Protein AF-S9VRP1-F1 (afdb_monomer_lite)

Radius of gyration: 76.37 Å; chains: 1; bounding box: 156×84×219 Å

Sequence (474 aa):
MTVTYAAFTTRGGAMVDTVTGAPVRLEEFPPPLGHTPLPDVRLLEDAAKAVVLPEKKHLDTSCVIQFHVYAPVDGSGRRSMATITFVDVAAFRLPLCRELQHLTTTVQRVAGVAPAMDGGDAQFKETKLTTLLEPALQGYVTMVSITTLSGRPDLHEAACAALQFAQDVSRVHQVLMLVHLQTPRWFFDAARQVERLREERGRLMEEHYARGVHAYYTTARQWLEQHVCDVDGRLGRLLHETEEVRRGIAAEADAQHQELRAQAGQEEVAYQADAQAASAAAAESARRLDERQRLEDAIAALERQLTEAELESGHHVSEMRLEVAALEAQAASRGQERQQAEKEAALYQHKAAELQRVLAAYAEELSYAQSVYQYAQESELLRRKRLRLEADLQLASRAVRQQSGHARADLDRRSRLSRLTAVQQRVEQLRESTAFPGSARATGTTGEKKSSAAVAPRAGSRRSRSGRPRASPL

InterPro domains:
  IPR027417 P-loop containing nucleoside triphosphate hydrolase [SSF52540] (45-180)

pLDDT: mean 79.42, std 17.22, range [29.86, 96.88]

Structure (mmCIF, N/CA/C/O backbone):
data_AF-S9VRP1-F1
#
_entry.id   AF-S9VRP1-F1
#
loop_
_atom_site.group_PDB
_atom_site.id
_atom_site.type_symbol
_atom_site.label_atom_id
_atom_site.label_alt_id
_atom_site.label_comp_id
_atom_site.label_asym_id
_atom_site.label_entity_id
_atom_site.label_seq_id
_atom_site.pdbx_PDB_ins_code
_atom_site.Cartn_x
_atom_site.Cartn_y
_atom_site.Cartn_z
_atom_site.occupancy
_atom_site.B_iso_or_equiv
_atom_site.auth_seq_id
_atom_site.auth_comp_id
_atom_site.auth_asym_id
_atom_site.auth_atom_id
_atom_site.pdbx_PDB_model_num
ATOM 1 N N . MET A 1 1 ? 17.507 6.662 -8.168 1.00 79.06 1 MET A N 1
ATOM 2 C CA . MET A 1 1 ? 17.129 6.287 -6.791 1.00 79.06 1 MET A CA 1
ATOM 3 C C . MET A 1 1 ? 17.384 4.803 -6.683 1.00 79.06 1 MET A C 1
ATOM 5 O O . MET A 1 1 ? 16.933 4.078 -7.559 1.00 79.06 1 MET A O 1
ATOM 9 N N . THR A 1 2 ? 18.180 4.378 -5.711 1.00 88.75 2 THR A N 1
ATOM 10 C CA . THR A 1 2 ? 18.562 2.967 -5.566 1.00 88.75 2 THR A CA 1
ATOM 11 C C . THR A 1 2 ? 17.871 2.432 -4.328 1.00 88.75 2 THR A C 1
ATOM 13 O O . THR A 1 2 ? 17.939 3.073 -3.283 1.00 88.75 2 THR A O 1
ATOM 16 N N . VAL A 1 3 ? 17.201 1.288 -4.433 1.00 90.12 3 VAL A N 1
ATOM 17 C CA . VAL A 1 3 ? 16.570 0.634 -3.285 1.00 90.12 3 VAL A CA 1
ATOM 18 C C . VAL A 1 3 ? 17.259 -0.699 -3.061 1.00 90.12 3 VAL A C 1
ATOM 20 O O . VAL A 1 3 ? 17.443 -1.479 -3.993 1.00 90.12 3 VAL A O 1
ATOM 23 N N . THR A 1 4 ? 17.656 -0.946 -1.822 1.00 91.88 4 THR A N 1
ATOM 24 C CA . THR A 1 4 ? 18.114 -2.264 -1.383 1.00 91.88 4 THR A CA 1
ATOM 25 C C . THR A 1 4 ? 17.194 -2.772 -0.293 1.00 91.88 4 THR A C 1
ATOM 27 O O . THR A 1 4 ? 16.507 -1.979 0.354 1.00 91.88 4 THR A O 1
ATOM 30 N N . TYR A 1 5 ? 17.159 -4.081 -0.100 1.00 92.44 5 TYR A N 1
ATOM 31 C CA . TYR A 1 5 ? 16.351 -4.696 0.933 1.00 92.44 5 TYR A CA 1
ATOM 32 C C . TYR A 1 5 ? 17.131 -5.763 1.691 1.00 92.44 5 TYR A C 1
ATOM 34 O O . TYR A 1 5 ? 18.081 -6.351 1.169 1.00 92.44 5 TYR A O 1
ATOM 42 N N . ALA A 1 6 ? 16.698 -6.014 2.917 1.00 91.94 6 ALA A N 1
ATOM 43 C CA . ALA A 1 6 ? 17.142 -7.125 3.733 1.00 91.94 6 ALA A CA 1
ATOM 44 C C . ALA A 1 6 ? 15.943 -7.754 4.439 1.00 91.94 6 ALA A C 1
ATOM 46 O O . ALA A 1 6 ? 14.992 -7.059 4.801 1.00 91.94 6 ALA A O 1
ATOM 47 N N . ALA A 1 7 ? 15.994 -9.067 4.638 1.00 92.50 7 ALA A N 1
ATOM 48 C CA . ALA A 1 7 ? 14.963 -9.809 5.343 1.00 92.50 7 ALA A CA 1
ATOM 49 C C . ALA A 1 7 ? 15.620 -10.727 6.368 1.00 92.50 7 ALA A C 1
ATOM 51 O O . ALA A 1 7 ? 16.517 -11.502 6.039 1.00 92.50 7 ALA A O 1
ATOM 52 N N . PHE A 1 8 ? 15.170 -10.638 7.611 1.00 92.94 8 PHE A N 1
ATOM 53 C CA . PHE A 1 8 ? 15.677 -11.454 8.703 1.00 92.94 8 PHE A CA 1
ATOM 54 C C . PHE A 1 8 ? 14.560 -11.790 9.685 1.00 92.94 8 PHE A C 1
ATOM 56 O O . PHE A 1 8 ? 13.513 -11.145 9.730 1.00 92.94 8 PHE A O 1
ATOM 63 N N . THR A 1 9 ? 14.775 -12.831 10.476 1.00 93.06 9 THR A N 1
ATOM 64 C CA . THR A 1 9 ? 13.832 -13.282 11.499 1.00 93.06 9 THR A CA 1
ATOM 65 C C . THR A 1 9 ? 14.444 -13.133 12.880 1.00 93.06 9 THR A C 1
ATOM 67 O O . THR A 1 9 ? 15.658 -13.276 13.047 1.00 93.06 9 THR A O 1
ATOM 70 N N . THR A 1 10 ? 13.608 -12.846 13.875 1.00 91.62 10 THR A N 1
ATOM 71 C CA . THR A 1 10 ? 13.993 -12.874 15.286 1.00 91.62 10 THR A CA 1
ATOM 72 C C . THR A 1 10 ? 13.204 -13.946 16.019 1.00 91.62 10 THR A C 1
ATOM 74 O O . THR A 1 10 ? 12.013 -14.159 15.781 1.00 91.62 10 THR A O 1
ATOM 77 N N . ARG A 1 11 ? 13.900 -14.671 16.894 1.00 87.81 11 ARG A N 1
ATOM 78 C CA . ARG A 1 11 ? 13.300 -15.672 17.773 1.00 87.81 11 ARG A CA 1
ATOM 79 C C . ARG A 1 11 ? 14.065 -15.693 19.086 1.00 87.81 11 ARG A C 1
ATOM 81 O O . ARG A 1 11 ? 15.170 -16.235 19.182 1.00 87.81 11 ARG A O 1
ATOM 88 N N . GLY A 1 12 ? 13.487 -15.071 20.109 1.00 77.38 12 GLY A N 1
ATOM 89 C CA . GLY A 1 12 ? 14.143 -14.905 21.405 1.00 77.38 12 GLY A CA 1
ATOM 90 C C . GLY A 1 12 ? 15.406 -14.040 21.295 1.00 77.38 12 GLY A C 1
ATOM 91 O O . GLY A 1 12 ? 15.332 -12.861 20.969 1.00 77.38 12 GLY A O 1
ATOM 92 N N . GLY A 1 13 ? 16.574 -14.614 21.597 1.00 82.62 13 GLY A N 1
ATOM 93 C CA . GLY A 1 13 ? 17.859 -13.901 21.544 1.00 82.62 13 GLY A CA 1
ATOM 94 C C . GLY A 1 13 ? 18.573 -13.946 20.187 1.00 82.62 13 GLY A C 1
ATOM 95 O O . GLY A 1 13 ? 19.621 -13.316 20.039 1.00 82.62 13 GLY A O 1
ATOM 96 N N . ALA A 1 14 ? 18.050 -14.701 19.216 1.00 87.88 14 ALA A N 1
ATOM 97 C CA . ALA A 1 14 ? 18.680 -14.902 17.914 1.00 87.88 14 ALA A CA 1
ATOM 98 C C . ALA A 1 14 ? 18.038 -14.019 16.836 1.00 87.88 14 ALA A C 1
ATOM 100 O O . ALA A 1 14 ? 16.817 -13.861 16.803 1.00 87.88 14 ALA A O 1
ATOM 101 N N . MET A 1 15 ? 18.873 -13.488 15.941 1.00 92.19 15 MET A N 1
ATOM 102 C CA . MET A 1 15 ? 18.473 -12.782 14.724 1.00 92.19 15 MET A CA 1
ATOM 103 C C . MET A 1 15 ? 19.249 -13.385 13.551 1.00 92.19 15 MET A C 1
ATOM 105 O O . MET A 1 15 ? 20.478 -13.460 13.614 1.00 92.19 15 MET A O 1
ATOM 109 N N . VAL A 1 16 ? 18.551 -13.858 12.519 1.00 92.38 16 VAL A N 1
ATOM 110 C CA . VAL A 1 16 ? 19.156 -14.569 11.378 1.00 92.38 16 VAL A CA 1
ATOM 111 C C . VAL A 1 16 ? 18.560 -14.106 10.054 1.00 92.38 16 VAL A C 1
ATOM 113 O O . VAL A 1 16 ? 17.359 -13.853 9.979 1.00 92.38 16 VAL A O 1
ATOM 116 N N . ASP A 1 17 ? 19.386 -14.011 9.015 1.00 91.56 17 ASP A N 1
ATOM 117 C CA . ASP A 1 17 ? 18.954 -13.701 7.650 1.00 91.56 17 ASP A CA 1
ATOM 118 C C . ASP A 1 17 ? 17.966 -14.769 7.168 1.00 91.56 17 ASP A C 1
ATOM 120 O O . ASP A 1 17 ? 18.211 -15.969 7.312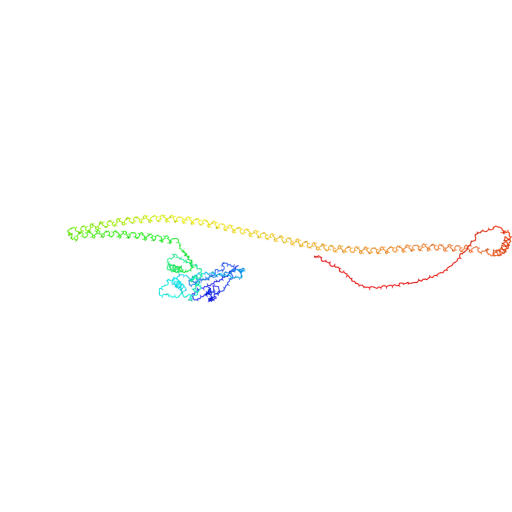 1.00 91.56 17 ASP A O 1
ATOM 124 N N . THR A 1 18 ? 16.832 -14.339 6.614 1.00 89.25 18 THR A N 1
ATOM 125 C CA . THR A 1 18 ? 15.726 -15.241 6.263 1.00 89.25 18 THR A CA 1
ATOM 126 C C . THR A 1 18 ? 16.106 -16.220 5.151 1.00 89.25 18 THR A C 1
ATOM 128 O O . THR A 1 18 ? 15.514 -17.291 5.052 1.00 89.25 18 THR A O 1
ATOM 131 N N . VAL A 1 19 ? 17.081 -15.878 4.307 1.00 85.00 19 VAL A N 1
ATOM 132 C CA . VAL A 1 19 ? 17.472 -16.689 3.147 1.00 85.00 19 VAL A CA 1
ATOM 133 C C . VAL A 1 19 ? 18.746 -17.471 3.406 1.00 85.00 19 VAL A C 1
ATOM 135 O O . VAL A 1 19 ? 18.811 -18.648 3.067 1.00 85.00 19 VAL A O 1
ATOM 138 N N . THR A 1 20 ? 19.775 -16.829 3.960 1.00 86.56 20 THR A N 1
ATOM 139 C CA . THR A 1 20 ? 21.069 -17.491 4.179 1.00 86.56 20 THR A CA 1
ATOM 140 C C . THR A 1 20 ? 21.118 -18.230 5.513 1.00 86.56 20 THR A C 1
ATOM 142 O O . THR A 1 20 ? 21.963 -19.104 5.693 1.00 86.56 20 THR A O 1
ATOM 145 N N . GLY A 1 21 ? 20.238 -17.888 6.461 1.00 86.75 21 GLY A N 1
ATOM 146 C CA . GLY A 1 21 ? 20.287 -18.387 7.836 1.00 86.75 21 GLY A CA 1
ATOM 147 C C . GLY A 1 21 ? 21.488 -17.866 8.632 1.00 86.75 21 GLY A C 1
ATOM 148 O O . GLY A 1 21 ? 21.711 -18.307 9.761 1.00 86.75 21 GLY A O 1
ATOM 149 N N . ALA A 1 22 ? 22.278 -16.949 8.064 1.00 90.19 22 ALA A N 1
ATOM 150 C CA . ALA A 1 22 ? 23.446 -16.386 8.722 1.00 90.19 22 ALA A CA 1
ATOM 151 C C . ALA A 1 22 ? 23.026 -15.475 9.890 1.00 90.19 22 ALA A C 1
ATOM 153 O O . ALA A 1 22 ? 22.009 -14.785 9.799 1.00 90.19 22 ALA A O 1
ATOM 154 N N . PRO A 1 23 ? 23.788 -15.441 10.998 1.00 91.00 23 PRO A N 1
ATOM 155 C CA . PRO A 1 23 ? 23.473 -14.573 12.124 1.00 91.00 23 PRO A CA 1
ATOM 156 C C . PRO A 1 23 ? 23.622 -13.099 11.735 1.00 91.00 23 PRO A C 1
ATOM 158 O O . PRO A 1 23 ? 24.687 -12.674 11.286 1.00 91.00 23 PRO A O 1
ATOM 161 N N . VAL A 1 24 ? 22.580 -12.307 11.979 1.00 91.69 24 VAL A N 1
ATOM 162 C CA . VAL A 1 24 ? 22.598 -10.855 11.766 1.00 91.69 24 VAL A CA 1
ATOM 163 C C . VAL A 1 24 ? 23.062 -10.178 13.048 1.00 91.69 24 VAL A C 1
ATOM 165 O O . VAL A 1 24 ? 22.510 -10.391 14.133 1.00 91.69 24 VAL A O 1
ATOM 168 N N . ARG A 1 25 ? 24.111 -9.364 12.935 1.00 88.94 25 ARG A N 1
ATOM 169 C CA . ARG A 1 25 ? 24.651 -8.601 14.062 1.00 88.94 25 ARG A CA 1
ATOM 170 C C . ARG A 1 25 ? 23.910 -7.277 14.200 1.00 88.94 25 ARG A C 1
ATOM 172 O O . ARG A 1 25 ? 23.525 -6.668 13.209 1.00 88.94 25 ARG A O 1
ATOM 179 N N . LEU A 1 26 ? 23.737 -6.850 15.445 1.00 87.50 26 LEU A N 1
ATOM 180 C CA . LEU A 1 26 ? 23.288 -5.507 15.799 1.00 87.50 26 LEU A CA 1
ATOM 181 C C . LEU A 1 26 ? 24.521 -4.741 16.267 1.00 87.50 26 LEU A C 1
ATOM 183 O O . LEU A 1 26 ? 25.137 -5.147 17.255 1.00 87.50 26 LEU A O 1
ATOM 187 N N . GLU A 1 27 ? 24.881 -3.686 15.545 1.00 87.25 27 GLU A N 1
ATOM 188 C CA . GLU A 1 27 ? 25.989 -2.796 15.893 1.00 87.25 27 GLU A CA 1
ATOM 189 C C . GLU A 1 27 ? 25.452 -1.457 16.398 1.00 87.25 27 GLU A C 1
ATOM 191 O O . GLU A 1 27 ? 24.429 -0.962 15.928 1.00 87.25 27 GLU A O 1
ATOM 196 N N . GLU A 1 28 ? 26.120 -0.891 17.399 1.00 85.50 28 GLU A N 1
ATOM 197 C CA . GLU A 1 28 ? 25.740 0.380 18.010 1.00 85.50 28 GLU A CA 1
ATOM 198 C C . GLU A 1 28 ? 26.384 1.532 17.230 1.00 85.50 28 GLU A C 1
ATOM 200 O O . GLU A 1 28 ? 27.607 1.680 17.205 1.00 85.50 28 GLU A O 1
ATOM 205 N N . PHE A 1 29 ? 25.554 2.347 16.580 1.00 82.56 29 PHE A N 1
ATOM 206 C CA . PHE A 1 29 ? 25.969 3.563 15.890 1.00 82.56 29 PHE A CA 1
ATOM 207 C C . PHE A 1 29 ? 25.687 4.802 16.750 1.00 82.56 29 PHE A C 1
ATOM 209 O O . PHE A 1 29 ? 24.761 4.795 17.568 1.00 82.56 29 PHE A O 1
ATOM 216 N N . PRO A 1 30 ? 26.437 5.905 16.552 1.00 77.69 30 PRO A N 1
ATOM 217 C CA . PRO A 1 30 ? 26.147 7.168 17.215 1.00 77.69 30 PRO A CA 1
ATOM 218 C C . PRO A 1 30 ? 24.705 7.636 16.950 1.00 77.69 30 PRO A C 1
ATOM 220 O O . PRO A 1 30 ? 24.150 7.353 15.879 1.00 77.69 30 PRO A O 1
ATOM 223 N N . PRO A 1 31 ? 24.094 8.396 17.875 1.00 66.81 31 PRO A N 1
ATOM 224 C CA . PRO A 1 31 ? 22.798 9.019 17.638 1.00 66.81 31 PRO A CA 1
ATOM 225 C C . PRO A 1 31 ? 22.787 9.822 16.323 1.00 66.81 31 PRO A C 1
ATOM 227 O O . PRO A 1 31 ? 23.779 10.485 16.008 1.00 66.81 31 PRO A O 1
ATOM 230 N N . PRO A 1 32 ? 21.687 9.789 15.548 1.00 66.12 32 PRO A N 1
ATOM 231 C CA . PRO A 1 32 ? 20.377 9.221 15.888 1.00 66.12 32 PRO A CA 1
ATOM 232 C C . PRO A 1 32 ? 20.186 7.738 15.506 1.00 66.12 32 PRO A C 1
ATOM 234 O O . PRO A 1 32 ? 19.093 7.217 15.696 1.00 66.12 32 PRO A O 1
ATOM 237 N N . LEU A 1 33 ? 21.198 7.066 14.941 1.00 69.38 33 LEU A N 1
ATOM 238 C CA . LEU A 1 33 ? 21.048 5.715 14.373 1.00 69.38 33 LEU A CA 1
ATOM 239 C C . LEU A 1 33 ? 20.893 4.618 15.438 1.00 69.38 33 LEU A C 1
ATOM 241 O O . LEU A 1 33 ? 20.061 3.731 15.272 1.00 69.38 33 LEU A O 1
ATOM 245 N N . GLY A 1 34 ? 21.663 4.676 16.530 1.00 78.25 34 GLY A N 1
ATOM 246 C CA . GLY A 1 34 ? 21.575 3.688 17.611 1.00 78.25 34 GLY A CA 1
ATOM 247 C C . GLY A 1 34 ? 21.903 2.259 17.155 1.00 78.25 34 GLY A C 1
ATOM 248 O O . GLY A 1 34 ? 22.724 2.051 16.259 1.00 78.25 34 GLY A O 1
ATOM 249 N N . HIS A 1 35 ? 21.279 1.255 17.777 1.00 84.12 35 HIS A N 1
ATOM 250 C CA . HIS A 1 35 ? 21.507 -0.152 17.432 1.00 84.12 35 HIS A CA 1
ATOM 251 C C . HIS A 1 35 ? 20.892 -0.488 16.071 1.00 84.12 35 HIS A C 1
ATOM 253 O O . HIS A 1 35 ? 19.675 -0.576 15.925 1.00 84.12 35 HIS A O 1
ATOM 259 N N . THR A 1 36 ? 21.745 -0.717 15.077 1.00 84.06 36 THR A N 1
ATOM 260 C CA . THR A 1 36 ? 21.335 -0.974 13.694 1.00 84.06 36 THR A CA 1
ATOM 261 C C . THR A 1 36 ? 21.704 -2.405 13.295 1.00 84.06 36 THR A C 1
ATOM 263 O O . THR A 1 36 ? 22.841 -2.830 13.529 1.00 84.06 36 THR A O 1
ATOM 266 N N . PRO A 1 37 ? 20.772 -3.188 12.723 1.00 86.94 37 PRO A N 1
ATOM 267 C CA . PRO A 1 37 ? 21.093 -4.506 12.194 1.00 86.94 37 PRO A CA 1
ATOM 268 C C . PRO A 1 37 ? 21.954 -4.366 10.929 1.00 86.94 37 PRO A C 1
ATOM 270 O O . PRO A 1 37 ? 21.707 -3.493 10.100 1.00 86.94 37 PRO A O 1
ATOM 273 N N . LEU A 1 38 ? 22.938 -5.251 10.761 1.00 85.94 38 LEU A N 1
ATOM 274 C CA . LEU A 1 38 ? 23.791 -5.326 9.568 1.00 85.94 38 LEU A CA 1
ATOM 275 C C . LEU A 1 38 ? 23.587 -6.659 8.823 1.00 85.94 38 LEU A C 1
ATOM 277 O O . LEU A 1 38 ? 24.444 -7.542 8.903 1.00 85.94 38 LEU A O 1
ATOM 281 N N . PRO A 1 39 ? 22.431 -6.857 8.164 1.00 82.31 39 PRO A N 1
ATOM 282 C CA . PRO A 1 39 ? 22.166 -8.031 7.335 1.00 82.31 39 PRO A CA 1
ATOM 283 C C . PRO A 1 39 ? 22.812 -7.912 5.944 1.00 82.31 39 PRO A C 1
ATOM 285 O O . PRO A 1 39 ? 23.218 -6.827 5.518 1.00 82.31 39 PRO A O 1
ATOM 288 N N . ASP A 1 40 ? 22.833 -9.018 5.198 1.00 84.12 40 ASP A N 1
ATOM 289 C CA . ASP A 1 40 ? 23.249 -9.014 3.795 1.00 84.12 40 ASP A CA 1
ATOM 290 C C . ASP A 1 40 ? 22.186 -8.315 2.929 1.00 84.12 40 ASP A C 1
ATOM 292 O O . ASP A 1 40 ? 21.124 -8.865 2.622 1.00 84.12 40 ASP A O 1
ATOM 296 N N . VAL A 1 41 ? 22.473 -7.077 2.523 1.00 87.81 41 VAL A N 1
ATOM 297 C CA . VAL A 1 41 ? 21.575 -6.264 1.690 1.00 87.81 41 VAL A CA 1
ATOM 298 C C . VAL A 1 41 ? 21.617 -6.677 0.220 1.00 87.81 41 VAL A C 1
ATOM 300 O O . VAL A 1 41 ? 22.670 -6.973 -0.346 1.00 87.81 41 VAL A O 1
ATOM 303 N N . ARG A 1 42 ? 20.451 -6.654 -0.430 1.00 89.12 42 ARG A N 1
ATOM 304 C CA . ARG A 1 42 ? 20.270 -7.034 -1.839 1.00 89.12 42 ARG A CA 1
ATOM 305 C C . ARG A 1 42 ? 19.663 -5.898 -2.630 1.00 89.12 42 ARG A C 1
ATOM 307 O O . ARG A 1 42 ? 18.829 -5.159 -2.114 1.00 89.12 42 ARG A O 1
ATOM 314 N N . LEU A 1 43 ? 20.056 -5.765 -3.892 1.00 90.12 43 LEU A N 1
ATOM 315 C CA . LEU A 1 43 ? 19.441 -4.795 -4.791 1.00 90.12 43 LEU A CA 1
ATOM 316 C C . LEU A 1 43 ? 17.985 -5.193 -5.067 1.00 90.12 43 LEU A C 1
ATOM 318 O O . LEU A 1 43 ? 17.702 -6.348 -5.387 1.00 90.12 43 LEU A O 1
ATOM 322 N N . LEU A 1 44 ? 17.062 -4.241 -4.931 1.00 88.81 44 LEU A N 1
ATOM 323 C CA . LEU A 1 44 ? 15.660 -4.457 -5.259 1.00 88.81 44 LEU A CA 1
ATOM 324 C C . LEU A 1 44 ? 15.460 -4.348 -6.777 1.00 88.81 44 LEU A C 1
ATOM 326 O O . LEU A 1 44 ? 15.335 -3.247 -7.305 1.00 88.81 44 LEU A O 1
ATOM 330 N N . GLU A 1 45 ? 15.438 -5.486 -7.469 1.00 86.00 45 GLU A N 1
ATOM 331 C CA . GLU A 1 45 ? 15.135 -5.548 -8.911 1.00 86.00 45 GLU A CA 1
ATOM 332 C C . GLU A 1 45 ? 13.628 -5.653 -9.191 1.00 86.00 45 GLU A C 1
ATOM 334 O O . GLU A 1 45 ? 13.145 -5.149 -10.199 1.00 86.00 45 GLU A O 1
ATOM 339 N N . ASP A 1 46 ? 12.889 -6.308 -8.292 1.00 81.00 46 ASP A N 1
ATOM 340 C CA . ASP A 1 46 ? 11.453 -6.577 -8.399 1.00 81.00 46 ASP A CA 1
ATOM 341 C C . ASP A 1 46 ? 10.828 -6.581 -6.995 1.00 81.00 46 ASP A C 1
ATOM 343 O O . ASP A 1 46 ? 11.327 -7.250 -6.084 1.00 81.00 46 ASP A O 1
ATOM 347 N N . ALA A 1 47 ? 9.729 -5.842 -6.818 1.00 76.12 47 ALA A N 1
ATOM 348 C CA . ALA A 1 47 ? 9.017 -5.721 -5.549 1.00 76.12 47 ALA A CA 1
ATOM 349 C C . ALA A 1 47 ? 8.487 -7.070 -5.034 1.00 76.12 47 ALA A C 1
ATOM 351 O O . ALA A 1 47 ? 8.517 -7.315 -3.827 1.00 76.12 47 ALA A O 1
ATOM 352 N N . ALA A 1 48 ? 8.069 -7.974 -5.928 1.00 77.19 48 ALA A N 1
ATOM 353 C CA . ALA A 1 48 ? 7.564 -9.291 -5.537 1.00 77.19 48 ALA A CA 1
ATOM 354 C C . ALA A 1 48 ? 8.645 -10.152 -4.858 1.00 77.19 48 ALA A C 1
ATOM 356 O O . ALA A 1 48 ? 8.339 -10.977 -3.999 1.00 77.19 48 ALA A O 1
ATOM 357 N N . LYS A 1 49 ? 9.922 -9.925 -5.194 1.00 73.81 49 LYS A N 1
ATOM 358 C CA . LYS A 1 49 ? 11.066 -10.670 -4.644 1.00 73.81 49 LYS A CA 1
ATOM 359 C C . LYS A 1 49 ? 11.532 -10.161 -3.277 1.00 73.81 49 LYS A C 1
ATOM 361 O O . LYS A 1 49 ? 12.360 -10.815 -2.641 1.00 73.81 49 LYS A O 1
ATOM 366 N N . ALA A 1 50 ? 11.032 -9.010 -2.824 1.00 72.69 50 ALA A N 1
ATOM 367 C CA . ALA A 1 50 ? 11.411 -8.434 -1.535 1.00 72.69 50 ALA A CA 1
ATOM 368 C C . ALA A 1 50 ? 10.636 -9.002 -0.349 1.00 72.69 50 ALA A C 1
ATOM 370 O O . ALA A 1 50 ? 11.127 -8.954 0.779 1.00 72.69 50 ALA A O 1
ATOM 371 N N . VAL A 1 51 ? 9.442 -9.552 -0.589 1.00 76.75 51 VAL A N 1
ATOM 372 C CA . VAL A 1 51 ? 8.623 -10.171 0.459 1.00 76.75 51 VAL A CA 1
ATOM 373 C C . VAL A 1 51 ? 9.148 -11.576 0.729 1.00 76.75 51 VAL A C 1
ATOM 375 O O . VAL A 1 51 ? 8.595 -12.580 0.287 1.00 76.75 51 VAL A O 1
ATOM 378 N N . VAL A 1 52 ? 10.275 -11.638 1.435 1.00 79.44 52 VAL A N 1
ATOM 379 C CA . VAL A 1 52 ? 10.924 -12.898 1.782 1.00 79.44 52 VAL A CA 1
ATOM 380 C C . VAL A 1 52 ? 10.481 -13.318 3.174 1.00 79.44 52 VAL A C 1
ATOM 382 O O . VAL A 1 52 ? 11.006 -12.852 4.186 1.00 79.44 52 VAL A O 1
ATOM 385 N N . LEU A 1 53 ? 9.481 -14.194 3.209 1.00 77.88 53 LEU A N 1
ATOM 386 C CA . LEU A 1 53 ? 9.003 -14.839 4.425 1.00 77.88 53 LEU A CA 1
ATOM 387 C C . LEU A 1 53 ? 9.594 -16.251 4.526 1.00 77.88 53 LEU A C 1
ATOM 389 O O . LEU A 1 53 ? 9.789 -16.905 3.499 1.00 77.88 53 LEU A O 1
ATOM 393 N N . PRO A 1 54 ? 9.873 -16.750 5.741 1.00 76.75 54 PRO A N 1
ATOM 394 C CA . PRO A 1 54 ? 10.306 -18.130 5.917 1.00 76.75 54 PRO A CA 1
ATOM 395 C C . PRO A 1 54 ? 9.215 -19.098 5.434 1.00 76.75 54 PRO A C 1
ATOM 397 O O . PRO A 1 54 ? 8.038 -18.905 5.741 1.00 76.75 54 PRO A O 1
ATOM 400 N N . GLU A 1 55 ? 9.603 -20.182 4.748 1.00 71.56 55 GLU A N 1
ATOM 401 C CA . GLU A 1 55 ? 8.670 -21.206 4.231 1.00 71.56 55 GLU A CA 1
ATOM 402 C C . GLU A 1 55 ? 7.748 -21.778 5.321 1.00 71.56 55 GLU A C 1
ATOM 404 O O . GLU A 1 55 ? 6.609 -22.168 5.062 1.00 71.56 55 GLU A O 1
ATOM 409 N N . LYS A 1 56 ? 8.240 -21.817 6.565 1.00 75.25 56 LYS A N 1
ATOM 410 C CA . LYS A 1 56 ? 7.467 -22.158 7.760 1.00 75.25 56 LYS A CA 1
ATOM 411 C C . LYS A 1 56 ? 7.727 -21.120 8.846 1.00 75.25 56 LYS A C 1
ATOM 413 O O . LYS A 1 56 ? 8.688 -21.238 9.604 1.00 75.25 56 LYS A O 1
ATOM 418 N N . LYS A 1 57 ? 6.854 -20.116 8.952 1.00 80.00 57 LYS A N 1
ATOM 419 C CA . LYS A 1 57 ? 6.866 -19.180 10.083 1.00 80.00 57 LYS A CA 1
ATOM 420 C C . LYS A 1 57 ? 6.380 -19.900 11.345 1.00 80.00 57 LYS A C 1
ATOM 422 O O . LYS A 1 57 ? 5.221 -20.309 11.425 1.00 80.00 57 LYS A O 1
ATOM 427 N N . HIS A 1 58 ? 7.255 -20.062 12.337 1.00 83.06 58 HIS A N 1
ATOM 428 C CA . HIS A 1 58 ? 6.820 -20.501 13.663 1.00 83.06 58 HIS A CA 1
ATOM 429 C C . HIS A 1 58 ? 6.047 -19.375 14.361 1.00 83.06 58 HIS A C 1
ATOM 431 O O . HIS A 1 58 ? 6.340 -18.197 14.173 1.00 83.06 58 HIS A O 1
ATOM 437 N N . LEU A 1 59 ? 5.064 -19.738 15.191 1.00 82.75 59 LEU A N 1
ATOM 438 C CA . LEU A 1 59 ? 4.196 -18.776 15.887 1.00 82.75 59 LEU A CA 1
ATOM 439 C C . LEU A 1 59 ? 4.967 -17.809 16.802 1.00 82.75 59 LEU A C 1
ATOM 441 O O . LEU A 1 59 ? 4.494 -16.708 17.057 1.00 82.75 59 LEU A O 1
ATOM 445 N N . ASP A 1 60 ? 6.138 -18.225 17.282 1.00 88.25 60 ASP A N 1
ATOM 446 C CA . ASP A 1 60 ? 7.034 -17.487 18.173 1.00 88.25 60 ASP A CA 1
ATOM 447 C C . ASP A 1 60 ? 8.171 -16.758 17.434 1.00 88.25 60 ASP A C 1
ATOM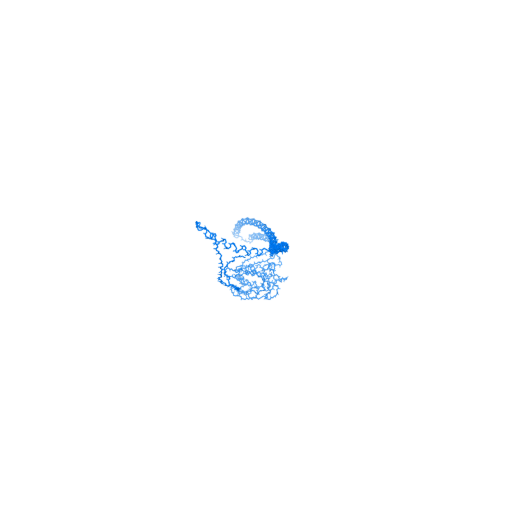 449 O O . ASP A 1 60 ? 9.133 -16.338 18.072 1.00 88.25 60 ASP A O 1
ATOM 453 N N . THR A 1 61 ? 8.093 -16.649 16.105 1.00 90.69 61 THR A N 1
ATOM 454 C CA . THR A 1 61 ? 9.103 -15.985 15.269 1.00 90.69 61 THR A CA 1
ATOM 455 C C . THR A 1 61 ? 8.553 -14.685 14.702 1.00 90.69 61 THR A C 1
ATOM 457 O O . THR A 1 61 ? 7.515 -14.685 14.037 1.00 90.69 61 THR A O 1
ATOM 460 N N . SER A 1 62 ? 9.281 -13.593 14.913 1.00 93.12 62 SER A N 1
ATOM 461 C CA . SER A 1 62 ? 8.995 -12.306 14.286 1.00 93.12 62 SER A CA 1
ATOM 462 C C . SER A 1 62 ? 9.779 -12.190 12.976 1.00 93.12 62 SER A C 1
ATOM 464 O O . SER A 1 62 ? 10.931 -12.615 12.886 1.00 93.12 62 SER A O 1
ATOM 466 N N . CYS A 1 63 ? 9.153 -11.654 11.934 1.00 92.81 63 CYS A N 1
ATOM 467 C CA . CYS A 1 63 ? 9.779 -11.441 10.629 1.00 92.81 63 CYS A CA 1
ATOM 468 C C . CYS A 1 63 ? 10.010 -9.947 10.417 1.00 92.81 63 CYS A C 1
ATOM 470 O O . CYS A 1 63 ? 9.129 -9.136 10.689 1.00 92.81 63 CYS A O 1
ATOM 472 N N . VAL A 1 64 ? 11.188 -9.587 9.924 1.00 93.50 64 VAL A N 1
ATOM 473 C CA . VAL A 1 64 ? 11.582 -8.203 9.683 1.00 93.50 64 VAL A CA 1
ATOM 474 C C . VAL A 1 64 ? 12.026 -8.060 8.238 1.00 93.50 64 VAL A C 1
ATOM 476 O O . VAL A 1 64 ? 12.856 -8.829 7.756 1.00 93.50 64 VAL A O 1
ATOM 479 N N . ILE A 1 65 ? 11.489 -7.051 7.558 1.00 93.25 65 ILE A N 1
ATOM 480 C CA . ILE A 1 65 ? 11.908 -6.659 6.214 1.00 93.25 65 ILE A CA 1
ATOM 481 C C . ILE A 1 65 ? 12.289 -5.184 6.258 1.00 93.25 65 ILE A C 1
ATOM 483 O O . ILE A 1 65 ? 11.493 -4.340 6.666 1.00 93.25 65 ILE A O 1
ATOM 487 N N . GLN A 1 66 ? 13.509 -4.870 5.841 1.00 92.19 66 GLN A N 1
ATOM 488 C CA . GLN A 1 66 ? 14.019 -3.508 5.772 1.00 92.19 66 GLN A CA 1
ATOM 489 C C . GLN A 1 66 ? 14.250 -3.107 4.327 1.00 92.19 66 GLN A C 1
ATOM 491 O O . GLN A 1 66 ? 14.882 -3.840 3.573 1.00 92.19 66 GLN A O 1
ATOM 496 N N . PHE A 1 67 ? 13.772 -1.922 3.962 1.00 92.31 67 PHE A N 1
ATOM 497 C CA . PHE A 1 67 ? 14.097 -1.263 2.707 1.00 92.31 67 PHE A CA 1
ATOM 498 C C . PHE A 1 67 ? 15.002 -0.075 2.991 1.00 92.31 67 PHE A C 1
ATOM 500 O O . PHE A 1 67 ? 14.620 0.829 3.735 1.00 92.31 67 PHE A O 1
ATOM 507 N N . HIS A 1 68 ? 16.173 -0.052 2.366 1.00 91.19 68 HIS A N 1
ATOM 508 C CA . HIS A 1 68 ? 17.080 1.089 2.384 1.00 91.19 68 HIS A CA 1
ATOM 509 C C . HIS A 1 68 ? 16.982 1.813 1.050 1.00 91.19 68 HIS A C 1
ATOM 511 O O . HIS A 1 68 ? 17.318 1.276 -0.010 1.00 91.19 68 HIS A O 1
ATOM 517 N N . VAL A 1 69 ? 16.490 3.041 1.115 1.00 91.69 69 VAL A N 1
ATOM 518 C CA . VAL A 1 69 ? 16.185 3.883 -0.031 1.00 91.69 69 VAL A CA 1
ATOM 519 C C . VAL A 1 69 ? 17.243 4.970 -0.132 1.00 91.69 69 VAL A C 1
ATOM 521 O O . VAL A 1 69 ? 17.286 5.885 0.690 1.00 91.69 69 VAL A O 1
ATOM 524 N N . TYR A 1 70 ? 18.091 4.880 -1.152 1.00 90.44 70 TYR A N 1
ATOM 525 C CA . TYR A 1 70 ? 19.163 5.830 -1.420 1.00 90.44 70 TYR A CA 1
ATOM 526 C C . TYR A 1 70 ? 18.709 6.881 -2.434 1.00 90.44 70 TYR A C 1
ATOM 528 O O . TYR A 1 70 ? 18.410 6.581 -3.601 1.00 90.44 70 TYR A O 1
ATOM 536 N N . ALA A 1 71 ? 18.694 8.136 -1.989 1.00 86.88 71 ALA A N 1
ATOM 537 C CA . ALA A 1 71 ? 18.481 9.278 -2.861 1.00 86.88 71 ALA A CA 1
ATOM 538 C C . ALA A 1 71 ? 19.708 9.486 -3.773 1.00 86.88 71 ALA A C 1
ATOM 540 O O . ALA A 1 71 ? 20.844 9.250 -3.342 1.00 86.88 71 ALA A O 1
ATOM 541 N N . PRO A 1 72 ? 19.509 9.915 -5.035 1.00 82.75 72 PRO A N 1
ATOM 542 C CA . PRO A 1 72 ? 20.623 10.335 -5.876 1.00 82.75 72 PRO A CA 1
ATOM 543 C C . PRO A 1 72 ? 21.378 11.495 -5.214 1.00 82.75 72 PRO A C 1
ATOM 545 O O . PRO A 1 72 ? 20.792 12.268 -4.458 1.00 82.75 72 PRO A O 1
ATOM 548 N N . VAL A 1 73 ? 22.679 11.599 -5.500 1.00 83.06 73 VAL A N 1
ATOM 549 C CA . VAL A 1 73 ? 23.512 12.699 -4.997 1.00 83.06 73 VAL A CA 1
ATOM 550 C C . VAL A 1 73 ? 22.917 14.012 -5.493 1.00 83.06 73 VAL A C 1
ATOM 552 O O . VAL A 1 73 ? 22.760 14.196 -6.701 1.00 83.06 73 VAL A O 1
ATOM 555 N N . ASP A 1 74 ? 22.556 14.897 -4.571 1.00 78.38 74 ASP A N 1
ATOM 556 C CA . ASP A 1 74 ? 22.024 16.204 -4.940 1.00 78.38 74 ASP A CA 1
ATOM 557 C C . ASP A 1 74 ? 23.134 17.131 -5.475 1.00 78.38 74 ASP A C 1
ATOM 559 O O . ASP A 1 74 ? 24.328 16.824 -5.410 1.00 78.38 74 ASP A O 1
ATOM 563 N N . GLY A 1 75 ? 22.757 18.303 -5.996 1.00 75.19 75 GLY A N 1
ATOM 564 C CA . GLY A 1 75 ? 23.718 19.300 -6.490 1.00 75.19 75 GLY A CA 1
ATOM 565 C C . GLY A 1 75 ? 24.700 19.823 -5.428 1.00 75.19 75 GLY A C 1
ATOM 566 O O . GLY A 1 75 ? 25.664 20.496 -5.782 1.00 75.19 75 GLY A O 1
ATOM 567 N N . SER A 1 76 ? 24.486 19.508 -4.143 1.00 81.69 76 SER A N 1
ATOM 568 C CA . SER A 1 76 ? 25.380 19.845 -3.029 1.00 81.69 76 SER A CA 1
ATOM 569 C C . SER A 1 76 ? 26.359 18.719 -2.666 1.00 81.69 76 SER A C 1
ATOM 571 O O . SER A 1 76 ? 27.192 18.889 -1.775 1.00 81.69 76 SER A O 1
ATOM 573 N N . GLY A 1 77 ? 26.280 17.568 -3.343 1.00 79.12 77 GLY A N 1
ATOM 574 C CA . GLY A 1 77 ? 27.090 16.391 -3.037 1.00 79.12 77 GLY A CA 1
ATOM 575 C C . GLY A 1 77 ? 26.563 15.563 -1.859 1.00 79.12 77 GLY A C 1
ATOM 576 O O . GLY A 1 77 ? 27.215 14.592 -1.464 1.00 79.12 77 GLY A O 1
ATOM 577 N N . ARG A 1 78 ? 25.405 15.912 -1.281 1.00 79.31 78 ARG A N 1
ATOM 578 C CA . ARG A 1 78 ? 24.825 15.189 -0.144 1.00 79.31 78 ARG A CA 1
ATOM 579 C C . ARG A 1 78 ? 24.161 13.902 -0.616 1.00 79.31 78 ARG A C 1
ATOM 581 O O . ARG A 1 78 ? 23.502 13.845 -1.653 1.00 79.31 78 ARG A O 1
ATOM 588 N N . ARG A 1 79 ? 24.343 12.853 0.185 1.00 80.75 79 ARG A N 1
ATOM 589 C CA . ARG A 1 79 ? 23.674 11.560 0.034 1.00 80.75 79 ARG A CA 1
ATOM 590 C C . ARG A 1 79 ? 22.694 11.402 1.181 1.00 80.75 79 ARG A C 1
ATOM 592 O O . ARG A 1 79 ? 23.089 11.506 2.339 1.00 80.75 79 ARG A O 1
ATOM 599 N N . SER A 1 80 ? 21.440 11.134 0.852 1.00 85.12 80 SER A N 1
ATOM 600 C CA . SER A 1 80 ? 20.397 10.854 1.835 1.00 85.12 80 SER A CA 1
ATOM 601 C C . SER A 1 80 ? 19.943 9.409 1.695 1.00 85.12 80 SER A C 1
ATOM 603 O O . SER A 1 80 ? 19.817 8.890 0.585 1.00 85.12 80 SER A O 1
ATOM 605 N N . MET A 1 81 ? 19.706 8.766 2.833 1.00 87.25 81 MET A N 1
ATOM 606 C CA . MET A 1 81 ? 19.166 7.417 2.913 1.00 87.25 81 MET A CA 1
ATOM 607 C C . MET A 1 81 ? 17.974 7.429 3.864 1.00 87.25 81 MET A C 1
ATOM 609 O O . MET A 1 81 ? 18.054 8.027 4.935 1.00 87.25 81 MET A O 1
ATOM 613 N N . ALA A 1 82 ? 16.895 6.759 3.478 1.00 88.94 82 ALA A N 1
ATOM 614 C CA . ALA A 1 82 ? 15.773 6.464 4.357 1.00 88.94 82 ALA A CA 1
ATOM 615 C C . ALA A 1 82 ? 15.668 4.949 4.551 1.00 88.94 82 ALA A C 1
ATOM 617 O O . ALA A 1 82 ? 15.843 4.194 3.594 1.00 88.94 82 ALA A O 1
ATOM 618 N N . THR A 1 83 ? 15.368 4.515 5.773 1.00 89.06 83 THR A N 1
ATOM 619 C CA . THR A 1 83 ? 15.113 3.104 6.080 1.00 89.06 83 THR A CA 1
ATOM 620 C C . THR A 1 83 ? 13.647 2.935 6.449 1.00 89.06 83 THR A C 1
ATOM 622 O O . THR A 1 83 ? 13.161 3.599 7.362 1.00 89.06 83 THR A O 1
ATOM 625 N N . ILE A 1 84 ? 12.951 2.033 5.761 1.00 91.50 84 ILE A N 1
ATOM 626 C CA . ILE A 1 84 ? 11.578 1.633 6.083 1.00 91.50 84 ILE A CA 1
ATOM 627 C C . ILE A 1 84 ? 11.640 0.205 6.612 1.00 91.50 84 ILE A C 1
ATOM 629 O O . ILE A 1 84 ? 12.103 -0.688 5.906 1.00 91.50 84 ILE A O 1
ATOM 633 N N . THR A 1 85 ? 11.198 -0.006 7.851 1.00 91.69 85 THR A N 1
ATOM 634 C CA . THR A 1 85 ? 11.227 -1.322 8.503 1.00 91.69 85 THR A CA 1
ATOM 635 C C . THR A 1 85 ? 9.805 -1.833 8.689 1.00 91.69 85 THR A C 1
ATOM 637 O O . THR A 1 85 ? 9.006 -1.205 9.378 1.00 91.69 85 THR A O 1
ATOM 640 N N . PHE A 1 86 ? 9.504 -2.985 8.101 1.00 93.31 86 PHE A N 1
ATOM 641 C CA . PHE A 1 86 ? 8.280 -3.740 8.333 1.00 93.31 86 PHE A CA 1
ATOM 642 C C . PHE A 1 86 ? 8.571 -4.855 9.328 1.00 93.31 86 PHE A C 1
ATOM 644 O O . PHE A 1 86 ? 9.508 -5.629 9.132 1.00 93.31 86 PHE A O 1
ATOM 651 N N . VAL A 1 87 ? 7.766 -4.936 10.384 1.00 92.75 87 VAL A N 1
ATOM 652 C CA . VAL A 1 87 ? 7.901 -5.957 11.424 1.00 92.75 87 VAL A CA 1
ATOM 653 C C . VAL A 1 87 ? 6.586 -6.705 11.553 1.00 92.75 87 VAL A C 1
ATOM 655 O O . VAL A 1 87 ? 5.583 -6.158 12.002 1.00 92.75 87 VAL A O 1
ATOM 658 N N . ASP A 1 88 ? 6.609 -7.973 11.168 1.00 92.06 88 ASP A N 1
ATOM 659 C CA . ASP A 1 88 ? 5.532 -8.925 11.400 1.00 92.06 88 ASP A CA 1
ATOM 660 C C . ASP A 1 88 ? 5.862 -9.721 12.669 1.00 92.06 88 ASP A C 1
ATOM 662 O O . ASP A 1 88 ? 6.540 -10.756 12.637 1.00 92.06 88 ASP A O 1
ATOM 666 N N . VAL A 1 89 ? 5.437 -9.160 13.801 1.00 92.12 89 VAL A N 1
ATOM 667 C CA . VAL A 1 89 ? 5.710 -9.674 15.147 1.00 92.12 89 VAL A CA 1
ATOM 668 C C . VAL A 1 89 ? 5.137 -11.091 15.313 1.00 92.12 89 VAL A C 1
ATOM 670 O O . VAL A 1 89 ? 4.158 -11.474 14.668 1.00 92.12 89 VAL A O 1
ATOM 673 N N . ALA A 1 90 ? 5.757 -11.894 16.179 1.00 91.94 90 ALA A N 1
ATOM 674 C CA . ALA A 1 90 ? 5.202 -13.165 16.633 1.00 91.94 90 ALA A CA 1
ATOM 675 C C . ALA A 1 90 ? 3.722 -13.036 17.060 1.00 91.94 90 ALA A C 1
ATOM 677 O O . ALA A 1 90 ? 3.266 -11.992 17.530 1.00 91.94 90 ALA A O 1
ATOM 678 N N . ALA A 1 91 ? 2.956 -14.116 16.901 1.00 89.31 91 ALA A N 1
ATOM 679 C CA . ALA A 1 91 ? 1.519 -14.087 17.148 1.00 89.31 91 ALA A CA 1
ATOM 680 C C . ALA A 1 91 ? 1.211 -13.941 18.648 1.00 89.31 91 ALA A C 1
ATOM 682 O O . ALA A 1 91 ? 1.726 -14.708 19.465 1.00 89.31 91 ALA A O 1
ATOM 683 N N . PHE A 1 92 ? 0.303 -13.024 19.003 1.00 89.88 92 PHE A N 1
ATOM 684 C CA . PHE A 1 92 ? -0.253 -12.901 20.356 1.00 89.88 92 PHE A CA 1
ATOM 685 C C . PHE A 1 92 ? -1.111 -14.126 20.679 1.00 89.88 92 PHE A C 1
ATOM 687 O O . PHE A 1 92 ? -2.324 -14.128 20.503 1.00 89.88 92 PHE A O 1
ATOM 694 N N . ARG A 1 93 ? -0.472 -15.204 21.125 1.00 87.31 93 ARG A N 1
ATOM 695 C CA . ARG A 1 93 ? -1.127 -16.431 21.574 1.00 87.31 93 ARG A CA 1
ATOM 696 C C . ARG A 1 93 ? -0.710 -16.696 23.006 1.00 87.31 93 ARG A C 1
ATOM 698 O O . ARG A 1 93 ? 0.479 -16.679 23.298 1.00 87.31 93 ARG A O 1
ATOM 705 N N . LEU A 1 94 ? -1.677 -16.934 23.886 1.00 84.50 94 LEU A N 1
ATOM 706 C CA . LEU A 1 94 ? -1.386 -17.239 25.280 1.00 84.50 94 LEU A CA 1
ATOM 707 C C . LEU A 1 94 ? -0.972 -18.713 25.449 1.00 84.50 94 LEU A C 1
ATOM 709 O O . LEU A 1 94 ? -1.581 -19.586 24.820 1.00 84.50 94 LEU A O 1
ATOM 713 N N . PRO A 1 95 ? 0.041 -19.002 26.289 1.00 88.94 95 PRO A N 1
ATOM 714 C CA . PRO A 1 95 ? 0.933 -18.038 26.947 1.00 88.94 95 PRO A CA 1
ATOM 715 C C . PRO A 1 95 ? 1.870 -17.340 25.941 1.00 88.94 95 PRO A C 1
ATOM 717 O O . PRO A 1 95 ? 2.397 -17.991 25.039 1.00 88.94 95 PRO A O 1
ATOM 720 N N . LEU A 1 96 ? 2.088 -16.025 26.111 1.00 90.38 96 LEU A N 1
ATOM 721 C CA . LEU A 1 96 ? 2.950 -15.231 25.220 1.00 90.38 96 LEU A CA 1
ATOM 722 C C . LEU A 1 96 ? 4.360 -15.832 25.155 1.00 90.38 96 LEU A C 1
ATOM 724 O O . LEU A 1 96 ? 4.896 -16.260 26.179 1.00 90.38 96 LEU A O 1
ATOM 728 N N . CYS A 1 97 ? 4.991 -15.826 23.978 1.00 90.81 97 CYS A N 1
ATOM 729 C CA . CYS A 1 97 ? 6.395 -16.220 23.861 1.00 90.81 97 CYS A CA 1
ATOM 730 C C . CYS A 1 97 ? 7.308 -15.196 24.560 1.00 90.81 97 CYS A C 1
ATOM 732 O O . CYS A 1 97 ? 6.931 -14.041 24.745 1.00 90.81 97 CYS A O 1
ATOM 734 N N . ARG A 1 98 ? 8.533 -15.599 24.923 1.00 90.19 98 ARG A N 1
ATOM 735 C CA . ARG A 1 98 ? 9.479 -14.737 25.658 1.00 90.19 98 ARG A CA 1
ATOM 736 C C . ARG A 1 98 ? 9.718 -13.381 24.979 1.00 90.19 98 ARG A C 1
ATOM 738 O O . ARG A 1 98 ? 9.795 -12.366 25.658 1.00 90.19 98 ARG A O 1
ATOM 745 N N . GLU A 1 99 ? 9.828 -13.369 23.652 1.00 90.06 99 GLU A N 1
ATOM 746 C CA . GLU A 1 99 ? 10.043 -12.141 22.878 1.00 90.06 99 GLU A CA 1
ATOM 747 C C . GLU A 1 99 ? 8.846 -11.179 22.992 1.00 90.06 99 GLU A C 1
ATOM 749 O O . GLU A 1 99 ? 9.039 -9.994 23.247 1.00 90.06 99 GLU A O 1
ATOM 754 N N . LEU A 1 100 ? 7.612 -11.695 22.904 1.00 92.69 100 LEU A N 1
ATOM 755 C CA . LEU A 1 100 ? 6.388 -10.909 23.095 1.00 92.69 100 LEU A CA 1
ATOM 756 C C . LEU A 1 100 ? 6.185 -10.451 24.537 1.00 92.69 100 LEU A C 1
ATOM 758 O O . LEU A 1 100 ? 5.717 -9.337 24.754 1.00 92.69 100 LEU A O 1
ATOM 762 N N . GLN A 1 101 ? 6.522 -11.295 25.516 1.00 92.12 101 GLN A N 1
ATOM 763 C CA . GLN A 1 101 ? 6.479 -10.917 26.930 1.00 92.12 101 GLN A CA 1
ATOM 764 C C . GLN A 1 101 ? 7.372 -9.701 27.170 1.00 92.12 101 GLN A C 1
ATOM 766 O O . GLN A 1 101 ? 6.895 -8.700 27.695 1.00 92.12 101 GLN A O 1
ATOM 771 N N . HIS A 1 102 ? 8.625 -9.764 26.709 1.00 92.56 102 HIS A N 1
ATOM 772 C CA . HIS A 1 102 ? 9.567 -8.658 26.843 1.00 92.56 102 HIS A CA 1
ATOM 773 C C . HIS A 1 102 ? 9.124 -7.418 26.052 1.00 92.56 102 HIS A C 1
ATOM 775 O O . HIS A 1 102 ? 9.158 -6.312 26.573 1.00 92.56 102 HIS A O 1
ATOM 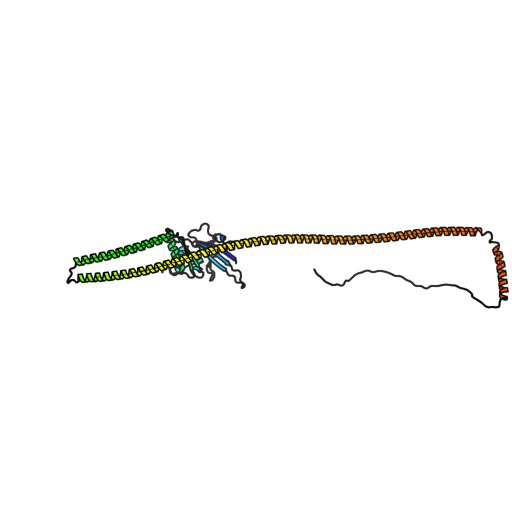781 N N . LEU A 1 103 ? 8.637 -7.577 24.817 1.00 93.81 103 LEU A N 1
ATOM 782 C CA . LEU A 1 103 ? 8.100 -6.453 24.045 1.00 93.81 103 LEU A CA 1
ATOM 783 C C . LEU A 1 103 ? 6.938 -5.760 24.775 1.00 93.81 103 LEU A C 1
ATOM 785 O O . LEU A 1 103 ? 6.898 -4.533 24.840 1.00 93.81 103 LEU A O 1
ATOM 789 N N . THR A 1 104 ? 6.013 -6.536 25.343 1.00 93.62 104 THR A N 1
ATOM 790 C CA . THR A 1 104 ? 4.855 -6.009 26.078 1.00 93.62 104 THR A CA 1
ATOM 791 C C . THR A 1 104 ? 5.302 -5.244 27.321 1.00 93.62 104 THR A C 1
ATOM 793 O O . THR A 1 104 ? 4.868 -4.114 27.528 1.00 93.62 104 THR A O 1
ATOM 796 N N . THR A 1 105 ? 6.218 -5.803 28.115 1.00 92.69 105 THR A N 1
ATOM 797 C CA . THR A 1 105 ? 6.727 -5.132 29.320 1.00 92.69 105 THR A CA 1
ATOM 798 C C . THR A 1 105 ? 7.550 -3.886 28.986 1.00 92.69 105 THR A C 1
ATOM 800 O O . THR A 1 105 ? 7.380 -2.858 29.641 1.00 92.69 105 THR A O 1
ATOM 803 N N . THR A 1 106 ? 8.388 -3.921 27.944 1.00 93.25 106 THR A N 1
ATOM 804 C CA . THR A 1 106 ? 9.128 -2.747 27.450 1.00 93.25 106 THR A CA 1
ATOM 805 C C . THR A 1 106 ? 8.169 -1.628 27.059 1.00 93.25 106 THR A C 1
ATOM 807 O O . THR A 1 106 ? 8.337 -0.499 27.514 1.00 93.25 106 THR A O 1
ATOM 810 N N . VAL A 1 107 ? 7.132 -1.928 26.269 1.00 93.62 107 VAL A N 1
ATOM 811 C CA . VAL A 1 107 ? 6.121 -0.933 25.884 1.00 93.62 107 VAL A CA 1
ATOM 812 C C . VAL A 1 107 ? 5.425 -0.362 27.112 1.00 93.62 107 VAL A C 1
ATOM 814 O O . VAL A 1 107 ? 5.298 0.853 27.215 1.00 93.62 107 VAL A O 1
ATOM 817 N N . GLN A 1 108 ? 5.021 -1.201 28.065 1.00 92.88 108 GLN A N 1
ATOM 818 C CA . GLN A 1 108 ? 4.356 -0.740 29.284 1.00 92.88 108 GLN A CA 1
ATOM 819 C C . GLN A 1 108 ? 5.229 0.212 30.106 1.00 92.88 108 GLN A C 1
ATOM 821 O O . GLN A 1 108 ? 4.725 1.201 30.642 1.00 92.88 108 GLN A O 1
ATOM 826 N N . ARG A 1 109 ? 6.540 -0.048 30.180 1.00 91.56 109 ARG A N 1
ATOM 827 C CA . ARG A 1 109 ? 7.503 0.837 30.852 1.00 91.56 109 ARG A CA 1
ATOM 828 C C . ARG A 1 109 ? 7.654 2.167 30.119 1.00 91.56 109 ARG A C 1
ATOM 830 O O . ARG A 1 109 ? 7.556 3.213 30.750 1.00 91.56 109 ARG A O 1
ATOM 837 N N . VAL A 1 110 ? 7.821 2.135 28.797 1.00 91.31 110 VAL A N 1
ATOM 838 C CA . VAL A 1 110 ? 7.942 3.345 27.962 1.00 91.31 110 VAL A CA 1
ATOM 839 C C . VAL A 1 110 ? 6.670 4.196 28.017 1.00 91.31 110 VAL A C 1
ATOM 841 O O . VAL A 1 110 ? 6.739 5.414 28.139 1.00 91.31 110 VAL A O 1
ATOM 844 N N . ALA A 1 111 ? 5.504 3.555 27.971 1.00 89.69 111 ALA A N 1
ATOM 845 C CA . ALA A 1 111 ? 4.197 4.200 28.045 1.00 89.69 111 ALA A CA 1
ATOM 846 C C . ALA A 1 111 ? 3.812 4.664 29.465 1.00 89.69 111 ALA A C 1
ATOM 848 O O . ALA A 1 111 ? 2.757 5.279 29.638 1.00 89.69 111 ALA A O 1
ATOM 849 N N . GLY A 1 112 ? 4.622 4.356 30.487 1.00 88.19 112 GLY A N 1
ATOM 850 C CA . GLY A 1 112 ? 4.358 4.724 31.881 1.00 88.19 112 GLY A CA 1
ATOM 851 C C . GLY A 1 112 ? 3.150 4.013 32.505 1.00 88.19 112 GLY A C 1
ATOM 852 O O . GLY A 1 112 ? 2.530 4.551 33.419 1.00 88.19 112 GLY A O 1
ATOM 853 N N . VAL A 1 113 ? 2.788 2.830 32.002 1.00 87.94 113 VAL A N 1
ATOM 854 C CA . VAL A 1 113 ? 1.652 2.011 32.479 1.00 87.94 113 VAL A CA 1
ATOM 855 C C . VAL A 1 113 ? 2.080 0.725 33.176 1.00 87.94 113 VAL A C 1
ATOM 857 O O . VAL A 1 113 ? 1.229 -0.050 33.612 1.00 87.94 113 VAL A O 1
ATOM 860 N N . ALA A 1 114 ? 3.387 0.485 33.278 1.00 85.62 114 ALA A N 1
ATOM 861 C CA . ALA A 1 114 ? 3.918 -0.658 34.000 1.00 85.62 114 ALA A CA 1
ATOM 862 C C . ALA A 1 114 ? 3.419 -0.667 35.463 1.00 85.62 114 ALA A C 1
ATOM 864 O O . ALA A 1 114 ? 3.293 0.399 36.078 1.00 85.62 114 ALA A O 1
ATOM 865 N N . PRO A 1 115 ? 3.147 -1.852 36.044 1.00 80.62 115 PRO A N 1
ATOM 866 C CA . PRO A 1 115 ? 2.776 -1.972 37.450 1.00 80.62 115 PRO A CA 1
ATOM 867 C C . PRO A 1 115 ? 3.808 -1.288 38.352 1.00 80.62 115 PRO A C 1
ATOM 869 O O . PRO A 1 115 ? 5.005 -1.351 38.088 1.00 80.62 115 PRO A O 1
ATOM 872 N N . ALA A 1 116 ? 3.365 -0.688 39.461 1.00 66.56 116 ALA A N 1
ATOM 873 C CA . ALA A 1 116 ? 4.226 0.099 40.356 1.00 66.56 116 ALA A CA 1
ATOM 874 C C . ALA A 1 116 ? 5.451 -0.662 40.916 1.00 66.56 116 ALA A C 1
ATOM 876 O O . ALA A 1 116 ? 6.406 -0.030 41.357 1.00 66.56 116 ALA A O 1
ATOM 877 N N . MET A 1 117 ? 5.440 -2.002 40.895 1.00 63.69 117 MET A N 1
ATOM 878 C CA . MET A 1 117 ? 6.580 -2.833 41.308 1.00 63.69 117 MET A CA 1
ATOM 879 C C . MET A 1 117 ? 7.624 -3.074 40.201 1.00 63.69 117 MET A C 1
ATOM 881 O O . MET A 1 117 ? 8.744 -3.458 40.517 1.00 63.69 117 MET A O 1
ATOM 885 N N . ASP A 1 118 ? 7.291 -2.806 38.935 1.00 66.44 118 ASP A N 1
ATOM 886 C CA . ASP A 1 118 ? 8.146 -3.011 37.752 1.00 66.44 118 ASP A CA 1
ATOM 887 C C . ASP A 1 118 ? 8.664 -1.688 37.153 1.00 66.44 118 ASP A C 1
ATOM 889 O O . ASP A 1 118 ? 9.099 -1.640 35.996 1.00 66.44 118 ASP A O 1
ATOM 893 N N . GLY A 1 119 ? 8.618 -0.607 37.942 1.00 58.75 119 GLY A N 1
ATOM 894 C CA . GLY A 1 119 ? 9.083 0.737 37.593 1.00 58.75 119 GLY A CA 1
ATOM 895 C C . GLY A 1 119 ? 10.605 0.821 37.477 1.00 58.75 119 GLY A C 1
ATOM 896 O O . GLY A 1 119 ? 11.274 1.390 38.336 1.00 58.75 119 GLY A O 1
ATOM 897 N N . GLY A 1 120 ? 11.150 0.222 36.424 1.00 68.12 120 GLY A N 1
ATOM 898 C CA . GLY A 1 120 ? 12.555 0.289 36.040 1.00 68.12 120 GLY A CA 1
ATOM 899 C C . GLY A 1 120 ? 12.726 0.731 34.588 1.00 68.12 120 GLY A C 1
ATOM 900 O O . GLY A 1 120 ? 11.756 0.998 33.880 1.00 68.12 120 GLY A O 1
ATOM 901 N N . ASP A 1 121 ? 13.981 0.792 34.147 1.00 82.06 121 ASP A N 1
ATOM 902 C CA . ASP A 1 121 ? 14.337 1.095 32.759 1.00 82.06 121 ASP A CA 1
ATOM 903 C C . ASP A 1 121 ? 13.675 0.103 31.772 1.00 82.06 121 ASP A C 1
ATOM 905 O O . ASP A 1 121 ? 13.432 -1.068 32.089 1.00 82.06 121 ASP A O 1
ATOM 909 N N . ALA A 1 122 ? 13.379 0.562 30.556 1.00 81.38 122 ALA A N 1
ATOM 910 C CA . ALA A 1 122 ? 12.659 -0.187 29.526 1.00 81.38 122 ALA A CA 1
ATOM 911 C C . ALA A 1 122 ? 13.429 -1.424 29.010 1.00 81.38 122 ALA A C 1
ATOM 913 O O . ALA A 1 122 ? 12.825 -2.304 28.396 1.00 81.38 122 ALA A O 1
ATOM 914 N N . GLN A 1 123 ? 14.736 -1.513 29.301 1.00 86.75 123 GLN A N 1
ATOM 915 C CA . GLN A 1 123 ? 15.598 -2.681 29.060 1.00 86.75 123 GLN A CA 1
ATOM 916 C C . GLN A 1 123 ? 15.578 -3.192 27.605 1.00 86.75 123 GLN A C 1
ATOM 918 O O . GLN A 1 123 ? 15.646 -4.391 27.349 1.00 86.75 123 GLN A O 1
ATOM 923 N N . PHE A 1 124 ? 15.583 -2.283 26.622 1.00 88.50 124 PHE A N 1
ATOM 924 C CA . PHE A 1 124 ? 15.533 -2.616 25.187 1.00 88.50 124 PHE A CA 1
ATOM 925 C C . PHE A 1 124 ? 16.535 -3.696 24.738 1.00 88.50 124 PHE A C 1
ATOM 927 O O . PHE A 1 124 ? 16.245 -4.464 23.817 1.00 88.50 124 PHE A O 1
ATOM 934 N N . LYS A 1 125 ? 17.689 -3.789 25.411 1.00 88.44 125 LYS A N 1
ATOM 935 C CA . LYS A 1 125 ? 18.797 -4.699 25.089 1.00 88.44 125 LYS A CA 1
ATOM 936 C C . LYS A 1 125 ? 18.559 -6.178 25.452 1.00 88.44 125 LYS A C 1
ATOM 938 O O . LYS A 1 125 ? 19.392 -7.001 25.079 1.00 88.44 125 LYS A O 1
ATOM 943 N N . GLU A 1 126 ? 17.471 -6.554 26.144 1.00 87.19 126 GLU A N 1
ATOM 944 C CA . GLU A 1 126 ? 17.244 -7.969 26.511 1.00 87.19 126 GLU A CA 1
ATOM 945 C C . GLU A 1 126 ? 16.933 -8.853 25.291 1.00 87.19 126 GLU A C 1
ATOM 947 O O . GLU A 1 126 ? 17.433 -9.975 25.182 1.00 87.19 126 GLU A O 1
ATOM 952 N N . THR A 1 127 ? 16.129 -8.349 24.349 1.00 90.19 127 THR A N 1
ATOM 953 C CA . THR A 1 127 ? 15.786 -9.071 23.116 1.00 90.19 127 THR A CA 1
ATOM 954 C C . THR A 1 127 ? 16.208 -8.294 21.882 1.00 90.19 127 THR A C 1
ATOM 956 O O . THR A 1 127 ? 16.168 -7.064 21.849 1.00 90.19 127 THR A O 1
ATOM 959 N N . LYS A 1 128 ? 16.584 -9.023 20.828 1.00 90.81 128 LYS A N 1
ATOM 960 C CA . LYS A 1 128 ? 17.025 -8.418 19.565 1.00 90.81 128 LYS A CA 1
ATOM 961 C C . LYS A 1 128 ? 15.898 -7.628 18.891 1.00 90.81 128 LYS A C 1
ATOM 963 O O . LYS A 1 128 ? 16.176 -6.597 18.286 1.00 90.81 128 LYS A O 1
ATOM 968 N N . LEU A 1 129 ? 14.644 -8.063 19.053 1.00 91.81 129 LEU A N 1
ATOM 969 C CA . LEU A 1 129 ? 13.468 -7.346 18.563 1.00 91.81 129 LEU A CA 1
ATOM 970 C C . LEU A 1 129 ? 13.276 -5.999 19.268 1.00 91.81 129 LEU A C 1
ATOM 972 O O . LEU A 1 129 ? 13.148 -4.980 18.599 1.00 91.81 129 LEU A O 1
ATOM 976 N N . THR A 1 130 ? 13.296 -5.960 20.604 1.00 91.94 130 THR A N 1
ATOM 977 C CA . THR A 1 130 ? 13.158 -4.687 21.333 1.00 91.94 130 THR A CA 1
ATOM 978 C C . THR A 1 130 ? 14.344 -3.758 21.113 1.00 91.94 130 THR A C 1
ATOM 980 O O . THR A 1 130 ? 14.148 -2.552 21.068 1.00 91.94 130 THR A O 1
ATOM 983 N N . THR A 1 131 ? 15.550 -4.298 20.907 1.00 91.19 131 THR A N 1
ATOM 984 C CA . THR A 1 131 ? 16.725 -3.491 20.536 1.00 91.19 131 THR A CA 1
ATOM 985 C C . THR A 1 131 ? 16.536 -2.843 19.164 1.00 91.19 131 THR A C 1
ATOM 987 O O . THR A 1 131 ? 16.825 -1.667 18.991 1.00 91.19 131 THR A O 1
ATOM 990 N N . LEU A 1 132 ? 16.012 -3.592 18.189 1.00 90.19 132 LEU A N 1
ATOM 991 C CA . LEU A 1 132 ? 15.708 -3.073 16.855 1.00 90.19 132 LEU A CA 1
ATOM 992 C C . LEU A 1 132 ? 14.613 -1.996 16.884 1.00 90.19 132 LEU A C 1
ATOM 994 O O . LEU A 1 132 ? 14.686 -1.012 16.153 1.00 90.19 132 LEU A O 1
ATOM 998 N N . LEU A 1 133 ? 13.582 -2.204 17.704 1.00 90.50 133 LEU A N 1
ATOM 999 C CA . LEU A 1 133 ? 12.432 -1.306 17.818 1.00 90.50 133 LEU A CA 1
ATOM 1000 C C . LEU A 1 133 ? 12.686 -0.105 18.737 1.00 90.50 133 LEU A C 1
ATOM 1002 O O . LEU A 1 133 ? 11.832 0.775 18.816 1.00 90.50 133 LEU A O 1
ATOM 1006 N N . GLU A 1 134 ? 13.836 -0.043 19.411 1.00 90.56 134 GLU A N 1
ATOM 1007 C CA . GLU A 1 134 ? 14.173 1.005 20.376 1.00 90.56 134 GLU A CA 1
ATOM 1008 C C . GLU A 1 134 ? 13.947 2.427 19.825 1.00 90.56 134 GLU A C 1
ATOM 1010 O O . GLU A 1 134 ? 13.223 3.185 20.475 1.00 90.56 134 GLU A O 1
ATOM 1015 N N . PRO A 1 135 ? 14.422 2.801 18.618 1.00 88.12 135 PRO A N 1
ATOM 1016 C CA . PRO A 1 135 ? 14.201 4.152 18.098 1.00 88.12 135 PRO A CA 1
ATOM 1017 C C . PRO A 1 135 ? 12.720 4.477 17.857 1.00 88.12 135 PRO A C 1
ATOM 1019 O O . PRO A 1 135 ? 12.296 5.620 18.031 1.00 88.12 135 PRO A O 1
ATOM 1022 N N . ALA A 1 136 ? 11.926 3.479 17.459 1.00 89.06 136 ALA A N 1
ATOM 1023 C CA . ALA A 1 136 ? 10.494 3.637 17.216 1.00 89.06 136 ALA A CA 1
ATOM 1024 C C . ALA A 1 136 ? 9.718 3.771 18.527 1.00 89.06 136 ALA A C 1
ATOM 1026 O O . ALA A 1 136 ? 8.867 4.646 18.663 1.00 89.06 136 ALA A O 1
ATOM 1027 N N . LEU A 1 137 ? 10.057 2.950 19.521 1.00 90.12 137 LEU A N 1
ATOM 1028 C CA . LEU A 1 137 ? 9.425 2.977 20.835 1.00 90.12 137 LEU A CA 1
ATOM 1029 C C . LEU A 1 137 ? 9.841 4.202 21.661 1.00 90.12 137 LEU A C 1
ATOM 1031 O O . LEU A 1 137 ? 9.063 4.662 22.482 1.00 90.12 137 LEU A O 1
ATOM 1035 N N . GLN A 1 138 ? 11.018 4.783 21.432 1.00 88.25 138 GLN A N 1
ATOM 1036 C CA . GLN A 1 138 ? 11.412 6.052 22.061 1.00 88.25 138 GLN A CA 1
ATOM 1037 C C . GLN A 1 138 ? 10.842 7.292 21.340 1.00 88.25 138 GLN A C 1
ATOM 1039 O O . GLN A 1 138 ? 11.016 8.412 21.817 1.00 88.25 138 GLN A O 1
ATOM 1044 N N . GLY A 1 139 ? 10.140 7.114 20.212 1.00 83.81 139 GLY A N 1
ATOM 1045 C CA . GLY A 1 139 ? 9.505 8.203 19.463 1.00 83.81 139 GLY A CA 1
ATOM 1046 C C . GLY A 1 139 ? 10.464 9.035 18.603 1.00 83.81 139 GLY A C 1
ATOM 1047 O O . GLY A 1 139 ? 10.143 10.181 18.279 1.00 83.81 139 GLY A O 1
ATOM 1048 N N . TYR A 1 140 ? 11.634 8.489 18.242 1.00 85.12 140 TYR A N 1
ATOM 1049 C CA . TYR A 1 140 ? 12.578 9.123 17.308 1.00 85.12 140 TYR A CA 1
ATOM 1050 C C . TYR A 1 140 ? 12.196 8.926 15.840 1.00 85.12 140 TYR A C 1
ATOM 1052 O O . TYR A 1 140 ? 12.629 9.695 14.980 1.00 85.12 140 TYR A O 1
ATOM 1060 N N . VAL A 1 141 ? 11.398 7.899 15.549 1.00 86.12 141 VAL A N 1
ATOM 1061 C CA . VAL A 1 141 ? 10.856 7.616 14.219 1.00 86.12 141 VAL A CA 1
ATOM 1062 C C . VAL A 1 141 ? 9.356 7.366 14.301 1.00 86.12 141 VAL A C 1
ATOM 1064 O O . VAL A 1 141 ? 8.846 6.861 15.298 1.00 86.12 141 VAL A O 1
ATOM 1067 N N . THR A 1 142 ? 8.648 7.695 13.222 1.00 89.81 142 THR A N 1
ATOM 1068 C CA . THR A 1 142 ? 7.209 7.446 13.116 1.00 89.81 142 THR A CA 1
ATOM 1069 C C . THR A 1 142 ? 6.930 5.951 13.020 1.00 89.81 142 THR A C 1
ATOM 1071 O O . THR A 1 142 ? 7.456 5.274 12.136 1.00 89.81 142 THR A O 1
ATOM 1074 N N . MET A 1 143 ? 6.075 5.447 13.908 1.00 91.50 143 MET A N 1
ATOM 1075 C CA . MET A 1 143 ? 5.663 4.047 13.943 1.00 91.50 143 MET A CA 1
ATOM 1076 C C . MET A 1 143 ? 4.194 3.914 13.544 1.00 91.50 143 MET A C 1
ATOM 1078 O O . MET A 1 143 ? 3.337 4.643 14.036 1.00 91.50 143 MET A O 1
ATOM 1082 N N . VAL A 1 144 ? 3.892 2.938 12.687 1.00 94.19 144 VAL A N 1
ATOM 1083 C CA . VAL A 1 144 ? 2.517 2.511 12.407 1.00 94.19 144 VAL A CA 1
ATOM 1084 C C . VAL A 1 144 ? 2.313 1.139 13.039 1.00 94.19 144 VAL A C 1
ATOM 1086 O O . VAL A 1 144 ? 2.963 0.174 12.645 1.00 94.19 144 VAL A O 1
ATOM 1089 N N . SER A 1 145 ? 1.424 1.054 14.026 1.00 93.00 145 SER A N 1
ATOM 1090 C CA . SER A 1 145 ? 1.047 -0.202 14.675 1.00 93.00 145 SER A CA 1
ATOM 1091 C C . SER A 1 145 ? -0.240 -0.733 14.053 1.00 93.00 145 SER A C 1
ATOM 1093 O O . SER A 1 145 ? -1.280 -0.077 14.126 1.00 93.00 145 SER A O 1
ATOM 1095 N N . ILE A 1 146 ? -0.168 -1.913 13.433 1.00 94.12 146 ILE A N 1
ATOM 1096 C CA . ILE A 1 146 ? -1.321 -2.597 12.839 1.00 94.12 146 ILE A CA 1
ATOM 1097 C C . ILE A 1 146 ? -1.677 -3.794 13.718 1.00 94.12 146 ILE A C 1
ATOM 1099 O O . ILE A 1 146 ? -0.982 -4.809 13.718 1.00 94.12 146 ILE A O 1
ATOM 1103 N N . THR A 1 147 ? -2.777 -3.694 14.457 1.00 91.62 147 THR A N 1
ATOM 1104 C CA . THR A 1 147 ? -3.257 -4.769 15.331 1.00 91.62 147 THR A CA 1
ATOM 1105 C C . THR A 1 147 ? -4.338 -5.562 14.614 1.00 91.62 147 THR A C 1
ATOM 1107 O O . THR A 1 147 ? -5.438 -5.063 14.386 1.00 91.62 147 THR A O 1
ATOM 1110 N N . THR A 1 148 ? -4.030 -6.805 14.247 1.00 90.12 148 THR A N 1
ATOM 1111 C CA . THR A 1 148 ? -4.986 -7.716 13.608 1.00 90.12 148 THR A CA 1
ATOM 1112 C C . THR A 1 148 ? -5.683 -8.578 14.656 1.00 90.12 148 THR A C 1
ATOM 1114 O O . THR A 1 148 ? -5.043 -9.197 15.503 1.00 90.12 148 THR A O 1
ATOM 1117 N N . LEU A 1 149 ? -7.014 -8.607 14.614 1.00 88.31 149 LEU A N 1
ATOM 1118 C CA . LEU A 1 149 ? -7.847 -9.295 15.598 1.00 88.31 149 LEU A CA 1
ATOM 1119 C C . LEU A 1 149 ? -8.805 -10.263 14.908 1.00 88.31 149 LEU A C 1
ATOM 1121 O O . LEU A 1 149 ? -9.355 -9.965 13.848 1.00 88.31 149 LEU A O 1
ATOM 1125 N N . SER A 1 150 ? -9.040 -11.407 15.546 1.00 83.00 150 SER A N 1
ATOM 1126 C CA . SER A 1 150 ? -10.003 -12.417 15.107 1.00 83.00 150 SER A CA 1
ATOM 1127 C C . SER A 1 150 ? -11.201 -12.441 16.050 1.00 83.00 150 SER A C 1
ATOM 1129 O O . SER A 1 150 ? -11.031 -12.462 17.266 1.00 83.00 150 SER A O 1
ATOM 1131 N N . GLY A 1 151 ? -12.414 -12.501 15.495 1.00 74.88 151 GLY A N 1
ATOM 1132 C CA . GLY A 1 151 ? -13.655 -12.636 16.271 1.00 74.88 151 GLY A CA 1
ATOM 1133 C C . GLY A 1 151 ? -13.947 -14.038 16.792 1.00 74.88 151 GLY A C 1
ATOM 1134 O O . GLY A 1 151 ? -15.042 -14.286 17.294 1.00 74.88 151 GLY A O 1
ATOM 1135 N N . ARG A 1 152 ? -13.030 -14.991 16.605 1.00 79.69 152 ARG A N 1
ATOM 1136 C CA . ARG A 1 152 ? -13.264 -16.361 17.051 1.00 79.69 152 ARG A CA 1
ATOM 1137 C C . ARG A 1 152 ? -13.216 -16.452 18.584 1.00 79.69 152 ARG A C 1
ATOM 1139 O O . ARG A 1 152 ? -12.298 -15.898 19.188 1.00 79.69 152 ARG A O 1
ATOM 1146 N N . PRO A 1 153 ? -14.139 -17.199 19.218 1.00 77.38 153 PRO A N 1
ATOM 1147 C CA . PRO A 1 153 ? -14.222 -17.278 20.676 1.00 77.38 153 PRO A CA 1
ATOM 1148 C C . PRO A 1 153 ? -12.987 -17.930 21.313 1.00 77.38 153 PRO A C 1
ATOM 1150 O O . PRO A 1 153 ? -12.583 -17.531 22.399 1.00 77.38 153 PRO A O 1
ATOM 1153 N N . ASP A 1 154 ? -12.336 -18.876 20.627 1.00 83.81 154 ASP A N 1
ATOM 1154 C CA . ASP A 1 154 ? -11.109 -19.530 21.103 1.00 83.81 154 ASP A CA 1
ATOM 1155 C C . ASP A 1 154 ? -9.883 -18.603 21.121 1.00 83.81 154 ASP A C 1
ATOM 1157 O O . ASP A 1 154 ? -8.871 -18.927 21.736 1.00 83.81 154 ASP A O 1
ATOM 1161 N N . LEU A 1 155 ? -9.973 -17.441 20.468 1.00 85.81 155 LEU A N 1
ATOM 1162 C CA . LEU A 1 155 ? -8.924 -16.424 20.426 1.00 85.81 155 LEU A CA 1
ATOM 1163 C C . LEU A 1 155 ? -9.284 -15.180 21.246 1.00 85.81 155 LEU A C 1
ATOM 1165 O O . LEU A 1 155 ? -8.588 -14.175 21.140 1.00 85.81 155 LEU A O 1
ATOM 1169 N N . HIS A 1 156 ? -10.334 -15.233 22.071 1.00 84.62 156 HIS A N 1
ATOM 1170 C CA . HIS A 1 156 ? -10.794 -14.078 22.842 1.00 84.62 156 HIS A CA 1
ATOM 1171 C C . HIS A 1 156 ? -9.695 -13.492 23.742 1.00 84.62 156 HIS A C 1
ATOM 1173 O O . HIS A 1 156 ? -9.407 -12.303 23.659 1.00 84.62 156 HIS A O 1
ATOM 1179 N N . GLU A 1 157 ? -9.024 -14.318 24.548 1.00 88.19 157 GLU A N 1
ATOM 1180 C CA . GLU A 1 157 ? -7.971 -13.835 25.454 1.00 88.19 157 GLU A CA 1
ATOM 1181 C C . GLU A 1 157 ? -6.752 -13.289 24.696 1.00 88.19 157 GLU A C 1
ATOM 1183 O O . GLU A 1 157 ? -6.172 -12.276 25.081 1.00 88.19 157 GLU A O 1
ATOM 1188 N N . ALA A 1 158 ? -6.397 -13.927 23.578 1.00 89.88 158 ALA A N 1
ATOM 1189 C CA . ALA A 1 158 ? -5.359 -13.462 22.662 1.00 89.88 158 ALA A CA 1
ATOM 1190 C C . ALA A 1 158 ? -5.705 -12.092 22.051 1.00 89.88 158 ALA A C 1
ATOM 1192 O O . ALA A 1 158 ? -4.855 -11.204 22.002 1.00 89.88 158 ALA A O 1
ATOM 1193 N N . ALA A 1 159 ? -6.960 -11.903 21.635 1.00 89.50 159 ALA A N 1
ATOM 1194 C CA . ALA A 1 159 ? -7.461 -10.638 21.113 1.00 89.50 159 ALA A CA 1
ATOM 1195 C C . ALA A 1 159 ? -7.460 -9.542 22.190 1.00 89.50 159 ALA A C 1
ATOM 1197 O O . ALA A 1 159 ? -7.033 -8.424 21.911 1.00 89.50 159 ALA A O 1
ATOM 1198 N N . CYS A 1 160 ? -7.862 -9.864 23.423 1.00 89.31 160 CYS A N 1
ATOM 1199 C CA . CYS A 1 160 ? -7.776 -8.947 24.562 1.00 89.31 160 CYS A CA 1
ATOM 1200 C C . CYS A 1 160 ? -6.323 -8.548 24.862 1.00 89.31 160 CYS A C 1
ATOM 1202 O O . CYS A 1 160 ? -6.047 -7.365 25.040 1.00 89.31 160 CYS A O 1
ATOM 1204 N N . ALA A 1 161 ? -5.382 -9.498 24.854 1.00 90.62 161 ALA A N 1
ATOM 1205 C CA . ALA A 1 161 ? -3.961 -9.212 25.062 1.00 90.62 161 ALA A CA 1
ATOM 1206 C C . ALA A 1 161 ? -3.375 -8.323 23.949 1.00 90.62 161 ALA A C 1
ATOM 1208 O O . ALA A 1 161 ? -2.646 -7.375 24.236 1.00 90.62 161 ALA A O 1
ATOM 1209 N N . ALA A 1 162 ? -3.725 -8.586 22.686 1.00 92.12 162 ALA A N 1
ATOM 1210 C CA . ALA A 1 162 ? -3.304 -7.765 21.552 1.00 92.12 162 ALA A CA 1
ATOM 1211 C C . ALA A 1 162 ? -3.902 -6.345 21.601 1.00 92.12 162 ALA A C 1
ATOM 1213 O O . ALA A 1 162 ? -3.206 -5.376 21.305 1.00 92.12 162 ALA A O 1
ATOM 1214 N N . LEU A 1 163 ? -5.169 -6.207 22.009 1.00 91.25 163 LEU A N 1
ATOM 1215 C CA . LEU A 1 163 ? -5.820 -4.909 22.220 1.00 91.25 163 LEU A CA 1
ATOM 1216 C C . LEU A 1 163 ? -5.192 -4.126 23.372 1.00 91.25 163 LEU A C 1
ATOM 1218 O O . LEU A 1 163 ? -4.965 -2.927 23.229 1.00 91.25 163 LEU A O 1
ATOM 1222 N N . GLN A 1 164 ? -4.876 -4.795 24.483 1.00 92.25 164 GLN A N 1
ATOM 1223 C CA . GLN A 1 164 ? -4.181 -4.168 25.605 1.00 92.25 164 GLN A CA 1
ATOM 1224 C C . GLN A 1 164 ? -2.811 -3.647 25.164 1.00 92.25 164 GLN A C 1
ATOM 1226 O O . GLN A 1 164 ? -2.484 -2.490 25.404 1.00 92.25 164 GLN A O 1
ATOM 1231 N N . PHE A 1 165 ? -2.047 -4.462 24.433 1.00 93.31 165 PHE A N 1
ATOM 1232 C CA . PHE A 1 165 ? -0.775 -4.034 23.859 1.00 93.31 165 PHE A CA 1
ATOM 1233 C C . PHE A 1 165 ? -0.939 -2.832 22.919 1.00 93.31 165 PHE A C 1
ATOM 1235 O O . PHE A 1 165 ? -0.173 -1.876 23.006 1.00 93.31 165 PHE A O 1
ATOM 1242 N N . ALA A 1 166 ? -1.952 -2.839 22.047 1.00 92.62 166 ALA A N 1
ATOM 1243 C CA . ALA A 1 166 ? -2.237 -1.716 21.156 1.00 92.62 166 ALA A CA 1
ATOM 1244 C C . ALA A 1 166 ? -2.552 -0.431 21.939 1.00 92.62 166 ALA A C 1
ATOM 1246 O O . ALA A 1 166 ? -2.031 0.637 21.613 1.00 92.62 166 ALA A O 1
ATOM 1247 N N . GLN A 1 167 ? -3.354 -0.538 23.001 1.00 91.75 167 GLN A N 1
ATOM 1248 C CA . GLN A 1 167 ? -3.657 0.572 23.899 1.00 91.75 167 GLN A CA 1
ATOM 1249 C C . GLN A 1 167 ? -2.390 1.110 24.577 1.00 91.75 167 GLN A C 1
ATOM 1251 O O . GLN A 1 167 ? -2.210 2.327 24.636 1.00 91.75 167 GLN A O 1
ATOM 1256 N N . ASP A 1 168 ? -1.504 0.235 25.051 1.00 93.31 168 ASP A N 1
ATOM 1257 C CA . ASP A 1 168 ? -0.254 0.629 25.705 1.00 93.31 168 ASP A CA 1
ATOM 1258 C C . ASP A 1 168 ? 0.683 1.335 24.703 1.00 93.31 168 ASP A C 1
ATOM 1260 O O . ASP A 1 168 ? 1.148 2.446 24.961 1.00 93.31 168 ASP A O 1
ATOM 1264 N N . VAL A 1 169 ? 0.868 0.758 23.507 1.00 92.50 169 VAL A N 1
ATOM 1265 C CA . VAL A 1 169 ? 1.675 1.331 22.413 1.00 92.50 169 VAL A CA 1
ATOM 1266 C C . VAL A 1 169 ? 1.161 2.705 21.970 1.00 92.50 169 VAL A C 1
ATOM 1268 O O . VAL A 1 169 ? 1.956 3.573 21.624 1.00 92.50 169 VAL A O 1
ATOM 1271 N N . SER A 1 170 ? -0.151 2.945 22.009 1.00 90.56 170 SER A N 1
ATOM 1272 C CA . SER A 1 170 ? -0.747 4.225 21.588 1.00 90.56 170 SER A CA 1
ATOM 1273 C C . SER A 1 170 ? -0.315 5.437 22.410 1.00 90.56 170 SER A C 1
ATOM 1275 O O . SER A 1 170 ? -0.454 6.570 21.956 1.00 90.56 170 SER A O 1
ATOM 1277 N N . ARG A 1 171 ? 0.201 5.204 23.622 1.00 90.12 171 ARG A N 1
ATOM 1278 C CA . ARG A 1 171 ? 0.687 6.260 24.517 1.00 90.12 171 ARG A CA 1
ATOM 1279 C C . ARG A 1 171 ? 2.107 6.706 24.173 1.00 90.12 171 ARG A C 1
ATOM 1281 O O . ARG A 1 171 ? 2.567 7.717 24.698 1.00 90.12 171 ARG A O 1
ATOM 1288 N N . VAL A 1 172 ? 2.802 5.960 23.316 1.00 88.19 172 VAL A N 1
ATOM 1289 C CA . VAL A 1 172 ? 4.140 6.302 22.833 1.00 88.19 172 VAL A CA 1
ATOM 1290 C C . VAL A 1 172 ? 4.049 7.436 21.804 1.00 88.19 172 VAL A C 1
ATOM 1292 O O . VAL A 1 172 ? 3.119 7.513 21.002 1.00 88.19 172 VAL A O 1
ATOM 1295 N N . HIS A 1 173 ? 5.025 8.343 21.824 1.00 81.94 173 HIS A N 1
ATOM 1296 C CA . HIS A 1 173 ? 5.077 9.484 20.912 1.00 81.94 173 HIS A CA 1
ATOM 1297 C C . HIS A 1 173 ? 5.300 9.034 19.450 1.00 81.94 173 HIS A C 1
ATOM 1299 O O . HIS A 1 173 ? 6.058 8.103 19.200 1.00 81.94 173 HIS A O 1
ATOM 1305 N N . GLN A 1 174 ? 4.675 9.717 18.478 1.00 85.06 174 GLN A N 1
ATOM 1306 C CA . GLN A 1 174 ? 4.755 9.416 17.030 1.00 85.06 174 GLN A CA 1
ATOM 1307 C C . GLN A 1 174 ? 4.210 8.037 16.589 1.00 85.06 174 GLN A C 1
ATOM 1309 O O . GLN A 1 174 ? 4.672 7.470 15.594 1.00 85.06 174 GLN A O 1
ATOM 1314 N N . VAL A 1 175 ? 3.182 7.524 17.270 1.00 88.56 175 VAL A N 1
ATOM 1315 C CA . VAL A 1 175 ? 2.500 6.280 16.883 1.00 88.56 175 VAL A CA 1
ATOM 1316 C C . VAL A 1 175 ? 1.167 6.544 16.184 1.00 88.56 175 VAL A C 1
ATOM 1318 O O . VAL A 1 175 ? 0.288 7.214 16.719 1.00 88.56 175 VAL A O 1
ATOM 1321 N N . LEU A 1 176 ? 0.988 5.947 15.006 1.00 90.06 176 LEU A N 1
ATOM 1322 C CA . LEU A 1 176 ? -0.303 5.799 14.334 1.00 90.06 176 LEU A CA 1
ATOM 1323 C C . LEU A 1 176 ? -0.821 4.376 14.563 1.00 90.06 176 LEU A C 1
ATOM 1325 O O . LEU A 1 176 ? -0.125 3.409 14.260 1.00 90.06 176 LEU A O 1
ATOM 1329 N N . MET A 1 177 ? -2.038 4.234 15.088 1.00 89.06 177 MET A N 1
ATOM 1330 C CA . MET A 1 177 ? -2.653 2.929 15.348 1.00 89.06 177 MET A CA 1
ATOM 1331 C C . MET A 1 177 ? -3.720 2.605 14.299 1.00 89.06 177 MET A C 1
ATOM 1333 O O . MET A 1 177 ? -4.594 3.425 14.022 1.00 89.06 177 MET A O 1
ATOM 1337 N N . LEU A 1 178 ? -3.687 1.383 13.770 1.00 89.00 178 LEU A N 1
ATOM 1338 C CA . LEU A 1 178 ? -4.738 0.811 12.938 1.00 89.00 178 LEU A CA 1
ATOM 1339 C C . LEU A 1 178 ? -5.162 -0.545 13.510 1.00 89.00 178 LEU A C 1
ATOM 1341 O O . LEU A 1 178 ? -4.356 -1.466 13.613 1.00 89.00 178 LEU A O 1
ATOM 1345 N N . VAL A 1 179 ? -6.439 -0.682 13.868 1.00 85.44 179 VAL A N 1
ATOM 1346 C CA . VAL A 1 179 ? -7.005 -1.945 14.359 1.00 85.44 179 VAL A CA 1
ATOM 1347 C C . VAL A 1 179 ? -7.796 -2.599 13.234 1.00 85.44 179 VAL A C 1
ATOM 1349 O O . VAL A 1 179 ? -8.829 -2.089 12.804 1.00 85.44 179 VAL A O 1
ATOM 1352 N N . HIS A 1 180 ? -7.307 -3.737 12.751 1.00 84.25 180 HIS A N 1
ATOM 1353 C CA . HIS A 1 180 ? -7.962 -4.520 11.714 1.00 84.25 180 HIS A CA 1
ATOM 1354 C C . HIS A 1 180 ? -8.728 -5.689 12.340 1.00 84.25 180 HIS A C 1
ATOM 1356 O O . HIS A 1 180 ? -8.149 -6.688 12.774 1.00 84.25 180 HIS A O 1
ATOM 1362 N N . LEU A 1 181 ? -10.053 -5.570 12.360 1.00 75.94 181 LEU A N 1
ATOM 1363 C CA . LEU A 1 181 ? -10.963 -6.589 12.869 1.00 75.94 181 LEU A CA 1
ATOM 1364 C C . LEU A 1 181 ? -11.384 -7.528 11.737 1.00 75.94 181 LEU A C 1
ATOM 1366 O O . LEU A 1 181 ? -12.196 -7.177 10.883 1.00 75.94 181 LEU A O 1
ATOM 1370 N N . GLN A 1 182 ? -10.864 -8.753 11.754 1.00 67.81 182 GLN A N 1
ATOM 1371 C CA . GLN A 1 182 ? -11.300 -9.827 10.867 1.00 67.81 182 GLN A CA 1
ATOM 1372 C C . GLN A 1 182 ? -12.529 -10.524 11.475 1.00 67.81 182 GLN A C 1
ATOM 1374 O O . GLN A 1 182 ? -12.515 -11.716 11.788 1.00 67.81 182 GLN A O 1
ATOM 1379 N N . THR A 1 183 ? -13.597 -9.758 11.709 1.00 59.72 183 THR A N 1
ATOM 1380 C CA . THR A 1 183 ? -14.880 -10.273 12.200 1.00 59.72 183 THR A CA 1
ATOM 1381 C C . THR A 1 183 ? -15.891 -10.345 11.058 1.00 59.72 183 THR A C 1
ATOM 1383 O O . THR A 1 183 ? -16.152 -9.336 10.401 1.00 59.72 183 THR A O 1
ATOM 1386 N N . PRO A 1 184 ? -16.529 -11.503 10.819 1.00 56.47 184 PRO A N 1
ATOM 1387 C CA . PRO A 1 184 ? -17.722 -11.547 9.985 1.00 56.47 184 PRO A CA 1
ATOM 1388 C C . PRO A 1 184 ? -18.858 -10.743 10.644 1.00 56.47 184 PRO A C 1
ATOM 1390 O O . PRO A 1 184 ? -19.035 -10.787 11.863 1.00 56.47 184 PRO A O 1
ATOM 1393 N N . ARG A 1 185 ? -19.637 -10.014 9.828 1.00 57.41 185 ARG A N 1
ATOM 1394 C CA . ARG A 1 185 ? -20.696 -9.070 10.255 1.00 57.41 185 ARG A CA 1
ATOM 1395 C C . ARG A 1 185 ? -21.647 -9.612 11.336 1.00 57.41 185 ARG A C 1
ATOM 1397 O O . ARG A 1 185 ? -22.034 -8.854 12.219 1.00 57.41 185 ARG A O 1
ATOM 1404 N N . TRP A 1 186 ? -21.935 -10.918 11.333 1.00 59.34 186 TRP A N 1
ATOM 1405 C CA . TRP A 1 186 ? -22.857 -11.546 12.287 1.00 59.34 186 TRP A CA 1
ATOM 1406 C C . TRP A 1 186 ? -22.443 -11.394 13.759 1.00 59.34 186 TRP A C 1
ATOM 1408 O O . TRP A 1 186 ? -23.311 -11.408 14.626 1.00 59.34 186 TRP A O 1
ATOM 1418 N N . PHE A 1 187 ? -21.149 -11.233 14.069 1.00 58.16 187 PHE A N 1
ATOM 1419 C CA . PHE A 1 187 ? -20.697 -11.039 15.452 1.00 58.16 187 PHE A CA 1
ATOM 1420 C C . PHE A 1 187 ? -21.144 -9.683 16.013 1.00 58.16 187 PHE A C 1
ATOM 1422 O O . PHE A 1 187 ? -21.576 -9.607 17.161 1.00 58.16 187 PHE A O 1
ATOM 1429 N N . PHE A 1 188 ? -21.101 -8.623 15.198 1.00 63.72 188 PHE A N 1
ATOM 1430 C CA . PHE A 1 188 ? -21.605 -7.305 15.591 1.00 63.72 188 PHE A CA 1
ATOM 1431 C C . PHE A 1 188 ? -23.128 -7.314 15.744 1.00 63.72 188 PHE A C 1
ATOM 1433 O O . PHE A 1 188 ? -23.652 -6.747 16.701 1.00 63.72 188 PHE A O 1
ATOM 1440 N N . ASP A 1 189 ? -23.832 -8.022 14.859 1.00 66.94 189 ASP A N 1
ATOM 1441 C CA . ASP A 1 189 ? -25.285 -8.182 14.953 1.00 66.94 189 ASP A CA 1
ATOM 1442 C C . ASP A 1 189 ? -25.686 -8.960 16.218 1.00 66.94 189 ASP A C 1
ATOM 1444 O O . ASP A 1 189 ? -26.621 -8.571 16.922 1.00 66.94 189 ASP A O 1
ATOM 1448 N N . ALA A 1 190 ? -24.940 -10.017 16.556 1.00 63.75 190 ALA A N 1
ATOM 1449 C CA . ALA A 1 190 ? -25.145 -10.798 17.771 1.00 63.75 190 ALA A CA 1
ATOM 1450 C C . ALA A 1 190 ? -24.814 -9.995 19.040 1.00 63.75 190 ALA A C 1
ATOM 1452 O O . ALA A 1 190 ? -25.589 -10.021 19.993 1.00 63.75 190 ALA A O 1
ATOM 1453 N N . ALA A 1 191 ? -23.710 -9.239 19.055 1.00 65.00 191 ALA A N 1
ATOM 1454 C CA . ALA A 1 191 ? -23.353 -8.367 20.175 1.00 65.00 191 ALA A CA 1
ATOM 1455 C C . ALA A 1 191 ? -24.438 -7.307 20.429 1.00 65.00 191 ALA A C 1
ATOM 1457 O O . ALA A 1 191 ? -24.885 -7.145 21.564 1.00 65.00 191 ALA A O 1
ATOM 1458 N N . ARG A 1 192 ? -24.950 -6.678 19.362 1.00 71.50 192 ARG A N 1
ATOM 1459 C CA . ARG A 1 192 ? -26.059 -5.717 19.434 1.00 71.50 192 ARG A CA 1
ATOM 1460 C C . ARG A 1 192 ? -27.351 -6.352 19.961 1.00 71.50 192 ARG A C 1
ATOM 1462 O O . ARG A 1 192 ? -28.085 -5.717 20.714 1.00 71.50 192 ARG A O 1
ATOM 1469 N N . GLN A 1 193 ? -27.648 -7.600 19.590 1.00 67.12 193 GLN A N 1
ATOM 1470 C CA . GLN A 1 193 ? -28.793 -8.335 20.144 1.00 67.12 193 GLN A CA 1
ATOM 1471 C C . GLN A 1 193 ? -28.608 -8.667 21.630 1.00 67.12 193 GLN A C 1
ATOM 1473 O O . GLN A 1 193 ? -29.554 -8.536 22.404 1.00 67.12 193 GLN A O 1
ATOM 1478 N N . VAL A 1 194 ? -27.402 -9.059 22.049 1.00 74.00 194 VAL A N 1
ATOM 1479 C CA . VAL A 1 194 ? -27.098 -9.350 23.458 1.00 74.00 194 VAL A CA 1
ATOM 1480 C C . VAL A 1 194 ? -27.189 -8.092 24.323 1.00 74.00 194 VAL A C 1
ATOM 1482 O O . VAL A 1 194 ? -27.709 -8.171 25.434 1.00 74.00 194 VAL A O 1
ATOM 1485 N N . GLU A 1 195 ? -26.735 -6.936 23.836 1.00 76.06 195 GLU A N 1
ATOM 1486 C CA . GLU A 1 195 ? -26.906 -5.661 24.547 1.00 76.06 195 GLU A CA 1
ATOM 1487 C C . GLU A 1 195 ? -28.377 -5.279 24.695 1.00 76.06 195 GLU A C 1
ATOM 1489 O O . GLU A 1 195 ? -28.810 -5.014 25.815 1.00 76.06 195 GLU A O 1
ATOM 1494 N N . ARG A 1 196 ? -29.179 -5.386 23.628 1.00 78.50 196 ARG A N 1
ATOM 1495 C CA . ARG A 1 196 ? -30.636 -5.175 23.715 1.00 78.50 196 ARG A CA 1
ATOM 1496 C C . ARG A 1 196 ? -31.293 -6.073 24.763 1.00 78.50 196 ARG A C 1
ATOM 1498 O O . ARG A 1 196 ? -32.075 -5.598 25.578 1.00 78.50 196 ARG A O 1
ATOM 1505 N N . LEU A 1 197 ? -30.935 -7.358 24.794 1.00 74.88 197 LEU A N 1
ATOM 1506 C CA . LEU A 1 197 ? -31.451 -8.297 25.797 1.00 74.88 197 LEU A CA 1
ATOM 1507 C C . LEU A 1 197 ? -30.997 -7.945 27.224 1.00 74.88 197 LEU A C 1
ATOM 1509 O O . LEU A 1 197 ? -31.737 -8.172 28.183 1.00 74.88 197 LEU A O 1
ATOM 1513 N N . ARG A 1 198 ? -29.788 -7.393 27.397 1.00 75.94 198 ARG A N 1
ATOM 1514 C CA . ARG A 1 198 ? -29.306 -6.907 28.701 1.00 75.94 198 ARG A CA 1
ATOM 1515 C C . ARG A 1 198 ? -30.073 -5.670 29.162 1.00 75.94 198 ARG A C 1
ATOM 1517 O O . ARG A 1 198 ? -30.436 -5.616 30.334 1.00 75.94 198 ARG A O 1
ATOM 1524 N N . GLU A 1 199 ? -30.342 -4.726 28.266 1.00 77.00 199 GLU A N 1
ATOM 1525 C CA . GLU A 1 199 ? -31.155 -3.538 28.549 1.00 77.00 199 GLU A CA 1
ATOM 1526 C C . GLU A 1 199 ? -32.598 -3.915 28.908 1.00 77.00 199 GLU A C 1
ATOM 1528 O O . GLU A 1 199 ? -33.128 -3.441 29.913 1.00 77.00 199 GLU A O 1
ATOM 1533 N N . GLU A 1 200 ? -33.219 -4.824 28.149 1.00 78.56 200 GLU A N 1
ATOM 1534 C CA . GLU A 1 200 ? -34.560 -5.347 28.445 1.00 78.56 200 GLU A CA 1
ATOM 1535 C C . GLU A 1 200 ? -34.611 -6.052 29.802 1.00 78.56 200 GLU A C 1
ATOM 1537 O O . GLU A 1 200 ? -35.514 -5.801 30.603 1.00 78.56 200 GLU A O 1
ATOM 1542 N N . ARG A 1 201 ? -33.612 -6.890 30.108 1.00 77.81 201 ARG A N 1
ATOM 1543 C CA . ARG A 1 201 ? -33.488 -7.511 31.432 1.00 77.81 201 ARG A CA 1
ATOM 1544 C C . ARG A 1 201 ? -33.348 -6.453 32.530 1.00 77.81 201 ARG A C 1
ATOM 1546 O O . ARG A 1 201 ? -33.969 -6.609 33.577 1.00 77.81 201 ARG A O 1
ATOM 1553 N N . GLY A 1 202 ? -32.531 -5.419 32.321 1.00 78.19 202 GLY A N 1
ATOM 1554 C CA . GLY A 1 202 ? -32.358 -4.313 33.268 1.00 78.19 202 GLY A CA 1
ATOM 1555 C C . GLY A 1 202 ? -33.689 -3.639 33.592 1.00 78.19 202 GLY A C 1
ATOM 1556 O O . GLY A 1 202 ? -34.080 -3.600 34.757 1.00 78.19 202 GLY A O 1
ATOM 1557 N N . ARG A 1 203 ? -34.443 -3.253 32.555 1.00 78.25 203 ARG A N 1
ATOM 1558 C CA . ARG A 1 203 ? -35.787 -2.668 32.695 1.00 78.25 203 ARG A CA 1
ATOM 1559 C C . ARG A 1 203 ? -36.748 -3.578 33.458 1.00 78.25 203 ARG A C 1
ATOM 1561 O O . ARG A 1 203 ? -37.405 -3.133 34.392 1.00 78.25 203 ARG A O 1
ATOM 1568 N N . LEU A 1 204 ? -36.807 -4.865 33.109 1.00 73.44 204 LEU A N 1
ATOM 1569 C CA . LEU A 1 204 ? -37.683 -5.826 33.793 1.00 73.44 204 LEU A CA 1
ATOM 1570 C C . LEU A 1 204 ? -37.327 -5.989 35.276 1.00 73.44 204 LEU A C 1
ATOM 1572 O O . LEU A 1 204 ? -38.221 -6.107 36.115 1.00 73.44 204 LEU A O 1
ATOM 1576 N N . MET A 1 205 ? -36.033 -5.988 35.608 1.00 72.50 205 MET A N 1
ATOM 1577 C CA . MET A 1 205 ? -35.566 -6.076 36.993 1.00 72.50 205 MET A CA 1
ATOM 1578 C C . MET A 1 205 ? -35.898 -4.810 37.784 1.00 72.50 205 MET A C 1
ATOM 1580 O O . MET A 1 205 ? -36.357 -4.925 38.918 1.00 72.50 205 MET A O 1
ATOM 1584 N N . GLU A 1 206 ? -35.723 -3.625 37.197 1.00 73.50 206 GLU A N 1
ATOM 1585 C CA . GLU A 1 206 ? -36.116 -2.347 37.803 1.00 73.50 206 GLU A CA 1
ATOM 1586 C C . GLU A 1 206 ? -37.624 -2.296 38.070 1.00 73.50 206 GLU A C 1
ATOM 1588 O O . GLU A 1 206 ? -38.048 -1.973 39.180 1.00 73.50 206 GLU A O 1
ATOM 1593 N N . GLU A 1 207 ? -38.444 -2.710 37.101 1.00 74.25 207 GLU A N 1
ATOM 1594 C CA . GLU A 1 207 ? -39.895 -2.799 37.271 1.00 74.25 207 GLU A CA 1
ATOM 1595 C C . GLU A 1 207 ? -40.297 -3.794 38.367 1.00 74.25 207 GLU A C 1
ATOM 1597 O O . GLU A 1 207 ? -41.201 -3.516 39.159 1.00 74.25 207 GLU A O 1
ATOM 1602 N N . HIS A 1 208 ? -39.650 -4.962 38.433 1.00 70.44 208 HIS A N 1
ATOM 1603 C CA . HIS A 1 208 ? -39.883 -5.932 39.504 1.00 70.44 208 HIS A CA 1
ATOM 1604 C C . HIS A 1 208 ? -39.477 -5.384 40.871 1.00 70.44 208 HIS A C 1
ATOM 1606 O O . HIS A 1 208 ? -40.215 -5.567 41.841 1.00 70.44 208 HIS A O 1
ATOM 1612 N N . TYR A 1 209 ? -38.347 -4.683 40.950 1.00 74.12 209 TYR A N 1
ATOM 1613 C CA . TYR A 1 209 ? -37.880 -4.067 42.185 1.00 74.12 209 TYR A CA 1
ATOM 1614 C C . TYR A 1 209 ? -38.851 -2.977 42.656 1.00 74.12 209 TYR A C 1
ATOM 1616 O O . TYR A 1 209 ? -39.273 -2.989 43.811 1.00 74.12 209 TYR A O 1
ATOM 1624 N N . ALA A 1 210 ? -39.305 -2.103 41.753 1.00 70.75 210 ALA A N 1
ATOM 1625 C CA . ALA A 1 210 ? -40.290 -1.064 42.049 1.00 70.75 210 ALA A CA 1
ATOM 1626 C C . ALA A 1 210 ? -41.628 -1.648 42.540 1.00 70.75 210 ALA A C 1
ATOM 1628 O O . ALA A 1 210 ? -42.173 -1.200 43.555 1.00 70.75 210 ALA A O 1
ATOM 1629 N N . ARG A 1 211 ? -42.135 -2.701 41.879 1.00 75.31 211 ARG A N 1
ATOM 1630 C CA . ARG A 1 211 ? -43.345 -3.420 42.320 1.00 75.31 211 ARG A CA 1
ATOM 1631 C C . ARG A 1 211 ? -43.151 -4.068 43.693 1.00 75.31 211 ARG A C 1
ATOM 1633 O O . ARG A 1 211 ? -44.036 -3.965 44.540 1.00 75.31 211 ARG A O 1
ATOM 1640 N N . GLY A 1 212 ? -41.999 -4.697 43.932 1.00 77.50 212 GLY A N 1
ATOM 1641 C CA . GLY A 1 212 ? -41.663 -5.339 45.204 1.00 77.50 212 GLY A CA 1
ATOM 1642 C C . GLY A 1 212 ? -41.577 -4.352 46.369 1.00 77.50 212 GLY A C 1
ATOM 1643 O O . GLY A 1 212 ? -42.156 -4.598 47.425 1.00 77.50 212 GLY A O 1
ATOM 1644 N N . VAL A 1 213 ? -40.932 -3.200 46.165 1.00 78.12 213 VAL A N 1
ATOM 1645 C CA . VAL A 1 213 ? -40.842 -2.126 47.168 1.00 78.12 213 VAL A CA 1
ATOM 1646 C C . VAL A 1 213 ? -42.228 -1.569 47.504 1.00 78.12 213 VAL A C 1
ATOM 1648 O O . VAL A 1 213 ? -42.547 -1.374 48.678 1.00 78.12 213 VAL A O 1
ATOM 1651 N N . HIS A 1 214 ? -43.092 -1.369 46.502 1.00 77.88 214 HIS A N 1
ATOM 1652 C CA . HIS A 1 214 ? -44.456 -0.900 46.744 1.00 77.88 214 HIS A CA 1
ATOM 1653 C C . HIS A 1 214 ? -45.316 -1.933 47.496 1.00 77.88 214 HIS A C 1
ATOM 1655 O O . HIS A 1 214 ? -46.035 -1.570 48.434 1.00 77.88 214 HIS A O 1
ATOM 1661 N N . ALA A 1 215 ? -45.211 -3.216 47.132 1.00 79.31 215 ALA A N 1
ATOM 1662 C CA . ALA A 1 215 ? -45.893 -4.317 47.815 1.00 79.31 215 ALA A CA 1
ATOM 1663 C C . ALA A 1 215 ? -45.418 -4.474 49.271 1.00 79.31 215 ALA A C 1
ATOM 1665 O O . ALA A 1 215 ? -46.226 -4.664 50.180 1.00 79.31 215 ALA A O 1
ATOM 1666 N N . TYR A 1 216 ? -44.114 -4.330 49.520 1.00 78.94 216 TYR A N 1
ATOM 1667 C CA . TYR A 1 216 ? -43.556 -4.333 50.871 1.00 78.94 216 TYR A CA 1
ATOM 1668 C C . TYR A 1 216 ? -44.093 -3.165 51.704 1.00 78.94 216 TYR A C 1
ATOM 1670 O O . TYR A 1 216 ? -44.572 -3.382 52.813 1.00 78.94 216 TYR A O 1
ATOM 1678 N N . TYR A 1 217 ? -44.081 -1.943 51.161 1.00 80.94 217 TYR A N 1
ATOM 1679 C CA . TYR A 1 217 ? -44.593 -0.759 51.858 1.00 80.94 217 TYR A CA 1
ATOM 1680 C C . TYR A 1 217 ? -46.076 -0.903 52.229 1.00 80.94 217 TYR A C 1
ATOM 1682 O O . TYR A 1 217 ? -46.462 -0.629 53.362 1.00 80.94 217 TYR A O 1
ATOM 1690 N N . THR A 1 218 ? -46.908 -1.381 51.301 1.00 82.69 218 THR A N 1
ATOM 1691 C CA . THR A 1 218 ? -48.345 -1.602 51.552 1.00 82.69 218 THR A CA 1
ATOM 1692 C C . THR A 1 218 ? -48.591 -2.682 52.604 1.00 82.69 218 THR A C 1
ATOM 1694 O O . THR A 1 218 ? -49.423 -2.489 53.490 1.00 82.69 218 THR A O 1
ATOM 1697 N N . THR A 1 219 ? -47.825 -3.774 52.566 1.00 83.69 219 THR A N 1
ATOM 1698 C CA . THR A 1 219 ? -47.912 -4.856 53.559 1.00 83.69 219 THR A CA 1
ATOM 1699 C C . THR A 1 219 ? -47.447 -4.392 54.943 1.00 83.69 219 THR A C 1
ATOM 1701 O O . THR A 1 219 ? -48.131 -4.625 55.937 1.00 83.69 219 THR A O 1
ATOM 1704 N N . ALA A 1 220 ? -46.313 -3.690 55.020 1.00 82.56 220 ALA A N 1
ATOM 1705 C CA . ALA A 1 220 ? -45.777 -3.146 56.266 1.00 82.56 220 ALA A CA 1
ATOM 1706 C C . ALA A 1 220 ? -46.722 -2.104 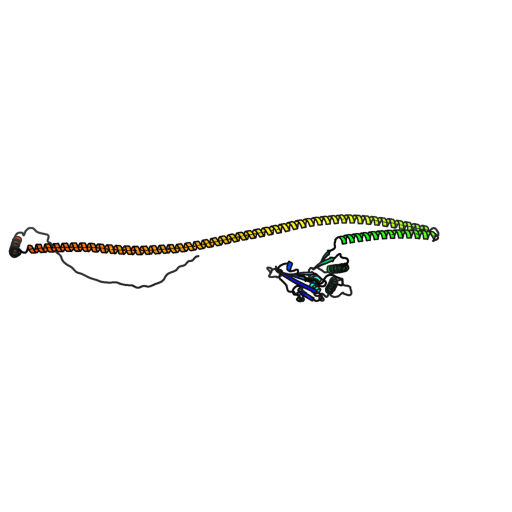56.881 1.00 82.56 220 ALA A C 1
ATOM 1708 O O . ALA A 1 220 ? -46.949 -2.119 58.088 1.00 82.56 220 ALA A O 1
ATOM 1709 N N . ARG A 1 221 ? -47.330 -1.245 56.053 1.00 83.62 221 ARG A N 1
ATOM 1710 C CA . ARG A 1 221 ? -48.353 -0.290 56.486 1.00 83.62 221 ARG A CA 1
ATOM 1711 C C . ARG A 1 221 ? -49.569 -0.993 57.091 1.00 83.62 221 ARG A C 1
ATOM 1713 O O . ARG A 1 221 ? -49.954 -0.653 58.204 1.00 83.62 221 ARG A O 1
ATOM 1720 N N . GLN A 1 222 ? -50.143 -1.981 56.400 1.00 84.62 222 GLN A N 1
ATOM 1721 C CA . GLN A 1 222 ? -51.281 -2.750 56.925 1.00 84.62 222 GLN A CA 1
ATOM 1722 C C . GLN A 1 222 ? -50.931 -3.473 58.227 1.00 84.62 222 GLN A C 1
ATOM 1724 O O . GLN A 1 222 ? -51.734 -3.503 59.156 1.00 84.62 222 GLN A O 1
ATOM 1729 N N . TRP A 1 223 ? -49.724 -4.035 58.316 1.00 87.44 223 TRP A N 1
ATOM 1730 C CA . TRP A 1 223 ? -49.256 -4.685 59.534 1.00 87.44 223 TRP A CA 1
ATOM 1731 C C . TRP A 1 223 ? -49.157 -3.694 60.702 1.00 87.44 223 TRP A C 1
ATOM 1733 O O . TRP A 1 223 ? -49.651 -3.993 61.789 1.00 87.44 223 TRP A O 1
ATOM 1743 N N . LEU A 1 224 ? -48.591 -2.503 60.475 1.00 83.25 224 LEU A N 1
ATOM 1744 C CA . LEU A 1 224 ? -48.493 -1.438 61.480 1.00 83.25 224 LEU A CA 1
ATOM 1745 C C . LEU A 1 224 ? -49.873 -0.958 61.946 1.00 83.25 224 LEU A C 1
ATOM 1747 O O . LEU A 1 224 ? -50.082 -0.825 63.148 1.00 83.25 224 LEU A O 1
ATOM 1751 N N . GLU A 1 225 ? -50.819 -0.765 61.021 1.00 82.62 225 GLU A N 1
ATOM 1752 C CA . GLU A 1 225 ? -52.209 -0.390 61.331 1.00 82.62 225 GLU A CA 1
ATOM 1753 C C . GLU A 1 225 ? -52.926 -1.455 62.189 1.00 82.62 225 GLU A C 1
ATOM 1755 O O . GLU A 1 225 ? -53.790 -1.117 62.994 1.00 82.62 225 GLU A O 1
ATOM 1760 N N . GLN A 1 226 ? -52.566 -2.736 62.047 1.00 82.06 226 GLN A N 1
ATOM 1761 C CA . GLN A 1 226 ? -53.189 -3.850 62.776 1.00 82.06 226 GLN A CA 1
ATOM 1762 C C . GLN A 1 226 ? -52.543 -4.161 64.137 1.00 82.06 226 GLN A C 1
ATOM 1764 O O . GLN A 1 226 ? -53.222 -4.695 65.013 1.00 82.06 226 GLN A O 1
ATOM 1769 N N . HIS A 1 227 ? -51.247 -3.879 64.316 1.00 80.06 227 HIS A N 1
ATOM 1770 C CA . HIS A 1 227 ? -50.467 -4.384 65.460 1.00 80.06 227 HIS A CA 1
ATOM 1771 C C . HIS A 1 227 ? -49.922 -3.294 66.392 1.00 80.06 227 HIS A C 1
ATOM 1773 O O . HIS A 1 227 ? -49.462 -3.616 67.489 1.00 80.06 227 HIS A O 1
ATOM 1779 N N . VAL A 1 228 ? -49.962 -2.017 66.000 1.00 81.12 228 VAL A N 1
ATOM 1780 C CA . VAL A 1 228 ? -49.489 -0.901 66.833 1.00 81.12 228 VAL A CA 1
ATOM 1781 C C . VAL A 1 228 ? -50.687 -0.103 67.343 1.00 81.12 228 VAL A C 1
ATOM 1783 O O . VAL A 1 228 ? -51.508 0.368 66.562 1.00 81.12 228 VAL A O 1
ATOM 1786 N N . CYS A 1 229 ? -50.790 0.073 68.664 1.00 75.62 229 CYS A N 1
ATOM 1787 C CA . CYS A 1 229 ? -51.842 0.895 69.261 1.00 75.62 229 CYS A CA 1
ATOM 1788 C C . CYS A 1 229 ? -51.699 2.359 68.820 1.00 75.62 229 CYS A C 1
ATOM 1790 O O . CYS A 1 229 ? -50.705 3.015 69.138 1.00 75.62 229 CYS A O 1
ATOM 1792 N N . ASP A 1 230 ? -52.713 2.879 68.130 1.00 76.12 230 ASP A N 1
ATOM 1793 C CA . ASP A 1 230 ? -52.762 4.275 67.701 1.00 76.12 230 ASP A CA 1
ATOM 1794 C C . ASP A 1 230 ? -53.196 5.185 68.859 1.00 76.12 230 ASP A C 1
ATOM 1796 O O . ASP A 1 230 ? -54.377 5.466 69.070 1.00 76.12 230 ASP A O 1
ATOM 1800 N N . VAL A 1 231 ? -52.224 5.618 69.661 1.00 72.44 231 VAL A N 1
ATOM 1801 C CA . VAL A 1 231 ? -52.457 6.588 70.735 1.00 72.44 231 VAL A CA 1
ATOM 1802 C C . VAL A 1 231 ? -52.691 7.968 70.103 1.00 72.44 231 VAL A C 1
ATOM 1804 O O . VAL A 1 231 ? -51.807 8.524 69.448 1.00 72.44 231 VAL A O 1
ATOM 1807 N N . ASP A 1 232 ? -53.892 8.520 70.293 1.00 74.75 232 ASP A N 1
ATOM 1808 C CA . ASP A 1 232 ? -54.332 9.842 69.809 1.00 74.75 232 ASP A CA 1
ATOM 1809 C C . ASP A 1 232 ? -54.332 10.047 68.276 1.00 74.75 232 ASP A C 1
ATOM 1811 O O . ASP A 1 232 ? -54.217 11.181 67.785 1.00 74.75 232 ASP A O 1
ATOM 1815 N N . GLY A 1 233 ? -54.446 8.979 67.479 1.00 79.44 233 GLY A N 1
ATOM 1816 C CA . GLY A 1 233 ? -54.512 9.099 66.015 1.00 79.44 233 GLY A CA 1
ATOM 1817 C C . GLY A 1 233 ? -53.207 9.593 65.376 1.00 79.44 233 GLY A C 1
ATOM 1818 O O . GLY A 1 233 ? -53.222 10.203 64.301 1.00 79.44 233 GLY A O 1
ATOM 1819 N N . ARG A 1 234 ? -52.075 9.476 66.081 1.00 80.94 234 ARG A N 1
ATOM 1820 C CA . ARG A 1 234 ? -50.767 9.957 65.612 1.00 80.94 234 ARG A CA 1
ATOM 1821 C C . ARG A 1 234 ? -50.161 9.016 64.581 1.00 80.94 234 ARG A C 1
ATOM 1823 O O . ARG A 1 234 ? -49.558 9.500 63.628 1.00 80.94 234 ARG A O 1
ATOM 1830 N N . LEU A 1 235 ? -50.346 7.704 64.737 1.00 81.94 235 LEU A N 1
ATOM 1831 C CA . LEU A 1 235 ? -49.832 6.715 63.791 1.00 81.94 235 LEU A CA 1
ATOM 1832 C C . LEU A 1 235 ? -50.556 6.834 62.448 1.00 81.94 235 LEU A C 1
ATOM 1834 O O . LEU A 1 235 ? -49.901 6.892 61.409 1.00 81.94 235 LEU A O 1
ATOM 1838 N N . GLY A 1 236 ? -51.888 6.959 62.468 1.00 82.00 236 GLY A N 1
ATOM 1839 C CA . GLY A 1 236 ? -52.681 7.158 61.253 1.00 82.00 236 GLY A CA 1
ATOM 1840 C C . GLY A 1 236 ? -52.286 8.419 60.474 1.00 82.00 236 GLY A C 1
ATOM 1841 O O . GLY A 1 236 ? -52.152 8.369 59.253 1.00 82.00 236 GLY A O 1
ATOM 1842 N N . ARG A 1 237 ? -52.020 9.535 61.170 1.00 84.88 237 ARG A N 1
ATOM 1843 C CA . ARG A 1 237 ? -51.539 10.779 60.540 1.00 84.88 237 ARG A CA 1
ATOM 1844 C C . ARG A 1 237 ? -50.160 10.620 59.904 1.00 84.88 237 ARG A C 1
ATOM 1846 O O . ARG A 1 237 ? -49.975 11.011 58.759 1.00 84.88 237 ARG A O 1
ATOM 1853 N N . LEU A 1 238 ? -49.228 9.973 60.598 1.00 84.38 238 LEU A N 1
ATOM 1854 C CA . LEU A 1 238 ? -47.856 9.785 60.118 1.00 84.38 238 LEU A CA 1
ATOM 1855 C C . LEU A 1 238 ? -47.792 8.819 58.915 1.00 84.38 238 LEU A C 1
ATOM 1857 O O . LEU A 1 238 ? -47.039 9.038 57.966 1.00 84.38 238 LEU A O 1
ATOM 1861 N N . LEU A 1 239 ? -48.634 7.778 58.899 1.00 85.44 239 LEU A N 1
ATOM 1862 C CA . LEU A 1 239 ? -48.804 6.886 57.743 1.00 85.44 239 LEU A CA 1
ATOM 1863 C C . LEU A 1 239 ? -49.468 7.587 56.546 1.00 85.44 239 LEU A C 1
ATOM 1865 O O . LEU A 1 239 ? -49.175 7.257 55.397 1.00 85.44 239 LEU A O 1
ATOM 1869 N N . HIS A 1 240 ? -50.349 8.556 56.798 1.00 86.38 240 HIS A N 1
ATOM 1870 C CA . HIS A 1 240 ? -50.962 9.359 55.744 1.00 86.38 240 HIS A CA 1
ATOM 1871 C C . HIS A 1 240 ? -49.962 10.340 55.122 1.00 86.38 240 HIS A C 1
ATOM 1873 O O . HIS A 1 240 ? -49.786 10.324 53.907 1.00 86.38 240 HIS A O 1
ATOM 1879 N N . GLU A 1 241 ? -49.237 11.104 55.945 1.00 87.75 241 GLU A N 1
ATOM 1880 C CA . GLU A 1 241 ? -48.196 12.038 55.495 1.00 87.75 241 GLU A CA 1
ATOM 1881 C C . GLU A 1 241 ? -47.085 11.317 54.714 1.00 87.75 241 GLU A C 1
ATOM 1883 O O . GLU A 1 241 ? -46.645 11.784 53.665 1.00 87.75 241 GLU A O 1
ATOM 1888 N N . THR A 1 242 ? -46.658 10.133 55.169 1.00 85.19 242 THR A N 1
ATOM 1889 C CA . THR A 1 242 ? -45.655 9.340 54.436 1.00 85.19 242 THR A CA 1
ATOM 1890 C C . THR A 1 242 ? -46.174 8.804 53.100 1.00 85.19 242 THR A C 1
ATOM 1892 O O . THR A 1 242 ? -45.406 8.744 52.141 1.00 85.19 242 THR A O 1
ATOM 1895 N N . GLU A 1 243 ? -47.459 8.458 52.990 1.00 83.88 243 GLU A N 1
ATOM 1896 C CA . GLU A 1 243 ? -48.073 8.071 51.713 1.00 83.88 243 GLU A CA 1
ATOM 1897 C C . GLU A 1 243 ? -48.214 9.269 50.759 1.00 83.88 243 GLU A C 1
ATOM 1899 O O . GLU A 1 243 ? -47.995 9.113 49.556 1.00 83.88 243 GLU A O 1
ATOM 1904 N N . GLU A 1 244 ? -48.529 10.464 51.267 1.00 87.88 244 GLU A N 1
ATOM 1905 C CA . GLU A 1 244 ? -48.563 11.699 50.473 1.00 87.88 244 GLU A CA 1
ATOM 1906 C C . GLU A 1 244 ? -47.176 12.061 49.931 1.00 87.88 244 GLU A C 1
ATOM 1908 O O . GLU A 1 244 ? -47.026 12.275 48.727 1.00 87.88 244 GLU A O 1
ATOM 1913 N N . VAL A 1 245 ? -46.144 12.030 50.782 1.00 86.00 245 VAL A N 1
ATOM 1914 C CA . VAL A 1 245 ? -44.751 12.263 50.370 1.00 86.00 245 VAL A CA 1
ATOM 1915 C C . VAL A 1 245 ? -44.304 11.220 49.344 1.00 86.00 245 VAL A C 1
ATOM 1917 O O . VAL A 1 245 ? -43.718 11.574 48.323 1.00 86.00 245 VAL A O 1
ATOM 1920 N N . ARG A 1 246 ? -44.627 9.936 49.551 1.00 85.38 246 ARG A N 1
ATOM 1921 C CA . ARG A 1 246 ? -44.299 8.862 48.598 1.00 85.38 246 ARG A CA 1
ATOM 1922 C C . ARG A 1 246 ? -44.943 9.093 47.230 1.00 85.38 246 ARG A C 1
ATOM 1924 O O . ARG A 1 246 ? -44.284 8.890 46.213 1.00 85.38 246 ARG A O 1
ATOM 1931 N N . ARG A 1 247 ? -46.216 9.504 47.191 1.00 86.25 247 ARG A N 1
ATOM 1932 C CA . ARG A 1 247 ? -46.914 9.834 45.936 1.00 86.25 247 ARG A CA 1
ATOM 1933 C C . ARG A 1 247 ? -46.314 11.059 45.256 1.00 86.25 247 ARG A C 1
ATOM 1935 O O . ARG A 1 247 ? -46.175 11.037 44.038 1.00 86.25 247 ARG A O 1
ATOM 1942 N N . GLY A 1 248 ? -45.928 12.076 46.027 1.00 88.38 248 GLY A N 1
ATOM 1943 C CA . GLY A 1 248 ? -45.223 13.252 45.515 1.00 88.38 248 GLY A CA 1
ATOM 1944 C C . GLY A 1 248 ? -43.902 12.881 44.840 1.00 88.38 248 GLY A C 1
ATOM 1945 O O . GLY A 1 248 ? -43.695 13.221 43.680 1.00 88.38 248 GLY A O 1
ATOM 1946 N N . ILE A 1 249 ? -43.064 12.091 45.522 1.00 84.44 249 ILE A N 1
ATOM 1947 C CA . ILE A 1 249 ? -41.778 11.617 44.984 1.00 84.44 249 ILE A CA 1
ATOM 1948 C C . ILE A 1 249 ? -41.982 10.754 43.731 1.00 84.44 249 ILE A C 1
ATOM 1950 O O . ILE A 1 249 ? -41.246 10.906 42.762 1.00 84.44 249 ILE A O 1
ATOM 1954 N N . ALA A 1 250 ? -42.979 9.862 43.722 1.00 82.44 250 ALA A N 1
ATOM 1955 C CA . ALA A 1 250 ? -43.271 9.029 42.555 1.00 82.44 250 ALA A CA 1
ATOM 1956 C C . ALA A 1 250 ? -43.689 9.868 41.336 1.00 82.44 250 ALA A C 1
ATOM 1958 O O . ALA A 1 250 ? -43.188 9.639 40.241 1.00 82.44 250 ALA A O 1
ATOM 1959 N N . ALA A 1 251 ? -44.551 10.870 41.531 1.00 86.69 251 ALA A N 1
ATOM 1960 C CA . ALA A 1 251 ? -44.985 11.756 40.455 1.00 86.69 251 ALA A CA 1
ATOM 1961 C C . ALA A 1 251 ? -43.833 12.611 39.896 1.00 86.69 251 ALA A C 1
ATOM 1963 O O . ALA A 1 251 ? -43.740 12.801 38.684 1.00 86.69 251 ALA A O 1
ATOM 1964 N N . GLU A 1 252 ? -42.942 13.103 40.760 1.00 87.31 252 GLU A N 1
ATOM 1965 C CA . GLU A 1 252 ? -41.765 13.872 40.343 1.00 87.31 252 GLU A CA 1
ATOM 1966 C C . GLU A 1 252 ? -40.746 12.996 39.597 1.00 87.31 252 GLU A C 1
ATOM 1968 O O . GLU A 1 252 ? -40.246 13.390 38.543 1.00 87.31 252 GLU A O 1
ATOM 1973 N N . ALA A 1 253 ? -40.498 11.777 40.084 1.00 82.75 253 ALA A N 1
ATOM 1974 C CA . ALA A 1 253 ? -39.633 10.811 39.413 1.00 82.75 253 ALA A CA 1
ATOM 1975 C C . ALA A 1 253 ? -40.190 10.389 38.041 1.00 82.75 253 ALA A C 1
ATOM 1977 O O . ALA A 1 253 ? -39.433 10.307 37.074 1.00 82.75 253 ALA A O 1
ATOM 1978 N N . ASP A 1 254 ? -41.505 10.175 37.928 1.00 82.44 254 ASP A N 1
ATOM 1979 C CA . ASP A 1 254 ? -42.160 9.866 36.654 1.00 82.44 254 ASP A CA 1
ATOM 1980 C C . ASP A 1 254 ? -42.047 11.034 35.663 1.00 82.44 254 ASP A C 1
ATOM 1982 O O . ASP A 1 254 ? -41.774 10.811 34.481 1.00 82.44 254 ASP A O 1
ATOM 1986 N N . ALA A 1 255 ? -42.204 12.277 36.128 1.00 87.06 255 ALA A N 1
ATOM 1987 C CA . ALA A 1 255 ? -42.038 13.466 35.294 1.00 87.06 255 ALA A CA 1
ATOM 1988 C C . ALA A 1 255 ? -40.597 13.598 34.769 1.00 87.06 255 ALA A C 1
ATOM 1990 O O . ALA A 1 255 ? -40.396 13.767 33.565 1.00 87.06 255 ALA A O 1
ATOM 1991 N N . GLN A 1 256 ? -39.597 13.430 35.639 1.00 83.88 256 GLN A N 1
ATOM 1992 C CA . GLN A 1 256 ? -38.182 13.439 35.249 1.00 83.88 256 GLN A CA 1
ATOM 1993 C C . GLN A 1 256 ? -37.847 12.290 34.287 1.00 83.88 256 GLN A C 1
ATOM 1995 O O . GLN A 1 256 ? -37.123 12.480 33.310 1.00 83.88 256 GLN A O 1
ATOM 2000 N N . HIS A 1 257 ? -38.404 11.096 34.511 1.00 81.06 257 HIS A N 1
ATOM 2001 C CA . HIS A 1 257 ? -38.202 9.957 33.618 1.00 81.06 257 HIS A CA 1
ATOM 2002 C C . HIS A 1 257 ? -38.798 10.199 32.224 1.00 81.06 257 HIS A C 1
ATOM 2004 O O . HIS A 1 257 ? -38.191 9.833 31.215 1.00 81.06 257 HIS A O 1
ATOM 2010 N N . GLN A 1 258 ? -39.974 10.828 32.149 1.00 87.69 258 GLN A N 1
ATOM 2011 C CA . GLN A 1 258 ? -40.595 11.203 30.878 1.00 87.69 258 GLN A CA 1
ATOM 2012 C C . GLN A 1 258 ? -39.778 12.261 30.132 1.00 87.69 258 GLN A C 1
ATOM 2014 O O . GLN A 1 258 ? -39.589 12.129 28.923 1.00 87.69 258 GLN A O 1
ATOM 2019 N N . GLU A 1 259 ? -39.256 13.265 30.838 1.00 90.50 259 GLU A N 1
ATOM 2020 C CA . GLU A 1 259 ? -38.394 14.293 30.253 1.00 90.50 259 GLU A CA 1
ATOM 2021 C C . GLU A 1 259 ? -37.097 13.692 29.691 1.00 90.50 259 GLU A C 1
ATOM 2023 O O . GLU A 1 259 ? -36.761 13.926 28.529 1.00 90.50 259 GLU A O 1
ATOM 2028 N N . LEU A 1 260 ? -36.422 12.832 30.459 1.00 85.56 260 LEU A N 1
ATOM 2029 C CA . LEU A 1 260 ? -35.212 12.138 30.010 1.00 85.56 260 LEU A CA 1
ATOM 2030 C C . LEU A 1 260 ? -35.482 11.209 28.819 1.00 85.56 260 LEU A C 1
ATOM 2032 O O . LEU A 1 260 ? -34.684 11.159 27.885 1.00 85.56 260 LEU A O 1
ATOM 2036 N N . ARG A 1 261 ? -36.624 10.504 28.793 1.00 85.62 261 ARG A N 1
ATOM 2037 C CA . ARG A 1 261 ? -37.034 9.714 27.617 1.00 85.62 261 ARG A CA 1
ATOM 2038 C C . ARG A 1 261 ? -37.257 10.583 26.386 1.00 85.62 261 ARG A C 1
ATOM 2040 O O . ARG A 1 261 ? -36.899 10.165 25.287 1.00 85.62 261 ARG A O 1
ATOM 2047 N N . ALA A 1 262 ? -37.855 11.761 26.550 1.00 89.00 262 ALA A N 1
ATOM 2048 C CA . ALA A 1 262 ? -38.069 12.685 25.444 1.00 89.00 262 ALA A CA 1
ATOM 2049 C C . ALA A 1 262 ? -36.737 13.222 24.898 1.00 89.00 262 ALA A C 1
ATOM 2051 O O . ALA A 1 262 ? -36.556 13.253 23.682 1.00 89.00 262 ALA A O 1
ATOM 2052 N N . GLN A 1 263 ? -35.793 13.572 25.778 1.00 87.94 263 GLN A N 1
ATOM 2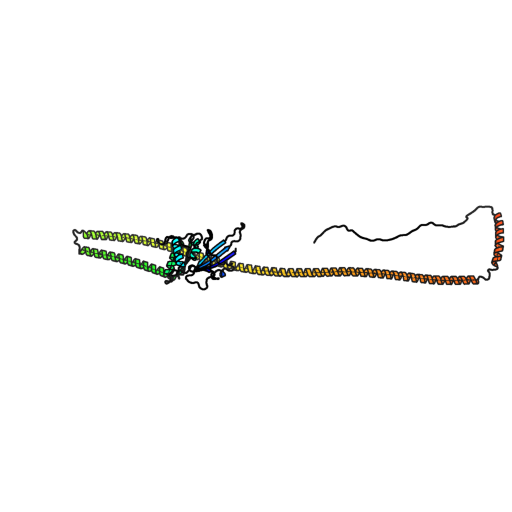053 C CA . GLN A 1 263 ? -34.445 14.007 25.393 1.00 87.94 263 GLN A CA 1
ATOM 2054 C C . GLN A 1 263 ? -33.677 12.894 24.667 1.00 87.94 263 GLN A C 1
ATOM 2056 O O . GLN A 1 263 ? -33.193 13.114 23.560 1.00 87.94 263 GLN A O 1
ATOM 2061 N N . ALA A 1 264 ? -33.665 11.676 25.214 1.00 83.44 264 ALA A N 1
ATOM 2062 C CA . ALA A 1 264 ? -33.027 10.527 24.570 1.00 83.44 264 ALA A CA 1
ATOM 2063 C C . ALA A 1 264 ? -33.638 10.219 23.190 1.00 83.44 264 ALA A C 1
ATOM 2065 O O . ALA A 1 264 ? -32.917 9.926 22.241 1.00 83.44 264 ALA A O 1
ATOM 2066 N N . GLY A 1 265 ? -34.964 10.337 23.045 1.00 89.19 265 GLY A N 1
ATOM 2067 C CA . GLY A 1 265 ? -35.633 10.172 21.753 1.00 89.19 265 GLY A CA 1
ATOM 2068 C C . GLY A 1 265 ? -35.242 11.245 20.728 1.00 89.19 265 GLY A C 1
ATOM 2069 O O . GLY A 1 265 ? -35.091 10.937 19.547 1.00 89.19 265 GLY A O 1
ATOM 2070 N N . GLN A 1 266 ? -35.040 12.494 21.159 1.00 92.12 266 GLN A N 1
ATOM 2071 C CA . GLN A 1 266 ? -34.550 13.567 20.285 1.00 92.12 266 GLN A CA 1
ATOM 2072 C C . GLN A 1 266 ? -33.101 13.325 19.845 1.00 92.12 266 GLN A C 1
ATOM 2074 O O . GLN A 1 266 ? -32.790 13.491 18.664 1.00 92.12 266 GLN A O 1
ATOM 2079 N N . GLU A 1 267 ? -32.236 12.885 20.760 1.00 85.31 267 GLU A N 1
ATOM 2080 C CA . GLU A 1 267 ? -30.851 12.517 20.446 1.00 85.31 267 GLU A CA 1
ATOM 2081 C C . GLU A 1 267 ? -30.776 11.322 19.489 1.00 85.31 267 GLU A C 1
ATOM 2083 O O . GLU A 1 267 ? -29.978 11.338 18.554 1.00 85.31 267 GLU A O 1
ATOM 2088 N N . GLU A 1 268 ? -31.639 10.315 19.649 1.00 87.62 268 GLU A N 1
ATOM 2089 C CA . GLU A 1 268 ? -31.676 9.157 18.751 1.00 87.62 268 GLU A CA 1
ATOM 2090 C C . GLU A 1 268 ? -32.089 9.553 17.324 1.00 87.62 268 GLU A C 1
ATOM 2092 O O . GLU A 1 268 ? -31.506 9.069 16.352 1.00 87.62 268 GLU A O 1
ATOM 2097 N N . VAL A 1 269 ? -33.041 10.481 17.172 1.00 92.38 269 VAL A N 1
ATOM 2098 C CA . VAL A 1 269 ? -33.428 11.024 15.858 1.00 92.38 269 VAL A CA 1
ATOM 2099 C C . VAL A 1 269 ? -32.286 11.826 15.229 1.00 92.38 269 VAL A C 1
ATOM 2101 O O . VAL A 1 269 ? -32.011 11.656 14.039 1.00 92.38 269 VAL A O 1
ATOM 2104 N N . ALA A 1 270 ? -31.592 12.661 16.010 1.00 89.31 270 ALA A N 1
ATOM 2105 C CA . ALA A 1 270 ? -30.423 13.400 15.533 1.00 89.31 270 ALA A CA 1
ATOM 2106 C C . ALA A 1 270 ? -29.302 12.444 15.087 1.00 89.31 270 ALA A C 1
ATOM 2108 O O . ALA A 1 270 ? -28.780 12.567 13.980 1.00 89.31 270 ALA A O 1
ATOM 2109 N N . TYR A 1 271 ? -29.021 11.416 15.888 1.00 85.56 271 TYR A N 1
ATOM 2110 C CA . TYR A 1 271 ? -28.039 10.386 15.565 1.00 85.56 271 TYR A CA 1
ATOM 2111 C C . TYR A 1 271 ? -28.399 9.612 14.290 1.00 85.56 271 TYR A C 1
ATOM 2113 O O . TYR A 1 271 ? -27.536 9.335 13.456 1.00 85.56 271 TYR A O 1
ATOM 2121 N N . GLN A 1 272 ? -29.677 9.271 14.095 1.00 89.44 272 GLN A N 1
ATOM 2122 C CA . GLN A 1 272 ? -30.135 8.614 12.869 1.00 89.44 272 GLN A CA 1
ATOM 2123 C C . GLN A 1 272 ? -29.954 9.505 11.635 1.00 89.44 272 GLN A C 1
ATOM 2125 O O . GLN A 1 272 ? -29.564 8.998 10.580 1.00 89.44 272 GLN A O 1
ATOM 2130 N N . ALA A 1 273 ? -30.194 10.813 11.754 1.00 90.62 273 ALA A N 1
ATOM 2131 C CA . ALA A 1 273 ? -29.953 11.763 10.671 1.00 90.62 273 ALA A CA 1
ATOM 2132 C C . ALA A 1 273 ? -28.457 11.850 10.315 1.00 90.62 273 ALA A C 1
ATOM 2134 O O . ALA A 1 273 ? -28.100 11.753 9.138 1.00 90.62 273 ALA A O 1
ATOM 2135 N N . ASP A 1 274 ? -27.579 11.925 11.318 1.00 86.56 274 ASP A N 1
ATOM 2136 C CA . ASP A 1 274 ? -26.125 11.938 11.122 1.00 86.56 274 ASP A CA 1
ATOM 2137 C C . ASP A 1 274 ? -25.618 10.630 10.497 1.00 86.56 274 ASP A C 1
ATOM 2139 O O . ASP A 1 274 ? -24.806 10.645 9.568 1.00 86.56 274 ASP A O 1
ATOM 2143 N N . ALA A 1 275 ? -26.146 9.482 10.935 1.00 86.06 275 ALA A N 1
ATOM 2144 C CA . ALA A 1 275 ? -25.814 8.180 10.363 1.00 86.06 275 ALA A CA 1
ATOM 2145 C C . ALA A 1 275 ? -26.237 8.069 8.885 1.00 86.06 275 ALA A C 1
ATOM 2147 O O . ALA A 1 275 ? -25.494 7.525 8.062 1.00 86.06 275 ALA A O 1
ATOM 2148 N N . GLN A 1 276 ? -27.404 8.611 8.519 1.00 90.56 276 GLN A N 1
ATOM 2149 C CA . GLN A 1 276 ? -27.852 8.667 7.124 1.00 90.56 276 GLN A CA 1
ATOM 2150 C C . GLN A 1 276 ? -26.968 9.592 6.279 1.00 90.56 276 GLN A C 1
ATOM 2152 O O . GLN A 1 276 ? -26.579 9.212 5.171 1.00 90.56 276 GLN A O 1
ATOM 2157 N N . ALA A 1 277 ? -26.593 10.762 6.803 1.00 90.62 277 ALA A N 1
ATOM 2158 C CA . ALA A 1 277 ? -25.678 11.682 6.130 1.00 90.62 277 ALA A CA 1
ATOM 2159 C C . ALA A 1 277 ? -24.296 11.044 5.901 1.00 90.62 277 ALA A C 1
ATOM 2161 O O . ALA A 1 277 ? -23.758 11.106 4.792 1.00 90.62 277 ALA A O 1
ATOM 2162 N N . ALA A 1 278 ? -23.757 10.351 6.908 1.00 83.62 278 ALA A N 1
ATOM 2163 C CA . ALA A 1 278 ? -22.502 9.611 6.799 1.00 83.62 278 ALA A CA 1
ATOM 2164 C C . ALA A 1 278 ? -22.588 8.482 5.758 1.00 83.62 278 ALA A C 1
ATOM 2166 O O . ALA A 1 278 ? -21.679 8.318 4.941 1.00 83.62 278 ALA A O 1
ATOM 2167 N N . SER A 1 279 ? -23.700 7.739 5.724 1.00 88.44 279 SER A N 1
ATOM 2168 C CA . SER A 1 279 ? -23.927 6.699 4.714 1.00 88.44 279 SER A CA 1
ATOM 2169 C C . SER A 1 279 ? -24.010 7.271 3.295 1.00 88.44 279 SER A C 1
ATOM 2171 O O . SER A 1 279 ? -23.493 6.655 2.362 1.00 88.44 279 SER A O 1
ATOM 2173 N N . ALA A 1 280 ? -24.645 8.431 3.109 1.00 91.88 280 ALA A N 1
ATOM 2174 C CA . ALA A 1 280 ? -24.719 9.095 1.810 1.00 91.88 280 ALA A CA 1
ATOM 2175 C C . ALA A 1 280 ? -23.336 9.580 1.345 1.00 91.88 280 ALA A C 1
ATOM 2177 O O . ALA A 1 280 ? -22.962 9.363 0.191 1.00 91.88 280 ALA A O 1
ATOM 2178 N N . ALA A 1 281 ? -22.542 10.158 2.252 1.00 91.00 281 ALA A N 1
ATOM 2179 C CA . ALA A 1 281 ? -21.168 10.568 1.969 1.00 91.00 281 ALA A CA 1
ATOM 2180 C C . ALA A 1 281 ? -20.266 9.374 1.601 1.00 91.00 281 ALA A C 1
ATOM 2182 O O . ALA A 1 281 ? -19.462 9.474 0.675 1.00 91.00 281 ALA A O 1
ATOM 2183 N N . ALA A 1 282 ? -20.433 8.230 2.275 1.00 89.62 282 ALA A N 1
ATOM 2184 C CA . ALA A 1 282 ? -19.711 6.998 1.959 1.00 89.62 282 ALA A CA 1
ATOM 2185 C C . ALA A 1 282 ? -20.097 6.416 0.585 1.00 89.62 282 ALA A C 1
ATOM 2187 O O . ALA A 1 282 ? -19.242 5.916 -0.143 1.00 89.62 282 ALA A O 1
ATOM 2188 N N . ALA A 1 283 ? -21.373 6.496 0.197 1.00 91.44 283 ALA A N 1
ATOM 2189 C CA . ALA A 1 283 ? -21.812 6.061 -1.130 1.00 91.44 283 ALA A CA 1
ATOM 2190 C C . ALA A 1 283 ? -21.248 6.958 -2.247 1.00 91.44 283 ALA A C 1
ATOM 2192 O O . ALA A 1 283 ? -20.852 6.466 -3.304 1.00 91.44 283 ALA A O 1
ATOM 2193 N N . GLU A 1 284 ? -21.181 8.269 -2.010 1.00 95.31 284 GLU A N 1
ATOM 2194 C CA . GLU A 1 284 ? -20.588 9.228 -2.945 1.00 95.31 284 GLU A CA 1
ATOM 2195 C C . GLU A 1 284 ? -19.070 9.034 -3.080 1.00 95.31 284 GLU A C 1
ATOM 2197 O O . GLU A 1 284 ? -18.542 9.044 -4.193 1.00 95.31 284 GLU A O 1
ATOM 2202 N N . SER A 1 285 ? -18.353 8.798 -1.977 1.00 88.25 285 SER A N 1
ATOM 2203 C CA . SER A 1 285 ? -16.912 8.525 -2.035 1.00 88.25 285 SER A CA 1
ATOM 2204 C C . SER A 1 285 ? -16.602 7.220 -2.773 1.00 88.25 285 SER A C 1
ATOM 2206 O O . SER A 1 285 ? -15.668 7.195 -3.574 1.00 88.25 285 SER A O 1
ATOM 2208 N N . ALA A 1 286 ? -17.420 6.177 -2.593 1.00 91.19 286 ALA A N 1
ATOM 2209 C CA . ALA A 1 286 ? -17.308 4.933 -3.353 1.00 91.19 286 ALA A CA 1
ATOM 2210 C C . ALA A 1 286 ? -17.481 5.164 -4.865 1.00 91.19 286 ALA A C 1
ATOM 2212 O O . ALA A 1 286 ? -16.659 4.702 -5.651 1.00 91.19 286 ALA A O 1
ATOM 2213 N N . ARG A 1 287 ? -18.477 5.961 -5.282 1.00 95.25 287 ARG A N 1
ATOM 2214 C CA . ARG A 1 287 ? -18.669 6.314 -6.703 1.00 95.25 287 ARG A CA 1
ATOM 2215 C C . ARG A 1 287 ? -17.464 7.037 -7.299 1.00 95.25 287 ARG A C 1
ATOM 2217 O O . ARG A 1 287 ? -17.069 6.735 -8.422 1.00 95.25 287 ARG A O 1
ATOM 2224 N N . ARG A 1 288 ? -16.869 7.971 -6.553 1.00 93.69 288 ARG A N 1
ATOM 2225 C CA . ARG A 1 288 ? -15.670 8.700 -7.002 1.00 93.69 288 ARG A CA 1
ATOM 2226 C C . ARG A 1 288 ? -14.443 7.800 -7.100 1.00 93.69 288 ARG A C 1
ATOM 2228 O O . ARG A 1 288 ? -13.617 8.008 -7.985 1.00 93.69 288 ARG A O 1
ATOM 2235 N N . LEU A 1 289 ? -14.316 6.814 -6.213 1.00 93.19 289 LEU A N 1
ATOM 2236 C CA . LEU A 1 289 ? -13.256 5.808 -6.295 1.00 93.19 289 LEU A CA 1
ATOM 2237 C C . LEU A 1 289 ? -13.426 4.919 -7.532 1.00 93.19 289 LEU A C 1
ATOM 2239 O O . LEU A 1 289 ? -12.457 4.734 -8.263 1.00 93.19 289 LEU A O 1
ATOM 2243 N N . ASP A 1 290 ? -14.647 4.462 -7.822 1.00 95.25 290 ASP A N 1
ATOM 2244 C CA . ASP A 1 290 ? -14.936 3.685 -9.035 1.00 95.25 290 ASP A CA 1
ATOM 2245 C C . ASP A 1 290 ? -14.635 4.486 -10.313 1.00 95.25 290 ASP A C 1
ATOM 2247 O O . ASP A 1 290 ? -14.065 3.961 -11.271 1.00 95.25 290 ASP A O 1
ATOM 2251 N N . GLU A 1 291 ? -15.000 5.772 -10.347 1.00 96.00 291 GLU A N 1
ATOM 2252 C CA . GLU A 1 291 ? -14.700 6.657 -11.476 1.00 96.00 291 GLU A CA 1
ATOM 2253 C C . GLU A 1 291 ? -13.193 6.872 -11.645 1.00 96.00 291 GLU A C 1
ATOM 2255 O O . GLU A 1 291 ? -12.674 6.763 -12.757 1.00 96.00 291 GLU A O 1
ATOM 2260 N N . ARG A 1 292 ? -12.471 7.095 -10.543 1.00 95.12 292 ARG A N 1
ATOM 2261 C CA . ARG A 1 292 ? -11.011 7.193 -10.558 1.00 95.12 292 ARG A CA 1
ATOM 2262 C C . ARG A 1 292 ? -10.371 5.918 -11.105 1.00 95.12 292 ARG A C 1
ATOM 2264 O O . ARG A 1 292 ? -9.482 6.019 -11.943 1.00 95.12 292 ARG A O 1
ATOM 2271 N N . GLN A 1 293 ? -10.830 4.746 -10.675 1.00 93.81 293 GLN A N 1
ATOM 2272 C CA . GLN A 1 293 ? -10.280 3.477 -11.142 1.00 93.81 293 GLN A CA 1
ATOM 2273 C C . GLN A 1 293 ? -10.507 3.282 -12.648 1.00 93.81 293 GLN A C 1
ATOM 2275 O O . GLN A 1 293 ? -9.587 2.902 -13.364 1.00 93.81 293 GLN A O 1
ATOM 2280 N N . ARG A 1 294 ? -11.686 3.655 -13.167 1.00 96.81 294 ARG A N 1
ATOM 2281 C CA . ARG A 1 294 ? -11.948 3.650 -14.620 1.00 96.81 294 ARG A CA 1
ATOM 2282 C C . ARG A 1 294 ? -11.021 4.589 -15.393 1.00 96.81 294 ARG A C 1
ATOM 2284 O O . ARG A 1 294 ? -10.621 4.262 -16.507 1.00 96.81 294 ARG A O 1
ATOM 2291 N N . LEU A 1 295 ? -10.703 5.756 -14.831 1.00 96.75 295 LEU A N 1
ATOM 2292 C CA . LEU A 1 295 ? -9.760 6.695 -15.442 1.00 96.75 295 LEU A CA 1
ATOM 2293 C C . LEU A 1 295 ? -8.327 6.153 -15.413 1.00 96.75 295 LEU A C 1
ATOM 2295 O O . LEU A 1 295 ? -7.624 6.280 -16.410 1.00 96.75 295 LEU A O 1
ATOM 2299 N N . GLU A 1 296 ? -7.905 5.518 -14.319 1.00 95.38 296 GLU A N 1
ATOM 2300 C CA . GLU A 1 296 ? -6.597 4.856 -14.222 1.00 95.38 296 GLU A CA 1
ATOM 2301 C C . GLU A 1 296 ? -6.474 3.712 -15.247 1.00 95.38 296 GLU A C 1
ATOM 2303 O O . GLU A 1 296 ? -5.473 3.637 -15.961 1.00 95.38 296 GLU A O 1
ATOM 2308 N N . ASP A 1 297 ? -7.520 2.897 -15.420 1.00 95.50 297 ASP A N 1
ATOM 2309 C CA . ASP A 1 297 ? -7.564 1.847 -16.447 1.00 95.50 297 ASP A CA 1
ATOM 2310 C C . ASP A 1 297 ? -7.485 2.424 -17.873 1.00 95.50 297 ASP A C 1
ATOM 2312 O O . ASP A 1 297 ? -6.800 1.868 -18.740 1.00 95.50 297 ASP A O 1
ATOM 2316 N N . ALA A 1 298 ? -8.156 3.554 -18.127 1.00 96.88 298 ALA A N 1
ATOM 2317 C CA . ALA A 1 298 ? -8.109 4.246 -19.414 1.00 96.88 298 ALA A CA 1
ATOM 2318 C C . ALA A 1 298 ? -6.724 4.849 -19.700 1.00 96.88 298 ALA A C 1
ATOM 2320 O O . ALA A 1 298 ? -6.236 4.742 -20.825 1.00 96.88 298 ALA A O 1
ATOM 2321 N N . ILE A 1 299 ? -6.071 5.436 -18.691 1.00 95.12 299 ILE A N 1
ATOM 2322 C CA . ILE A 1 299 ? -4.695 5.941 -18.800 1.00 95.12 299 ILE A CA 1
ATOM 2323 C C . ILE A 1 299 ? -3.747 4.788 -19.129 1.00 95.12 299 ILE A C 1
ATOM 2325 O O . ILE A 1 299 ? -3.012 4.877 -20.107 1.00 95.12 299 ILE A O 1
ATOM 2329 N N . ALA A 1 300 ? -3.829 3.674 -18.399 1.00 93.50 300 ALA A N 1
ATOM 2330 C CA . ALA A 1 300 ? -2.991 2.507 -18.661 1.00 93.50 300 ALA A CA 1
ATOM 2331 C C . ALA A 1 300 ? -3.217 1.926 -20.072 1.00 93.50 300 ALA A C 1
ATOM 2333 O O . ALA A 1 300 ? -2.280 1.442 -20.707 1.00 93.50 300 ALA A O 1
ATOM 2334 N N . ALA A 1 301 ? -4.449 1.963 -20.590 1.00 95.88 301 ALA A N 1
ATOM 2335 C CA . ALA A 1 301 ? -4.735 1.553 -21.965 1.00 95.88 301 ALA A CA 1
ATOM 2336 C C . ALA A 1 301 ? -4.112 2.506 -23.002 1.00 95.88 301 ALA A C 1
ATOM 2338 O O . ALA A 1 301 ? -3.531 2.036 -23.981 1.00 95.88 301 ALA A O 1
ATOM 2339 N N . LEU A 1 302 ? -4.193 3.820 -22.775 1.00 96.81 302 LEU A N 1
ATOM 2340 C CA . LEU A 1 302 ? -3.573 4.829 -23.639 1.00 96.81 302 LEU A CA 1
ATOM 2341 C C . LEU A 1 302 ? -2.042 4.752 -23.612 1.00 96.81 302 LEU A C 1
ATOM 2343 O O . LEU A 1 302 ? -1.412 4.885 -24.656 1.00 96.81 302 LEU A O 1
ATOM 2347 N N . GLU A 1 303 ? -1.440 4.481 -22.454 1.00 96.06 303 GLU A N 1
ATOM 2348 C CA . GLU A 1 303 ? 0.005 4.261 -22.333 1.00 96.06 303 GLU A CA 1
ATOM 2349 C C . GLU A 1 303 ? 0.457 3.052 -23.158 1.00 96.06 303 GLU A C 1
ATOM 2351 O O . GLU A 1 303 ? 1.438 3.151 -23.892 1.00 96.06 303 GLU A O 1
ATOM 2356 N N . ARG A 1 304 ? -0.291 1.937 -23.126 1.00 94.88 304 ARG A N 1
ATOM 2357 C CA . ARG A 1 304 ? 0.006 0.772 -23.980 1.00 94.88 304 ARG A CA 1
ATOM 2358 C C . ARG A 1 304 ? -0.052 1.130 -25.464 1.00 94.88 304 ARG A C 1
ATOM 2360 O O . ARG A 1 304 ? 0.901 0.845 -26.184 1.00 94.88 304 ARG A O 1
ATOM 2367 N N . GLN A 1 305 ? -1.107 1.819 -25.901 1.00 96.50 305 GLN A N 1
ATOM 2368 C CA . GLN A 1 305 ? -1.238 2.267 -27.294 1.00 96.50 305 GLN A CA 1
ATOM 2369 C C . GLN A 1 305 ? -0.097 3.199 -27.719 1.00 96.50 305 GLN A C 1
ATOM 2371 O O . GLN A 1 305 ? 0.403 3.086 -28.836 1.00 96.50 305 GLN A O 1
ATOM 2376 N N . LEU A 1 306 ? 0.346 4.095 -26.831 1.00 95.62 306 LEU A N 1
ATOM 2377 C CA . LEU A 1 306 ? 1.492 4.964 -27.091 1.00 95.62 306 LEU A CA 1
ATOM 2378 C C . LEU A 1 306 ? 2.772 4.139 -27.277 1.00 95.62 306 LEU A C 1
ATOM 2380 O O . LEU A 1 306 ? 3.485 4.341 -28.255 1.00 95.62 306 LEU A O 1
ATOM 2384 N N . THR A 1 307 ? 3.043 3.185 -26.381 1.00 94.31 307 THR A N 1
ATOM 2385 C CA . THR A 1 307 ? 4.241 2.336 -26.482 1.00 94.31 307 THR A CA 1
ATOM 2386 C C . THR A 1 307 ? 4.240 1.467 -27.739 1.00 94.31 307 THR A C 1
ATOM 2388 O O . THR A 1 307 ? 5.285 1.299 -28.362 1.00 94.31 307 THR A O 1
ATOM 2391 N N . GLU A 1 308 ? 3.079 0.955 -28.157 1.00 95.06 308 GLU A N 1
ATOM 2392 C CA . GLU A 1 308 ? 2.929 0.208 -29.411 1.00 95.06 308 GLU A CA 1
ATOM 2393 C C . GLU A 1 308 ? 3.219 1.106 -30.621 1.00 95.06 308 GLU A C 1
ATOM 2395 O O . GLU A 1 308 ? 4.035 0.748 -31.470 1.00 95.06 308 GLU A O 1
ATOM 2400 N N . ALA A 1 309 ? 2.650 2.315 -30.656 1.00 94.62 309 ALA A N 1
ATOM 2401 C CA . ALA A 1 309 ? 2.903 3.281 -31.723 1.00 94.62 309 ALA A CA 1
ATOM 2402 C C . ALA A 1 309 ? 4.376 3.735 -31.781 1.00 94.62 309 ALA A C 1
ATOM 2404 O O . ALA A 1 309 ? 4.932 3.925 -32.866 1.00 94.62 309 ALA A O 1
ATOM 2405 N N . GLU A 1 310 ? 5.038 3.897 -30.631 1.00 95.00 310 GLU A N 1
ATOM 2406 C CA . GLU A 1 310 ? 6.471 4.203 -30.560 1.00 95.00 310 GLU A CA 1
ATOM 2407 C C . GLU A 1 310 ? 7.334 3.052 -31.093 1.00 95.00 310 GLU A C 1
ATOM 2409 O O . GLU A 1 310 ? 8.307 3.305 -31.809 1.00 95.00 310 GLU A O 1
ATOM 2414 N N . LEU A 1 311 ? 6.972 1.799 -30.800 1.00 94.19 311 LEU A N 1
ATOM 2415 C CA . LEU A 1 311 ? 7.650 0.617 -31.340 1.00 94.19 311 LEU A CA 1
ATOM 2416 C C . LEU A 1 311 ? 7.478 0.514 -32.860 1.00 94.19 311 LEU A C 1
ATOM 2418 O O . LEU A 1 311 ? 8.468 0.325 -33.568 1.00 94.19 311 LEU A O 1
ATOM 2422 N N . GLU A 1 312 ? 6.259 0.697 -33.374 1.00 95.44 312 GLU A N 1
ATOM 2423 C CA . GLU A 1 312 ? 5.976 0.700 -34.817 1.00 95.44 312 GLU A CA 1
ATOM 2424 C C . GLU A 1 312 ? 6.735 1.818 -35.542 1.00 95.44 312 GLU A C 1
ATOM 2426 O O . GLU A 1 312 ? 7.389 1.583 -36.561 1.00 95.44 312 GLU A O 1
ATOM 2431 N N . SER A 1 313 ? 6.723 3.030 -34.982 1.00 94.12 313 SER A N 1
ATOM 2432 C CA . SER A 1 313 ? 7.497 4.162 -35.496 1.00 94.12 313 SER A CA 1
ATOM 2433 C C . SER A 1 313 ? 9.002 3.872 -35.469 1.00 94.12 313 SER A C 1
ATOM 2435 O O . SER A 1 313 ? 9.706 4.108 -36.454 1.00 94.12 313 SER A O 1
ATOM 2437 N N . GLY A 1 314 ? 9.505 3.287 -34.378 1.00 94.50 314 GLY A N 1
ATOM 2438 C CA . GLY A 1 314 ? 10.894 2.852 -34.251 1.00 94.50 314 GLY A CA 1
ATOM 2439 C C . GLY A 1 314 ? 11.289 1.818 -35.309 1.00 94.50 314 GLY A C 1
ATOM 2440 O O . GLY A 1 314 ? 12.366 1.931 -35.903 1.00 94.50 314 GLY A O 1
ATOM 2441 N N . HIS A 1 315 ? 10.409 0.855 -35.598 1.00 93.88 315 HIS A N 1
ATOM 2442 C CA . HIS A 1 315 ? 10.589 -0.107 -36.683 1.00 93.88 315 HIS A CA 1
ATOM 2443 C C . HIS A 1 315 ? 10.633 0.583 -38.045 1.00 93.88 315 HIS A C 1
ATOM 2445 O O . HIS A 1 315 ? 11.607 0.390 -38.773 1.00 93.88 315 HIS A O 1
ATOM 2451 N N . HIS A 1 316 ? 9.690 1.473 -38.349 1.00 94.81 316 HIS A N 1
ATOM 2452 C CA . HIS A 1 316 ? 9.679 2.194 -39.621 1.00 94.81 316 HIS A CA 1
ATOM 2453 C C . HIS A 1 316 ? 10.933 3.068 -39.816 1.00 94.81 316 HIS A C 1
ATOM 2455 O O . HIS A 1 316 ? 11.547 3.086 -40.883 1.00 94.81 316 HIS A O 1
ATOM 2461 N N . VAL A 1 317 ? 11.395 3.746 -38.758 1.00 94.31 317 VAL A N 1
ATOM 2462 C CA . VAL A 1 317 ? 12.659 4.500 -38.784 1.00 94.31 317 VAL A CA 1
ATOM 2463 C C . VAL A 1 317 ? 13.855 3.576 -39.026 1.00 94.31 317 VAL A C 1
ATOM 2465 O O . VAL A 1 317 ? 14.786 3.952 -39.741 1.00 94.31 317 VAL A O 1
ATOM 2468 N N . SER A 1 318 ? 13.858 2.375 -38.446 1.00 92.56 318 SER A N 1
ATOM 2469 C CA . SER A 1 318 ? 14.921 1.394 -38.675 1.00 92.56 318 SER A CA 1
ATOM 2470 C C . SER A 1 318 ? 14.933 0.869 -40.115 1.00 92.56 318 SER A C 1
ATOM 2472 O O . SER A 1 318 ? 16.009 0.774 -40.705 1.00 92.56 318 SER A O 1
ATOM 2474 N N . GLU A 1 319 ? 13.763 0.637 -40.713 1.00 94.62 319 GLU A N 1
ATOM 2475 C CA . GLU A 1 319 ? 13.620 0.257 -42.122 1.00 94.62 319 GLU A CA 1
ATOM 2476 C C . GLU A 1 319 ? 14.163 1.352 -43.040 1.00 94.62 319 GLU A C 1
ATOM 2478 O O . GLU A 1 319 ? 15.054 1.088 -43.846 1.00 94.62 319 GLU A O 1
ATOM 2483 N N . MET A 1 320 ? 13.738 2.606 -42.841 1.00 93.75 320 MET A N 1
ATOM 2484 C CA . MET A 1 320 ? 14.259 3.741 -43.610 1.00 93.75 320 MET A CA 1
ATOM 2485 C C . MET A 1 320 ? 15.783 3.873 -43.492 1.00 93.75 320 MET A C 1
ATOM 2487 O O . MET A 1 320 ? 16.461 4.180 -44.470 1.00 93.75 320 MET A O 1
ATOM 2491 N N . ARG A 1 321 ? 16.360 3.624 -42.309 1.00 92.50 321 ARG A N 1
ATOM 2492 C CA . ARG A 1 321 ? 17.823 3.640 -42.128 1.00 92.50 321 ARG A CA 1
ATOM 2493 C C . ARG A 1 321 ? 18.520 2.544 -42.932 1.00 92.50 321 ARG A C 1
ATOM 2495 O O . ARG A 1 321 ? 19.585 2.804 -43.490 1.00 92.50 321 ARG A O 1
ATOM 2502 N N . LEU A 1 322 ? 17.943 1.345 -42.999 1.00 94.00 322 LEU A N 1
ATOM 2503 C CA . LEU A 1 322 ? 18.474 0.251 -43.815 1.00 94.00 322 LEU A CA 1
ATOM 2504 C C . LEU A 1 322 ? 18.385 0.577 -45.310 1.00 94.00 322 LEU A C 1
ATOM 2506 O O . LEU A 1 322 ? 19.351 0.348 -46.038 1.00 94.00 322 LEU A O 1
ATOM 2510 N N . GLU A 1 323 ? 17.274 1.162 -45.759 1.00 95.56 323 GLU A N 1
ATOM 2511 C CA . GLU A 1 323 ? 17.110 1.614 -47.144 1.00 95.56 323 GLU A CA 1
ATOM 2512 C C . GLU A 1 323 ? 18.129 2.695 -47.518 1.00 95.56 323 GLU A C 1
ATOM 2514 O O . GLU A 1 323 ? 18.783 2.593 -48.557 1.00 95.56 323 GLU A O 1
ATOM 2519 N N . VAL A 1 324 ? 18.331 3.697 -46.655 1.00 93.62 324 VAL A N 1
ATOM 2520 C CA . VAL A 1 324 ? 19.349 4.739 -46.860 1.00 93.62 324 VAL A CA 1
ATOM 2521 C C . VAL A 1 324 ? 20.745 4.124 -46.939 1.00 93.62 324 VAL A C 1
ATOM 2523 O O . VAL A 1 324 ? 21.472 4.411 -47.887 1.00 93.62 324 VAL A O 1
ATOM 2526 N N . ALA A 1 325 ? 21.103 3.223 -46.020 1.00 92.50 325 ALA A N 1
ATOM 2527 C CA . ALA A 1 325 ? 22.400 2.548 -46.051 1.00 92.50 325 ALA A CA 1
ATOM 2528 C C . ALA A 1 325 ? 22.602 1.730 -47.343 1.00 92.50 325 ALA A C 1
ATOM 2530 O O . ALA A 1 325 ? 23.693 1.722 -47.918 1.00 92.50 325 ALA A O 1
ATOM 2531 N N . ALA A 1 326 ? 21.550 1.075 -47.844 1.00 93.69 326 ALA A N 1
ATOM 2532 C CA . ALA A 1 326 ? 21.594 0.356 -49.115 1.00 93.69 326 ALA A CA 1
ATOM 2533 C C . ALA A 1 326 ? 21.789 1.307 -50.309 1.00 93.69 326 ALA A C 1
ATOM 2535 O O . ALA A 1 326 ? 22.591 1.021 -51.202 1.00 93.69 326 ALA A O 1
ATOM 2536 N N . LEU A 1 327 ? 21.100 2.452 -50.321 1.00 94.06 327 LEU A N 1
ATOM 2537 C CA . LEU A 1 327 ? 21.258 3.480 -51.353 1.00 94.06 327 LEU A CA 1
ATOM 2538 C C . LEU A 1 327 ? 22.652 4.117 -51.324 1.00 94.06 327 LEU A C 1
ATOM 2540 O O . LEU A 1 327 ? 23.249 4.318 -52.382 1.00 94.06 327 LEU A O 1
ATOM 2544 N N . GLU A 1 328 ? 23.203 4.384 -50.141 1.00 93.38 328 GLU A N 1
ATOM 2545 C CA . GLU A 1 328 ? 24.571 4.882 -49.969 1.00 93.38 328 GLU A CA 1
ATOM 2546 C C . GLU A 1 328 ? 25.604 3.873 -50.486 1.00 93.38 328 GLU A C 1
ATOM 2548 O O . GLU A 1 328 ? 26.515 4.246 -51.229 1.00 93.38 328 GLU A O 1
ATOM 2553 N N . ALA A 1 329 ? 25.431 2.582 -50.183 1.00 93.31 329 ALA A N 1
ATOM 2554 C CA . ALA A 1 329 ? 26.290 1.521 -50.705 1.00 93.31 329 ALA A CA 1
ATOM 2555 C C . ALA A 1 329 ? 26.213 1.418 -52.241 1.00 93.31 329 ALA A C 1
ATOM 2557 O O . ALA A 1 329 ? 27.245 1.314 -52.912 1.00 93.31 329 ALA A O 1
ATOM 2558 N N . GLN A 1 330 ? 25.010 1.510 -52.819 1.00 94.31 330 GLN A N 1
ATOM 2559 C CA . GLN A 1 330 ? 24.830 1.552 -54.274 1.00 94.31 330 GLN A CA 1
ATOM 2560 C C . GLN A 1 330 ? 25.479 2.795 -54.898 1.00 94.31 330 GLN A C 1
ATOM 2562 O O . GLN A 1 330 ? 26.119 2.696 -55.947 1.00 94.31 330 GLN A O 1
ATOM 2567 N N . ALA A 1 331 ? 25.345 3.965 -54.271 1.00 92.50 331 ALA A N 1
ATOM 2568 C CA . ALA A 1 331 ? 25.973 5.196 -54.737 1.00 92.50 331 ALA A CA 1
ATOM 2569 C C . ALA A 1 331 ? 27.506 5.100 -54.694 1.00 92.50 331 ALA A C 1
ATOM 2571 O O . ALA A 1 331 ? 28.168 5.498 -55.655 1.00 92.50 331 ALA A O 1
ATOM 2572 N N . ALA A 1 332 ? 28.067 4.514 -53.633 1.00 92.31 332 ALA A N 1
ATOM 2573 C CA . ALA A 1 332 ? 29.500 4.264 -53.511 1.00 92.31 332 ALA A CA 1
ATOM 2574 C C . ALA A 1 332 ? 30.008 3.304 -54.599 1.00 92.31 332 ALA A C 1
ATOM 2576 O O . ALA A 1 332 ? 31.014 3.595 -55.248 1.00 92.31 332 ALA A O 1
ATOM 2577 N N . SER A 1 333 ? 29.287 2.207 -54.859 1.00 93.25 333 SER A N 1
ATOM 2578 C CA . SER A 1 333 ? 29.605 1.256 -55.934 1.00 93.25 333 SER A CA 1
ATOM 2579 C C . SER A 1 333 ? 29.587 1.926 -57.313 1.00 93.25 333 SER A C 1
ATOM 2581 O O . SER A 1 333 ? 30.579 1.854 -58.038 1.00 93.25 333 SER A O 1
ATOM 2583 N N . ARG A 1 334 ? 28.536 2.691 -57.639 1.00 91.69 334 ARG A N 1
ATOM 2584 C CA . ARG A 1 334 ? 28.477 3.481 -58.885 1.00 91.69 334 ARG A CA 1
ATOM 2585 C C . ARG A 1 334 ? 29.605 4.511 -58.975 1.00 91.69 334 ARG A C 1
ATOM 2587 O O . ARG A 1 334 ? 30.113 4.784 -60.060 1.00 91.69 334 ARG A O 1
ATOM 2594 N N . GLY A 1 335 ? 29.999 5.102 -57.847 1.00 92.19 335 GLY A N 1
ATOM 2595 C CA . GLY A 1 335 ? 31.150 6.000 -57.765 1.00 92.19 335 GLY A CA 1
ATOM 2596 C C . GLY A 1 335 ? 32.458 5.300 -58.138 1.00 92.19 335 GLY A C 1
ATOM 2597 O O . GLY A 1 335 ? 33.243 5.843 -58.914 1.00 92.19 335 GLY A O 1
ATOM 2598 N N . GLN A 1 336 ? 32.670 4.076 -57.647 1.00 90.88 336 GLN A N 1
ATOM 2599 C CA . GLN A 1 336 ? 33.832 3.259 -58.004 1.00 90.88 336 GLN A CA 1
ATOM 2600 C C . GLN A 1 336 ? 33.827 2.865 -59.485 1.00 90.88 336 GLN A C 1
ATOM 2602 O O . GLN A 1 336 ? 34.857 3.001 -60.143 1.00 90.88 336 GLN A O 1
ATOM 2607 N N . GLU A 1 337 ? 32.681 2.447 -60.030 1.00 91.00 337 GLU A N 1
ATOM 2608 C CA . GLU A 1 337 ? 32.532 2.130 -61.458 1.00 91.00 337 GLU A CA 1
ATOM 2609 C C . GLU A 1 337 ? 32.859 3.339 -62.343 1.00 91.00 337 GLU A C 1
ATOM 2611 O O . GLU A 1 337 ? 33.613 3.219 -63.308 1.00 91.00 337 GLU A O 1
ATOM 2616 N N . ARG A 1 338 ? 32.368 4.534 -61.984 1.00 91.69 338 ARG A N 1
ATOM 2617 C CA . ARG A 1 338 ? 32.701 5.776 -62.700 1.00 91.69 338 ARG A CA 1
ATOM 2618 C C . ARG A 1 338 ? 34.196 6.069 -62.671 1.00 91.69 338 ARG A C 1
ATOM 2620 O O . ARG A 1 338 ? 34.770 6.355 -63.715 1.00 91.69 338 ARG A O 1
ATOM 2627 N N . GLN A 1 339 ? 34.844 5.947 -61.513 1.00 90.50 339 GLN A N 1
ATOM 2628 C CA . GLN A 1 339 ? 36.292 6.151 -61.407 1.00 90.50 339 GLN A CA 1
ATOM 2629 C C . GLN A 1 339 ? 37.092 5.130 -62.229 1.00 90.50 339 GLN A C 1
ATOM 2631 O O . GLN A 1 339 ? 38.151 5.464 -62.760 1.00 90.50 339 GLN A O 1
ATOM 2636 N N . GLN A 1 340 ? 36.624 3.883 -62.324 1.00 90.62 340 GLN A N 1
ATOM 2637 C CA . GLN A 1 340 ? 37.240 2.872 -63.186 1.00 90.62 340 GLN A CA 1
ATOM 2638 C C . GLN A 1 340 ? 37.077 3.244 -64.662 1.00 90.62 340 GLN A C 1
ATOM 2640 O O . GLN A 1 340 ? 38.074 3.301 -65.379 1.00 90.62 340 GLN A O 1
ATOM 2645 N N . ALA A 1 341 ? 35.865 3.607 -65.084 1.00 90.75 341 ALA A N 1
ATOM 2646 C CA . ALA A 1 341 ? 35.590 4.043 -66.450 1.00 90.75 341 ALA A CA 1
ATOM 2647 C C . ALA A 1 341 ? 36.400 5.294 -66.843 1.00 90.75 341 ALA A C 1
ATOM 2649 O O . ALA A 1 341 ? 36.926 5.367 -67.951 1.00 90.75 341 ALA A O 1
ATOM 2650 N N . GLU A 1 342 ? 36.567 6.262 -65.937 1.00 91.75 342 GLU A N 1
ATOM 2651 C CA . GLU A 1 342 ? 37.413 7.443 -66.159 1.00 91.75 342 GLU A CA 1
ATOM 2652 C C . GLU A 1 342 ? 38.890 7.069 -66.355 1.00 91.75 342 GLU A C 1
ATOM 2654 O O . GLU A 1 342 ? 39.548 7.585 -67.263 1.00 91.75 342 GLU A O 1
ATOM 2659 N N . LYS A 1 343 ? 39.417 6.138 -65.547 1.00 92.56 343 LYS A N 1
ATOM 2660 C CA . LYS A 1 343 ? 40.791 5.628 -65.697 1.00 92.56 343 LYS A CA 1
ATOM 2661 C C . LYS A 1 343 ? 40.977 4.886 -67.018 1.00 92.56 343 LYS A C 1
ATOM 2663 O O . LYS A 1 343 ? 41.993 5.082 -67.684 1.00 92.56 343 LYS A O 1
ATOM 2668 N N . GLU A 1 344 ? 40.009 4.062 -67.409 1.00 91.75 344 GLU A N 1
ATOM 2669 C CA . GLU A 1 344 ? 40.022 3.356 -68.691 1.00 91.75 344 GLU A CA 1
ATOM 2670 C C . GLU A 1 344 ? 39.965 4.331 -69.869 1.00 91.75 344 GLU A C 1
ATOM 2672 O O . GLU A 1 344 ? 40.778 4.232 -70.786 1.00 91.75 344 GLU A O 1
ATOM 2677 N N . ALA A 1 345 ? 39.080 5.330 -69.825 1.00 91.50 345 ALA A N 1
ATOM 2678 C CA . ALA A 1 345 ? 38.989 6.365 -70.850 1.00 91.50 345 ALA A CA 1
ATOM 2679 C C . ALA A 1 345 ? 40.305 7.145 -70.998 1.00 91.50 345 ALA A C 1
ATOM 2681 O O . ALA A 1 345 ? 40.773 7.354 -72.120 1.00 91.50 345 ALA A O 1
ATOM 2682 N N . ALA A 1 346 ? 40.944 7.523 -69.886 1.00 91.75 346 ALA A N 1
ATOM 2683 C CA . ALA A 1 346 ? 42.252 8.176 -69.905 1.00 91.75 346 ALA A CA 1
ATOM 2684 C C . ALA A 1 346 ? 43.337 7.277 -70.523 1.00 91.75 346 ALA A C 1
ATOM 2686 O O . ALA A 1 346 ? 44.163 7.743 -71.314 1.00 91.75 346 ALA A O 1
ATOM 2687 N N . LEU A 1 347 ? 43.314 5.976 -70.218 1.00 92.94 347 LEU A N 1
ATOM 2688 C CA . LEU A 1 347 ? 44.231 5.002 -70.808 1.00 92.94 347 LEU A CA 1
ATOM 2689 C C . LEU A 1 347 ? 44.002 4.861 -72.319 1.00 92.94 347 LEU A C 1
ATOM 2691 O O . LEU A 1 347 ? 44.970 4.877 -73.081 1.00 92.94 347 LEU A O 1
ATOM 2695 N N . TYR A 1 348 ? 42.748 4.796 -72.773 1.00 91.81 348 TYR A N 1
ATOM 2696 C CA . TYR A 1 348 ? 42.420 4.758 -74.199 1.00 91.81 348 TYR A CA 1
ATOM 2697 C C . TYR A 1 348 ? 42.843 6.034 -74.929 1.00 91.81 348 TYR A C 1
ATOM 2699 O O . TYR A 1 348 ? 43.408 5.944 -76.018 1.00 91.81 348 TYR A O 1
ATOM 2707 N N . GLN A 1 349 ? 42.652 7.212 -74.329 1.00 92.19 349 GLN A N 1
ATOM 2708 C CA . GLN A 1 349 ? 43.147 8.473 -74.891 1.00 92.19 349 GLN A CA 1
ATOM 2709 C C . GLN A 1 349 ? 44.674 8.467 -75.032 1.00 92.19 349 GLN A C 1
ATOM 2711 O O . GLN A 1 349 ? 45.198 8.837 -76.084 1.00 92.19 349 GLN A O 1
ATOM 2716 N N . HIS A 1 350 ? 45.396 7.985 -74.014 1.00 92.88 350 HIS A N 1
ATOM 2717 C CA . HIS A 1 350 ? 46.851 7.844 -74.081 1.00 92.88 350 HIS A CA 1
ATOM 2718 C C . HIS A 1 350 ? 47.277 6.881 -75.198 1.00 92.88 350 HIS A C 1
ATOM 2720 O O . HIS A 1 350 ? 48.184 7.186 -75.973 1.00 92.88 350 HIS A O 1
ATOM 2726 N N . LYS A 1 351 ? 46.601 5.733 -75.327 1.00 91.56 351 LYS A N 1
ATOM 2727 C CA . LYS A 1 351 ? 46.874 4.750 -76.385 1.00 91.56 351 LYS A CA 1
ATOM 2728 C C . LYS A 1 351 ? 46.557 5.271 -77.782 1.00 91.56 351 LYS A C 1
ATOM 2730 O O . LYS A 1 351 ? 47.334 5.030 -78.702 1.00 91.56 351 LYS A O 1
ATOM 2735 N N . ALA A 1 352 ? 45.482 6.036 -77.945 1.00 90.94 352 ALA A N 1
ATOM 2736 C CA . ALA A 1 352 ? 45.173 6.701 -79.205 1.00 90.94 352 ALA A CA 1
ATOM 2737 C C . ALA A 1 352 ? 46.262 7.717 -79.588 1.00 90.94 352 ALA A C 1
ATOM 2739 O O . ALA A 1 352 ? 46.690 7.746 -80.740 1.00 90.94 352 ALA A O 1
ATOM 2740 N N . ALA A 1 353 ? 46.766 8.497 -78.626 1.00 91.44 353 ALA A N 1
ATOM 2741 C CA . ALA A 1 353 ? 47.866 9.431 -78.860 1.00 91.44 353 ALA A CA 1
ATOM 2742 C C . ALA A 1 353 ? 49.183 8.715 -79.226 1.00 91.44 353 ALA A C 1
ATOM 2744 O O . ALA A 1 353 ? 49.908 9.174 -80.109 1.00 91.44 353 ALA A O 1
ATOM 2745 N N . GLU A 1 354 ? 49.492 7.578 -78.591 1.00 91.06 354 GLU A N 1
ATOM 2746 C CA . GLU A 1 354 ? 50.624 6.723 -78.983 1.00 91.06 354 GLU A CA 1
ATOM 2747 C C . GLU A 1 354 ? 50.472 6.215 -80.421 1.00 91.06 354 GLU A C 1
ATOM 2749 O O . GLU A 1 354 ? 51.398 6.359 -81.218 1.00 91.06 354 GLU A O 1
ATOM 2754 N N . LEU A 1 355 ? 49.300 5.678 -80.779 1.00 92.38 355 LEU A N 1
ATOM 2755 C CA . LEU A 1 355 ? 49.020 5.205 -82.137 1.00 92.38 355 LEU A CA 1
ATOM 2756 C C . LEU A 1 355 ? 49.140 6.329 -83.168 1.00 92.38 355 LEU A C 1
ATOM 2758 O O . LEU A 1 355 ? 49.755 6.126 -84.210 1.00 92.38 355 LEU A O 1
ATOM 2762 N N . GLN A 1 356 ? 48.620 7.523 -82.876 1.00 92.25 356 GLN A N 1
ATOM 2763 C CA . GLN A 1 356 ? 48.777 8.687 -83.750 1.00 92.25 356 GLN A CA 1
ATOM 2764 C C . GLN A 1 356 ? 50.249 9.059 -83.955 1.00 92.25 356 GLN A C 1
ATOM 2766 O O . GLN A 1 356 ? 50.644 9.349 -85.081 1.00 92.25 356 GLN A O 1
ATOM 2771 N N . ARG A 1 357 ? 51.079 9.007 -82.904 1.00 90.62 357 ARG A N 1
ATOM 2772 C CA . ARG A 1 357 ? 52.528 9.247 -83.025 1.00 90.62 357 ARG A CA 1
ATOM 2773 C C . ARG A 1 357 ? 53.218 8.191 -83.884 1.00 90.62 357 ARG A C 1
ATOM 2775 O O . ARG A 1 357 ? 54.050 8.544 -84.711 1.00 90.62 357 ARG A O 1
ATOM 2782 N N . VAL A 1 358 ? 52.867 6.918 -83.708 1.00 91.19 358 VAL A N 1
ATOM 2783 C CA . VAL A 1 358 ? 53.416 5.817 -84.515 1.00 91.19 358 VAL A CA 1
ATOM 2784 C C . VAL A 1 358 ? 53.002 5.963 -85.981 1.00 91.19 358 VAL A C 1
ATOM 2786 O O . VAL A 1 358 ? 53.843 5.851 -86.866 1.00 91.19 358 VAL A O 1
ATOM 2789 N N . LEU A 1 359 ? 51.732 6.277 -86.250 1.00 91.62 359 LEU A N 1
ATOM 2790 C CA . LEU A 1 359 ? 51.245 6.531 -87.608 1.00 91.62 359 LEU A CA 1
ATOM 2791 C C . LEU A 1 359 ? 51.919 7.751 -88.245 1.00 91.62 359 LEU A C 1
ATOM 2793 O O . LEU A 1 359 ? 52.254 7.697 -89.424 1.00 91.62 359 LEU A O 1
ATOM 2797 N N . ALA A 1 360 ? 52.156 8.823 -87.483 1.00 89.12 360 ALA A N 1
ATOM 2798 C CA . ALA A 1 360 ? 52.901 9.983 -87.964 1.00 89.12 360 ALA A CA 1
ATOM 2799 C C . ALA A 1 360 ? 54.344 9.612 -88.340 1.00 89.12 360 ALA A C 1
ATOM 2801 O O . ALA A 1 360 ? 54.794 9.979 -89.420 1.00 89.12 360 ALA A O 1
ATOM 2802 N N . ALA A 1 361 ? 55.032 8.816 -87.513 1.00 89.38 361 ALA A N 1
ATOM 2803 C CA . ALA A 1 361 ? 56.376 8.325 -87.821 1.00 89.38 361 ALA A CA 1
ATOM 2804 C C . ALA A 1 361 ? 56.396 7.456 -89.093 1.00 89.38 361 ALA A C 1
ATOM 2806 O O . ALA A 1 361 ? 57.225 7.675 -89.971 1.00 89.38 361 ALA A O 1
ATOM 2807 N N . TYR A 1 362 ? 55.439 6.535 -89.253 1.00 90.62 362 TYR A N 1
ATOM 2808 C CA . TYR A 1 362 ? 55.315 5.752 -90.488 1.00 90.62 362 TYR A CA 1
ATOM 2809 C C . TYR A 1 362 ? 54.995 6.617 -91.713 1.00 90.62 362 TYR A C 1
ATOM 2811 O O . TYR A 1 362 ? 55.491 6.341 -92.803 1.00 90.62 362 TYR A O 1
ATOM 2819 N N . ALA A 1 363 ? 54.179 7.663 -91.561 1.00 90.50 363 ALA A N 1
ATOM 2820 C CA . ALA A 1 363 ? 53.897 8.604 -92.641 1.00 90.50 363 ALA A CA 1
ATOM 2821 C C . ALA A 1 363 ? 55.152 9.399 -93.040 1.00 90.50 363 ALA A C 1
ATOM 2823 O O . ALA A 1 363 ? 55.405 9.581 -94.232 1.00 90.50 363 ALA A O 1
ATOM 2824 N N . GLU A 1 364 ? 55.968 9.819 -92.069 1.00 88.62 364 GLU A N 1
ATOM 2825 C CA . GLU A 1 364 ? 57.266 10.454 -92.317 1.00 88.62 364 GLU A CA 1
ATOM 2826 C C . GLU A 1 364 ? 58.232 9.498 -93.034 1.00 88.62 364 GLU A C 1
ATOM 2828 O O . GLU A 1 364 ? 58.799 9.872 -94.063 1.00 88.62 364 GLU A O 1
ATOM 2833 N N . GLU A 1 365 ? 58.360 8.248 -92.581 1.00 87.94 365 GLU A N 1
ATOM 2834 C CA . GLU A 1 365 ? 59.178 7.220 -93.243 1.00 87.94 365 GLU A CA 1
ATOM 2835 C C . GLU A 1 365 ? 58.708 6.937 -94.677 1.00 87.94 365 GLU A C 1
ATOM 2837 O O . GLU A 1 365 ? 59.526 6.847 -95.597 1.00 87.94 365 GLU A O 1
ATOM 2842 N N . LEU A 1 366 ? 57.392 6.854 -94.897 1.00 88.88 366 LEU A N 1
ATOM 2843 C CA . LEU A 1 366 ? 56.813 6.679 -96.227 1.00 88.88 366 LEU A CA 1
ATOM 2844 C C . LEU A 1 366 ? 57.122 7.884 -97.125 1.00 88.88 366 LEU A C 1
ATOM 2846 O O . LEU A 1 366 ? 57.504 7.700 -98.280 1.00 88.88 366 LEU A O 1
ATOM 2850 N N . SER A 1 367 ? 56.996 9.108 -96.604 1.00 87.12 367 SER A N 1
ATOM 2851 C CA . SER A 1 367 ? 57.319 10.335 -97.343 1.00 87.12 367 SER A CA 1
ATOM 2852 C C . SER A 1 367 ? 58.802 10.394 -97.727 1.00 87.12 367 SER A C 1
ATOM 2854 O O . SER A 1 367 ? 59.144 10.736 -98.862 1.00 87.12 367 SER A O 1
ATOM 2856 N N . TYR A 1 368 ? 59.687 9.960 -96.825 1.00 88.00 368 TYR A N 1
ATOM 2857 C CA . TYR A 1 368 ? 61.113 9.844 -97.090 1.00 88.00 368 TYR A CA 1
ATOM 2858 C C . TYR A 1 368 ? 61.381 8.806 -98.185 1.00 88.00 368 TYR A C 1
ATOM 2860 O O . TYR A 1 368 ? 62.045 9.124 -99.172 1.00 88.00 368 TYR A O 1
ATOM 2868 N N . ALA A 1 369 ? 60.803 7.607 -98.082 1.00 85.06 369 ALA A N 1
ATOM 2869 C CA . ALA A 1 369 ? 60.942 6.561 -99.094 1.00 85.06 369 ALA A CA 1
ATOM 2870 C C . ALA A 1 369 ? 60.421 7.007 -100.474 1.00 85.06 369 ALA A C 1
ATOM 2872 O O . ALA A 1 369 ? 61.073 6.757 -101.489 1.00 85.06 369 ALA A O 1
ATOM 2873 N N . GLN A 1 370 ? 59.292 7.723 -100.522 1.00 87.12 370 GLN A N 1
ATOM 2874 C CA . GLN A 1 370 ? 58.763 8.320 -101.751 1.00 87.12 370 GLN A CA 1
ATOM 2875 C C . GLN A 1 370 ? 59.719 9.364 -102.339 1.00 87.12 370 GLN A C 1
ATOM 2877 O O . GLN A 1 370 ? 59.962 9.342 -103.545 1.00 87.12 370 GLN A O 1
ATOM 2882 N N . SER A 1 371 ? 60.309 10.234 -101.513 1.00 83.31 371 SER A N 1
ATOM 2883 C CA . SER A 1 371 ? 61.299 11.213 -101.981 1.00 83.31 371 SER A CA 1
ATOM 2884 C C . SER A 1 371 ? 62.549 10.530 -102.550 1.00 83.31 371 SER A C 1
ATOM 2886 O O . SER A 1 371 ? 63.018 10.894 -103.626 1.00 83.31 371 SER A O 1
ATOM 2888 N N . VAL A 1 372 ? 63.045 9.474 -101.896 1.00 86.19 372 VAL A N 1
ATOM 2889 C CA . VAL A 1 372 ? 64.187 8.676 -102.371 1.00 86.19 372 VAL A CA 1
ATOM 2890 C C . VAL A 1 372 ? 63.860 8.002 -103.702 1.00 86.19 372 VAL A C 1
ATOM 2892 O O . VAL A 1 372 ? 64.685 8.019 -104.615 1.00 86.19 372 VAL A O 1
ATOM 2895 N N . TYR A 1 373 ? 62.654 7.449 -103.845 1.00 87.94 373 TYR A N 1
ATOM 2896 C CA . TYR A 1 373 ? 62.195 6.867 -105.103 1.00 87.94 373 TYR A CA 1
ATOM 2897 C C . TYR A 1 373 ? 62.118 7.911 -106.229 1.00 87.94 373 TYR A C 1
ATOM 2899 O O . TYR A 1 373 ? 62.597 7.652 -107.333 1.00 87.94 373 TYR A O 1
ATOM 2907 N N . GLN A 1 374 ? 61.590 9.109 -105.950 1.00 86.81 374 GLN A N 1
ATOM 2908 C CA . GLN A 1 374 ? 61.571 10.223 -106.908 1.00 86.81 374 GLN A CA 1
ATOM 2909 C C . GLN A 1 374 ? 62.990 10.625 -107.332 1.00 86.81 374 GLN A C 1
ATOM 2911 O O . GLN A 1 374 ? 63.274 10.674 -108.528 1.00 86.81 374 GLN A O 1
ATOM 2916 N N . TYR A 1 375 ? 63.913 10.808 -106.381 1.00 86.06 375 TYR A N 1
ATOM 2917 C CA . TYR A 1 375 ? 65.321 11.090 -106.683 1.00 86.06 375 TYR A CA 1
ATOM 2918 C C . TYR A 1 375 ? 65.974 9.982 -107.520 1.00 86.06 375 TYR A C 1
ATOM 2920 O O . TYR A 1 375 ? 66.727 10.269 -108.454 1.00 86.06 375 TYR A O 1
ATOM 2928 N N . ALA A 1 376 ? 65.681 8.711 -107.231 1.00 86.12 376 ALA A N 1
ATOM 2929 C CA . ALA A 1 376 ? 66.182 7.589 -108.018 1.00 86.12 376 ALA A CA 1
ATOM 2930 C C . ALA A 1 376 ? 65.661 7.645 -109.465 1.00 86.12 376 ALA A C 1
ATOM 2932 O O . ALA A 1 376 ? 66.455 7.529 -110.403 1.00 86.12 376 ALA A O 1
ATOM 2933 N N . GLN A 1 377 ? 64.368 7.915 -109.659 1.00 87.81 377 GLN A N 1
ATOM 2934 C CA . GLN A 1 377 ? 63.752 8.066 -110.978 1.00 87.81 377 GLN A CA 1
ATOM 2935 C C . GLN A 1 377 ? 64.353 9.247 -111.765 1.00 87.81 377 GLN A C 1
ATOM 2937 O O . GLN A 1 377 ? 64.677 9.109 -112.949 1.00 87.81 377 GLN A O 1
ATOM 2942 N N . GLU A 1 378 ? 64.571 10.393 -111.114 1.00 85.25 378 GLU A N 1
ATOM 2943 C CA . GLU A 1 378 ? 65.243 11.554 -111.710 1.00 85.25 378 GLU A CA 1
ATOM 2944 C C . GLU A 1 378 ? 66.696 11.250 -112.094 1.00 85.25 378 GLU A C 1
ATOM 2946 O O . GLU A 1 378 ? 67.138 11.598 -113.194 1.00 85.25 378 GLU A O 1
ATOM 2951 N N . SER A 1 379 ? 67.436 10.548 -111.232 1.00 82.62 379 SER A N 1
ATOM 2952 C CA . SER A 1 379 ? 68.817 10.141 -111.507 1.00 82.62 379 SER A CA 1
ATOM 2953 C C . SER A 1 379 ? 68.908 9.188 -112.703 1.00 82.62 379 SER A C 1
ATOM 2955 O O . SER A 1 379 ? 69.819 9.305 -113.526 1.00 82.62 379 SER A O 1
ATOM 2957 N N . GLU A 1 380 ? 67.930 8.292 -112.870 1.00 85.62 380 GLU A N 1
ATOM 2958 C CA . GLU A 1 380 ? 67.863 7.391 -114.016 1.00 85.62 380 GLU A CA 1
ATOM 2959 C C . GLU A 1 380 ? 67.550 8.159 -115.307 1.00 85.62 380 GLU A C 1
ATOM 2961 O O . GLU A 1 380 ? 68.181 7.923 -116.341 1.00 85.62 380 GLU A O 1
ATOM 2966 N N . LEU A 1 381 ? 66.635 9.133 -115.253 1.00 86.19 381 LEU A N 1
ATOM 2967 C CA . LEU A 1 381 ? 66.359 10.036 -116.373 1.00 86.19 381 LEU A CA 1
ATOM 2968 C C . LEU A 1 381 ? 67.600 10.846 -116.766 1.00 86.19 381 LEU A C 1
ATOM 2970 O O . LEU A 1 381 ? 67.911 10.947 -117.957 1.00 86.19 381 LEU A O 1
ATOM 2974 N N . LEU A 1 382 ? 68.342 11.377 -115.791 1.00 82.31 382 LEU A N 1
ATOM 2975 C CA . LEU A 1 382 ? 69.618 12.056 -116.025 1.00 82.31 382 LEU A CA 1
ATOM 2976 C C . LEU A 1 382 ? 70.658 11.109 -116.627 1.00 82.31 382 LEU A C 1
ATOM 2978 O O . LEU A 1 382 ? 71.332 11.482 -117.586 1.00 82.31 382 LEU A O 1
ATOM 2982 N N . ARG A 1 383 ? 70.750 9.864 -116.147 1.00 82.75 383 ARG A N 1
ATOM 2983 C CA . ARG A 1 383 ? 71.646 8.844 -116.709 1.00 82.75 383 ARG A CA 1
ATOM 2984 C C . ARG A 1 383 ? 71.291 8.517 -118.158 1.00 82.75 383 ARG A C 1
ATOM 2986 O O . ARG A 1 383 ? 72.180 8.453 -119.001 1.00 82.75 383 ARG A O 1
ATOM 2993 N N . ARG A 1 384 ? 70.002 8.358 -118.476 1.00 85.00 384 ARG A N 1
ATOM 2994 C CA . ARG A 1 384 ? 69.518 8.137 -119.851 1.00 85.00 384 ARG A CA 1
ATOM 2995 C C . ARG A 1 384 ? 69.824 9.336 -120.753 1.00 85.00 384 ARG A C 1
ATOM 2997 O O . ARG A 1 384 ? 70.281 9.139 -121.877 1.00 85.00 384 ARG A O 1
ATOM 3004 N N . LYS A 1 385 ? 69.628 10.570 -120.268 1.00 83.12 385 LYS A N 1
ATOM 3005 C CA . LYS A 1 385 ? 70.017 11.797 -120.990 1.00 83.12 385 LYS A CA 1
ATOM 3006 C C . LYS A 1 385 ? 71.525 11.858 -121.225 1.00 83.12 385 LYS A C 1
ATOM 3008 O O . LYS A 1 385 ? 71.944 12.144 -122.339 1.00 83.12 385 LYS A O 1
ATOM 3013 N N . ARG A 1 386 ? 72.335 11.536 -120.214 1.00 82.00 386 ARG A N 1
ATOM 3014 C CA . ARG A 1 386 ? 73.796 11.482 -120.326 1.00 82.00 386 ARG A CA 1
ATOM 3015 C C . ARG A 1 386 ? 74.244 10.457 -121.369 1.00 82.00 386 ARG A C 1
ATOM 3017 O O . ARG A 1 386 ? 75.045 10.805 -122.221 1.00 82.00 386 ARG A O 1
ATOM 3024 N N . LEU A 1 387 ? 73.693 9.242 -121.352 1.00 85.19 387 LEU A N 1
ATOM 3025 C CA . LEU A 1 387 ? 74.005 8.210 -122.350 1.00 85.19 387 LEU A CA 1
ATOM 3026 C C . LEU A 1 387 ? 73.628 8.643 -123.777 1.00 85.19 387 LEU A C 1
ATOM 3028 O O . LEU A 1 387 ? 74.374 8.367 -124.711 1.00 85.19 387 LEU A O 1
ATOM 3032 N N . ARG A 1 388 ? 72.506 9.357 -123.955 1.00 84.25 388 ARG A N 1
ATOM 3033 C CA . ARG A 1 388 ? 72.150 9.963 -125.252 1.00 84.25 388 ARG A CA 1
ATOM 3034 C C . ARG A 1 388 ? 73.161 11.025 -125.683 1.00 84.25 388 ARG A C 1
ATOM 3036 O O . ARG A 1 388 ? 73.649 10.956 -126.800 1.00 84.25 388 ARG A O 1
ATOM 3043 N N . LEU A 1 389 ? 73.533 11.942 -124.790 1.00 82.06 389 LEU A N 1
ATOM 3044 C CA . LEU A 1 389 ? 74.534 12.976 -125.080 1.00 82.06 389 LEU A CA 1
ATOM 3045 C C . LEU A 1 389 ? 75.926 12.385 -125.365 1.00 82.06 389 LEU A C 1
ATOM 3047 O O . LEU A 1 389 ? 76.644 12.896 -126.218 1.00 82.06 389 LEU A O 1
ATOM 3051 N N . GLU A 1 390 ? 76.309 11.296 -124.693 1.00 82.62 390 GLU A N 1
ATOM 3052 C CA . GLU A 1 390 ? 77.536 10.544 -124.988 1.00 82.62 390 GLU A CA 1
ATOM 3053 C C . GLU A 1 390 ? 77.469 9.881 -126.376 1.00 82.62 390 GLU A C 1
ATOM 3055 O O . GLU A 1 390 ? 78.455 9.920 -127.113 1.00 82.62 390 GLU A O 1
ATOM 3060 N N . ALA A 1 391 ? 76.316 9.333 -126.777 1.00 80.25 391 ALA A N 1
ATOM 3061 C CA . ALA A 1 391 ? 76.106 8.806 -128.127 1.00 80.25 391 ALA A CA 1
ATOM 3062 C C . ALA A 1 391 ? 76.156 9.914 -129.197 1.00 80.25 391 ALA A C 1
ATOM 3064 O O . ALA A 1 391 ? 76.815 9.740 -130.225 1.00 80.25 391 ALA A O 1
ATOM 3065 N N . ASP A 1 392 ? 75.549 11.073 -128.934 1.00 78.44 392 ASP A N 1
ATOM 3066 C CA . ASP A 1 392 ? 75.592 12.243 -129.819 1.00 78.44 392 ASP A CA 1
ATOM 3067 C C . ASP A 1 392 ? 77.021 12.794 -129.953 1.00 78.44 392 ASP A C 1
ATOM 3069 O O . ASP A 1 392 ? 77.470 13.106 -131.057 1.00 78.44 392 ASP A O 1
ATOM 3073 N N . LEU A 1 393 ? 77.793 12.833 -128.859 1.00 77.25 393 LEU A N 1
ATOM 3074 C CA . LEU A 1 393 ? 79.219 13.180 -128.883 1.00 77.25 393 LEU A CA 1
ATOM 3075 C C . LEU A 1 393 ? 80.047 12.165 -129.677 1.00 77.25 393 LEU A C 1
ATOM 3077 O O . LEU A 1 393 ? 80.957 12.552 -130.410 1.00 77.25 393 LEU A O 1
ATOM 3081 N N . GLN A 1 394 ? 79.742 10.870 -129.579 1.00 77.06 394 GLN A N 1
ATOM 3082 C CA . GLN A 1 394 ? 80.406 9.849 -130.390 1.00 77.06 394 GLN A CA 1
ATOM 3083 C C . GLN A 1 394 ? 80.061 9.988 -131.879 1.00 77.06 394 GLN A C 1
ATOM 3085 O O . GLN A 1 394 ? 80.959 9.852 -132.714 1.00 77.06 394 GLN A O 1
ATOM 3090 N N . LEU A 1 395 ? 78.817 10.329 -132.229 1.00 76.12 395 LEU A N 1
ATOM 3091 C CA . LEU A 1 395 ? 78.417 10.654 -133.602 1.00 76.12 395 LEU A CA 1
ATOM 3092 C C . LEU A 1 395 ? 79.119 11.920 -134.115 1.00 76.12 395 LEU A C 1
ATOM 3094 O O . LEU A 1 395 ? 79.686 11.895 -135.209 1.00 76.12 395 LEU A O 1
ATOM 3098 N N . ALA A 1 396 ? 79.201 12.976 -133.302 1.00 65.50 396 ALA A N 1
ATOM 3099 C CA . ALA A 1 396 ? 79.970 14.180 -133.616 1.00 65.50 396 ALA A CA 1
ATOM 3100 C C . ALA A 1 396 ? 81.469 13.870 -133.798 1.00 65.50 396 ALA A C 1
ATOM 3102 O O . ALA A 1 396 ? 82.099 14.351 -134.739 1.00 65.50 396 ALA A O 1
ATOM 3103 N N . SER A 1 397 ? 82.041 12.985 -132.973 1.00 62.72 397 SER A N 1
ATOM 3104 C CA . SER A 1 397 ? 83.438 12.545 -133.106 1.00 62.72 397 SER A CA 1
ATOM 3105 C C . SER A 1 397 ? 83.696 11.750 -134.396 1.00 62.72 397 SER A C 1
ATOM 3107 O O . SER A 1 397 ? 84.778 11.847 -134.978 1.00 62.72 397 SER A O 1
ATOM 3109 N N . ARG A 1 398 ? 82.699 10.997 -134.888 1.00 62.75 398 ARG A N 1
ATOM 3110 C CA . ARG A 1 398 ? 82.765 10.269 -136.167 1.00 62.75 398 ARG A CA 1
ATOM 3111 C C . ARG A 1 398 ? 82.604 11.208 -137.367 1.00 62.75 398 ARG A C 1
ATOM 3113 O O . ARG A 1 398 ? 83.327 11.035 -138.344 1.00 62.75 398 ARG A O 1
ATOM 3120 N N . ALA A 1 399 ? 81.764 12.239 -137.265 1.00 61.31 399 ALA A N 1
ATOM 3121 C CA . ALA A 1 399 ? 81.645 13.290 -138.280 1.00 61.31 399 ALA A CA 1
ATOM 3122 C C . ALA A 1 399 ? 82.944 14.110 -138.428 1.00 61.31 399 ALA A C 1
ATOM 3124 O O . ALA A 1 399 ? 83.378 14.392 -139.543 1.00 61.31 399 ALA A O 1
ATOM 3125 N N . VAL A 1 400 ? 83.638 14.400 -137.319 1.00 57.78 400 VAL A N 1
ATOM 3126 C CA . VAL A 1 400 ? 84.942 15.093 -137.335 1.00 57.78 400 VAL A CA 1
ATOM 3127 C C . VAL A 1 400 ? 86.062 14.215 -137.919 1.00 57.78 400 VAL A C 1
ATOM 3129 O O . VAL A 1 400 ? 86.935 14.722 -138.620 1.00 57.78 400 VAL A O 1
ATOM 3132 N N . ARG A 1 401 ? 86.028 12.889 -137.712 1.00 56.16 401 ARG A N 1
ATOM 3133 C CA . ARG A 1 401 ? 87.015 11.952 -138.292 1.00 56.16 401 ARG A CA 1
ATOM 3134 C C . ARG A 1 401 ? 86.807 11.652 -139.784 1.00 56.16 401 ARG A C 1
ATOM 3136 O O . ARG A 1 401 ? 87.750 11.212 -140.429 1.00 56.16 401 ARG A O 1
ATOM 3143 N N . GLN A 1 402 ? 85.626 11.907 -140.353 1.00 56.38 402 GLN A N 1
ATOM 3144 C CA . GLN A 1 402 ? 85.387 11.764 -141.800 1.00 56.38 402 GLN A CA 1
ATOM 3145 C C . GLN A 1 402 ? 85.730 13.027 -142.610 1.00 56.38 402 GLN A C 1
ATOM 3147 O O . GLN A 1 402 ? 85.940 12.936 -143.816 1.00 56.38 402 GLN A O 1
ATOM 3152 N N . GLN A 1 403 ? 85.876 14.192 -141.969 1.00 52.81 403 GLN A N 1
ATOM 3153 C CA . GLN A 1 403 ? 86.269 15.443 -142.639 1.00 52.81 403 GLN A CA 1
ATOM 3154 C C . GLN A 1 403 ? 87.793 15.700 -142.651 1.00 52.81 403 GLN A C 1
ATOM 3156 O O . GLN A 1 403 ? 88.262 16.648 -143.282 1.00 52.81 403 GLN A O 1
ATOM 3161 N N . SER A 1 404 ? 88.608 14.839 -142.031 1.00 47.47 404 SER A N 1
ATOM 3162 C CA . SER A 1 404 ? 90.067 15.011 -141.918 1.00 47.47 404 SER A CA 1
ATOM 3163 C C . SER A 1 404 ? 90.886 14.479 -143.112 1.00 47.47 404 SER A C 1
ATOM 3165 O O . SER A 1 404 ? 92.023 14.048 -142.932 1.00 47.47 404 SER A O 1
ATOM 3167 N N . GLY A 1 405 ? 90.332 14.521 -144.331 1.00 47.34 405 GLY A N 1
ATOM 3168 C CA . GLY A 1 405 ? 91.025 14.175 -145.586 1.00 47.34 405 GLY A CA 1
ATOM 3169 C C . GLY A 1 405 ? 91.544 15.373 -146.402 1.00 47.34 405 GLY A C 1
ATOM 3170 O O . GLY A 1 405 ? 92.366 15.194 -147.297 1.00 47.34 405 GLY A O 1
ATOM 3171 N N . HIS A 1 406 ? 91.122 16.606 -146.094 1.00 47.94 406 HIS A N 1
ATOM 3172 C CA . HIS A 1 406 ? 91.480 17.804 -146.881 1.00 47.94 406 HIS A CA 1
ATOM 3173 C C . HIS A 1 406 ? 92.195 18.914 -146.089 1.00 47.94 406 HIS A C 1
ATOM 3175 O O . HIS A 1 406 ? 92.518 19.966 -146.631 1.00 47.94 406 HIS A O 1
ATOM 3181 N N . ALA A 1 407 ? 92.552 18.667 -144.825 1.00 52.53 407 ALA A N 1
ATOM 3182 C CA . ALA A 1 407 ? 93.114 19.690 -143.938 1.00 52.53 407 ALA A CA 1
ATOM 3183 C C . ALA A 1 407 ? 94.639 19.922 -144.060 1.00 52.53 407 ALA A C 1
ATOM 3185 O O . ALA A 1 407 ? 95.187 20.714 -143.298 1.00 52.53 407 ALA A O 1
ATOM 3186 N N . ARG A 1 408 ? 95.348 19.277 -145.002 1.00 53.09 408 ARG A N 1
ATOM 3187 C CA . ARG A 1 408 ? 96.804 19.480 -145.197 1.00 53.09 408 ARG A CA 1
ATOM 3188 C C . ARG A 1 408 ? 97.182 20.491 -146.289 1.00 53.09 408 ARG A C 1
ATOM 3190 O O . ARG A 1 408 ? 98.325 20.922 -146.301 1.00 53.09 408 ARG A O 1
ATOM 3197 N N . ALA A 1 409 ? 96.249 20.924 -147.143 1.00 52.94 409 ALA A N 1
ATOM 3198 C CA . ALA A 1 409 ? 96.527 21.897 -148.213 1.00 52.94 409 ALA A CA 1
ATOM 3199 C C . ALA A 1 409 ? 96.144 23.355 -147.861 1.00 52.94 409 ALA A C 1
ATOM 3201 O O . ALA A 1 409 ? 96.660 24.290 -148.469 1.00 52.94 409 ALA A O 1
ATOM 3202 N N . ASP A 1 410 ? 95.303 23.575 -146.842 1.00 53.03 410 ASP A N 1
ATOM 3203 C CA . ASP A 1 410 ? 94.817 24.918 -146.467 1.00 53.03 410 ASP A CA 1
ATOM 3204 C C . ASP A 1 410 ? 95.633 25.618 -145.363 1.00 53.03 410 ASP A C 1
ATOM 3206 O O . ASP A 1 410 ? 95.530 26.837 -145.184 1.00 53.03 410 ASP A O 1
ATOM 3210 N N . LEU A 1 411 ? 96.500 24.885 -144.655 1.00 59.34 411 LEU A N 1
ATOM 3211 C CA . LEU A 1 411 ? 97.401 25.451 -143.640 1.00 59.34 411 LEU A CA 1
ATOM 3212 C C . LEU A 1 411 ? 98.571 26.245 -144.261 1.00 59.34 411 LEU A C 1
ATOM 3214 O O . LEU A 1 411 ? 98.970 27.266 -143.700 1.00 59.34 411 LEU A O 1
ATOM 3218 N N . ASP A 1 412 ? 99.029 25.886 -145.467 1.00 57.50 412 ASP A N 1
ATOM 3219 C CA . ASP A 1 412 ? 100.086 26.623 -146.185 1.00 57.50 412 ASP A CA 1
ATOM 3220 C C . ASP A 1 412 ? 99.569 27.827 -146.992 1.00 57.50 412 ASP A C 1
ATOM 3222 O O . ASP A 1 412 ? 100.298 28.798 -147.215 1.00 57.50 412 ASP A O 1
ATOM 3226 N N . ARG A 1 413 ? 98.282 27.837 -147.367 1.00 59.34 413 ARG A N 1
ATOM 3227 C CA . ARG A 1 413 ? 97.649 28.989 -148.034 1.00 59.34 413 ARG A CA 1
ATOM 3228 C C . ARG A 1 413 ? 97.316 30.109 -147.041 1.00 59.34 413 ARG A C 1
ATOM 3230 O O . ARG A 1 413 ? 97.485 31.289 -147.358 1.00 59.34 413 ARG A O 1
ATOM 3237 N N . ARG A 1 414 ? 96.919 29.760 -145.810 1.00 59.56 414 ARG A N 1
ATOM 3238 C CA . ARG A 1 414 ? 96.607 30.730 -144.741 1.00 59.56 414 ARG A CA 1
ATOM 3239 C C . ARG A 1 414 ? 97.851 31.373 -144.111 1.00 59.56 414 ARG A C 1
ATOM 3241 O O . ARG A 1 414 ? 97.766 32.522 -143.685 1.00 59.56 414 ARG A O 1
ATOM 3248 N N . SER A 1 415 ? 99.021 30.724 -144.150 1.00 58.47 415 SER A N 1
ATOM 3249 C CA . SER A 1 415 ? 100.281 31.326 -143.669 1.00 58.47 415 SER A CA 1
ATOM 3250 C C . SER A 1 415 ? 100.875 32.371 -144.634 1.00 58.47 415 SER A C 1
ATOM 3252 O O . SER A 1 415 ? 101.516 33.325 -144.188 1.00 58.47 415 SER A O 1
ATOM 3254 N N . ARG A 1 416 ? 100.603 32.264 -145.948 1.00 59.53 416 ARG A N 1
ATOM 3255 C CA . ARG A 1 416 ? 101.019 33.251 -146.969 1.00 59.53 416 ARG A CA 1
ATOM 3256 C C . ARG A 1 416 ? 100.036 34.420 -147.115 1.00 59.53 416 ARG A C 1
ATOM 3258 O O . ARG A 1 416 ? 100.475 35.552 -147.294 1.00 59.53 416 ARG A O 1
ATOM 3265 N N . LEU A 1 417 ? 98.732 34.183 -146.937 1.00 59.97 417 LEU A N 1
ATOM 3266 C CA . LEU A 1 417 ? 97.719 35.250 -146.910 1.00 59.97 417 LEU A CA 1
ATOM 3267 C C . LEU A 1 417 ? 97.789 36.105 -145.634 1.00 59.97 417 LEU A C 1
ATOM 3269 O O . LEU A 1 417 ? 97.616 37.313 -145.728 1.00 59.97 417 LEU A O 1
ATOM 3273 N N . SER A 1 418 ? 98.162 35.532 -144.481 1.00 60.59 418 SER A N 1
ATOM 3274 C CA . SER A 1 418 ? 98.388 36.289 -143.234 1.00 60.59 418 SER A CA 1
ATOM 3275 C C . SER A 1 418 ? 99.600 37.234 -143.285 1.00 60.59 418 SER A C 1
ATOM 3277 O O . SER A 1 418 ? 99.653 38.190 -142.514 1.00 60.59 418 SER A O 1
ATOM 3279 N N . ARG A 1 419 ? 100.582 36.988 -144.168 1.00 59.56 419 ARG A N 1
ATOM 3280 C CA . ARG A 1 419 ? 101.738 37.886 -144.368 1.00 59.56 419 ARG A CA 1
ATOM 3281 C C . ARG A 1 419 ? 101.454 39.000 -145.383 1.00 59.56 419 ARG A C 1
ATOM 3283 O O . ARG A 1 419 ? 102.076 40.050 -145.292 1.00 59.56 419 ARG A O 1
ATOM 3290 N N . LEU A 1 420 ? 100.493 38.808 -146.292 1.00 61.62 420 LEU A N 1
ATOM 3291 C CA . LEU A 1 420 ? 100.027 39.841 -147.228 1.00 61.62 420 LEU A CA 1
ATOM 3292 C C . LEU A 1 420 ? 98.966 40.763 -146.605 1.00 61.62 420 LEU A C 1
ATOM 3294 O O . LEU A 1 420 ? 99.017 41.969 -146.833 1.00 61.62 420 LEU A O 1
ATOM 3298 N N . THR A 1 421 ? 98.094 40.257 -145.726 1.00 61.34 421 THR A N 1
ATOM 3299 C CA . THR A 1 421 ? 97.138 41.100 -144.982 1.00 61.34 421 THR A CA 1
ATOM 3300 C C . THR A 1 421 ? 97.813 41.999 -143.941 1.00 61.34 421 THR A C 1
ATOM 3302 O O . THR A 1 421 ? 97.359 43.118 -143.731 1.00 61.34 421 THR A O 1
ATOM 3305 N N . ALA A 1 422 ? 98.953 41.594 -143.369 1.00 59.81 422 ALA A N 1
ATOM 3306 C CA . ALA A 1 422 ? 99.758 42.454 -142.490 1.00 59.81 422 ALA A CA 1
ATOM 3307 C C . ALA A 1 422 ? 100.500 43.589 -143.238 1.00 59.81 422 ALA A C 1
ATOM 3309 O O . ALA A 1 422 ? 100.866 44.590 -142.625 1.00 59.81 422 ALA A O 1
ATOM 3310 N N . VAL A 1 423 ? 100.708 43.459 -144.557 1.00 60.31 423 VAL A N 1
ATOM 3311 C CA . VAL A 1 423 ? 101.294 44.506 -145.420 1.00 60.31 423 VAL A CA 1
ATOM 3312 C C . VAL A 1 423 ? 100.201 45.410 -146.010 1.00 60.31 423 VAL A C 1
ATOM 3314 O O . VAL A 1 423 ? 100.406 46.618 -146.084 1.00 60.31 423 VAL A O 1
ATOM 3317 N N . GLN A 1 424 ? 99.006 44.881 -146.308 1.00 60.19 424 GLN A N 1
ATOM 3318 C CA . GLN A 1 424 ? 97.821 45.688 -146.652 1.00 60.19 424 GLN A CA 1
ATOM 3319 C C . GLN A 1 424 ? 97.344 46.561 -145.479 1.00 60.19 424 GLN A C 1
ATOM 3321 O O . GLN A 1 424 ? 97.122 47.755 -145.665 1.00 60.19 424 GLN A O 1
ATOM 3326 N N . GLN A 1 425 ? 97.346 46.040 -144.246 1.00 57.97 425 GLN A N 1
ATOM 3327 C CA . GLN A 1 425 ? 97.018 46.829 -143.048 1.00 57.97 425 GLN A CA 1
ATOM 3328 C C . GLN A 1 425 ? 98.044 47.933 -142.732 1.00 57.97 425 GLN A C 1
ATOM 3330 O O . GLN A 1 425 ? 97.718 48.876 -142.019 1.00 57.97 425 GLN A O 1
ATOM 3335 N N . ARG A 1 426 ? 99.259 47.875 -143.296 1.00 57.88 426 ARG A N 1
ATOM 3336 C CA . ARG A 1 426 ? 100.304 48.904 -143.129 1.00 57.88 426 ARG A CA 1
ATOM 3337 C C . ARG A 1 426 ? 100.299 49.968 -144.238 1.00 57.88 426 ARG A C 1
ATOM 3339 O O . ARG A 1 426 ? 100.972 50.983 -144.100 1.00 57.88 426 ARG A O 1
ATOM 3346 N N . VAL A 1 427 ? 99.515 49.757 -145.301 1.00 59.47 427 VAL A N 1
ATOM 3347 C CA . VAL A 1 427 ? 99.267 50.717 -146.395 1.00 59.47 427 VAL A CA 1
ATOM 3348 C C . VAL A 1 427 ? 97.899 51.400 -146.236 1.00 59.47 427 VAL A C 1
ATOM 3350 O O . VAL A 1 427 ? 97.770 52.579 -146.555 1.00 59.47 427 VAL A O 1
ATOM 3353 N N . GLU A 1 428 ? 96.906 50.728 -145.644 1.00 55.47 428 GLU A N 1
ATOM 3354 C CA . GLU A 1 428 ? 95.620 51.340 -145.259 1.00 55.47 428 GLU A CA 1
ATOM 3355 C C . GLU A 1 428 ? 95.740 52.217 -143.993 1.00 55.47 428 GLU A C 1
ATOM 3357 O O . GLU A 1 428 ? 95.120 53.275 -143.920 1.00 55.47 428 GLU A O 1
ATOM 3362 N N . GLN A 1 429 ? 96.663 51.903 -143.070 1.00 53.69 429 GLN A N 1
ATOM 3363 C CA . GLN A 1 429 ? 97.037 52.788 -141.946 1.00 53.69 429 GLN A CA 1
ATOM 3364 C C . GLN A 1 429 ? 97.763 54.088 -142.365 1.00 53.69 429 GLN A C 1
ATOM 3366 O O . GLN A 1 429 ? 97.964 54.962 -141.526 1.00 53.69 429 GLN A O 1
ATOM 3371 N N . LEU A 1 430 ? 98.127 54.247 -143.646 1.00 52.06 430 LEU A N 1
ATOM 3372 C CA . LEU A 1 430 ? 98.693 55.482 -144.216 1.00 52.06 430 LEU A CA 1
ATOM 3373 C C . LEU A 1 430 ? 97.701 56.258 -145.107 1.00 52.06 430 LEU A C 1
ATOM 3375 O O . LEU A 1 430 ? 98.069 57.305 -145.636 1.00 52.06 430 LEU A O 1
ATOM 3379 N N . ARG A 1 431 ? 96.456 55.780 -145.279 1.00 50.25 431 ARG A N 1
ATOM 3380 C CA . ARG A 1 431 ? 95.436 56.437 -146.124 1.00 50.25 431 ARG A CA 1
ATOM 3381 C C . ARG A 1 431 ? 94.193 56.951 -145.400 1.00 50.25 431 ARG A C 1
ATOM 3383 O O . ARG A 1 431 ? 93.504 57.778 -145.980 1.00 50.25 431 ARG A O 1
ATOM 3390 N N . GLU A 1 432 ? 93.941 56.570 -144.151 1.00 44.94 432 GLU A N 1
ATOM 3391 C CA . GLU A 1 432 ? 92.768 57.063 -143.401 1.00 44.94 432 GLU A CA 1
ATOM 3392 C C . GLU A 1 432 ? 93.152 57.682 -142.049 1.00 44.94 432 GLU A C 1
ATOM 3394 O O . GLU A 1 432 ? 92.476 57.562 -141.031 1.00 44.94 432 GLU A O 1
ATOM 3399 N N . SER A 1 433 ? 94.243 58.453 -142.070 1.00 46.62 433 SER A N 1
ATOM 3400 C CA . SER A 1 433 ? 94.370 59.653 -141.249 1.00 46.62 433 SER A CA 1
ATOM 3401 C C . SER A 1 433 ? 93.380 60.710 -141.756 1.00 46.62 433 SER A C 1
ATOM 3403 O O . SER A 1 433 ? 93.747 61.567 -142.550 1.00 46.62 433 SER A O 1
ATOM 3405 N N . THR A 1 434 ? 92.112 60.624 -141.366 1.00 39.44 434 THR A N 1
ATOM 3406 C CA . THR A 1 434 ? 91.177 61.755 -141.201 1.00 39.44 434 THR A CA 1
ATOM 3407 C C . THR A 1 434 ? 89.852 61.210 -140.657 1.00 39.44 434 THR A C 1
ATOM 3409 O O . THR A 1 434 ? 89.325 60.235 -141.168 1.00 39.44 434 THR A O 1
ATOM 3412 N N . ALA A 1 435 ? 89.325 61.870 -139.622 1.00 36.53 435 ALA A N 1
ATOM 3413 C CA . ALA A 1 435 ? 88.059 61.588 -138.928 1.00 36.53 435 ALA A CA 1
ATOM 3414 C C . ALA A 1 435 ? 88.044 60.405 -137.929 1.00 36.53 435 ALA A C 1
ATOM 3416 O O . ALA A 1 435 ? 87.504 59.334 -138.163 1.00 36.53 435 ALA A O 1
ATOM 3417 N N . PHE A 1 436 ? 88.667 60.703 -136.787 1.00 35.66 436 PHE A N 1
ATOM 3418 C CA . PHE A 1 436 ? 88.346 60.410 -135.381 1.00 35.66 436 PHE A CA 1
ATOM 3419 C C . PHE A 1 436 ? 87.329 59.314 -134.939 1.00 35.66 436 PHE A C 1
ATOM 3421 O O . PHE A 1 436 ? 86.333 59.035 -135.598 1.00 35.66 436 PHE A O 1
ATOM 3428 N N . PRO A 1 437 ? 87.568 58.755 -133.727 1.00 42.06 437 PRO A N 1
ATOM 3429 C CA . PRO A 1 437 ? 87.123 57.464 -133.203 1.00 42.06 437 PRO A CA 1
ATOM 3430 C C . PRO A 1 437 ? 85.946 57.645 -132.206 1.00 42.06 437 PRO A C 1
ATOM 3432 O O . PRO A 1 437 ? 85.484 58.754 -131.977 1.00 42.06 437 PRO A O 1
ATOM 3435 N N . GLY A 1 438 ? 85.400 56.647 -131.515 1.00 32.59 438 GLY A N 1
ATOM 3436 C CA . GLY A 1 438 ? 85.781 55.258 -131.336 1.00 32.59 438 GLY A CA 1
ATOM 3437 C C . GLY A 1 438 ? 84.880 54.586 -130.300 1.00 32.59 438 GLY A C 1
ATOM 3438 O O . GLY A 1 438 ? 84.129 55.237 -129.579 1.00 32.59 438 GLY A O 1
ATOM 3439 N N . SER A 1 439 ? 85.014 53.269 -130.189 1.00 29.86 439 SER A N 1
ATOM 3440 C CA . SER A 1 439 ? 84.757 52.552 -128.941 1.00 29.86 439 SER A CA 1
ATOM 3441 C C . SER A 1 439 ? 85.551 51.244 -128.957 1.00 29.86 439 SER A C 1
ATOM 3443 O O . SER A 1 439 ? 85.161 50.259 -129.580 1.00 29.86 439 SER A O 1
ATOM 3445 N N . ALA A 1 440 ? 86.725 51.272 -128.323 1.00 35.09 440 ALA A N 1
ATOM 3446 C CA . ALA A 1 440 ? 87.434 50.085 -127.850 1.00 35.09 440 ALA A CA 1
ATOM 3447 C C . ALA A 1 440 ? 86.892 49.792 -126.438 1.00 35.09 440 ALA A C 1
ATOM 3449 O O . ALA A 1 440 ? 86.773 50.709 -125.634 1.00 35.09 440 ALA A O 1
ATOM 3450 N N . ARG A 1 441 ? 86.313 48.624 -126.152 1.00 32.56 441 ARG A N 1
ATOM 3451 C CA . ARG A 1 441 ? 86.886 47.272 -126.015 1.00 32.56 441 ARG A CA 1
ATOM 3452 C C . ARG A 1 441 ? 87.758 47.088 -124.762 1.00 32.56 441 ARG A C 1
ATOM 3454 O O . ARG A 1 441 ? 88.779 47.747 -124.628 1.00 32.56 441 ARG A O 1
ATOM 3461 N N . ALA A 1 442 ? 87.398 46.020 -124.033 1.00 33.53 442 ALA A N 1
ATOM 3462 C CA . ALA A 1 44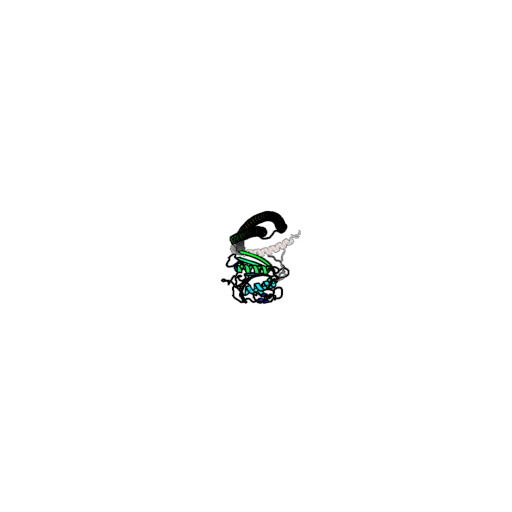2 ? 88.259 45.116 -123.252 1.00 33.53 442 ALA A CA 1
ATOM 3463 C C . ALA A 1 442 ? 88.843 45.662 -121.931 1.00 33.53 442 ALA A C 1
ATOM 3465 O O . ALA A 1 442 ? 89.149 46.834 -121.825 1.00 33.53 442 ALA A O 1
ATOM 3466 N N . THR A 1 443 ? 89.045 44.899 -120.853 1.00 32.03 443 THR A N 1
ATOM 3467 C CA . THR A 1 443 ? 89.015 43.452 -120.527 1.00 32.03 443 THR A CA 1
ATOM 3468 C C . THR A 1 443 ? 89.125 43.393 -118.987 1.00 32.03 443 THR A C 1
ATOM 3470 O O . THR A 1 443 ? 89.705 44.293 -118.396 1.00 32.03 443 THR A O 1
ATOM 3473 N N . GLY A 1 444 ? 88.460 42.490 -118.261 1.00 31.02 444 GLY A N 1
ATOM 3474 C CA . GLY A 1 444 ? 89.015 41.189 -117.862 1.00 31.02 444 GLY A CA 1
ATOM 3475 C C . GLY A 1 444 ? 90.214 41.287 -116.900 1.00 31.02 444 GLY A C 1
ATOM 3476 O O . GLY A 1 444 ? 91.255 41.732 -117.356 1.00 31.02 444 GLY A O 1
ATOM 3477 N N . THR A 1 445 ? 90.063 40.840 -115.634 1.00 33.16 445 THR A N 1
ATOM 3478 C CA . THR A 1 445 ? 90.805 39.728 -114.957 1.00 33.16 445 THR A CA 1
ATOM 3479 C C . THR A 1 445 ? 90.870 39.847 -113.414 1.00 33.16 445 THR A C 1
ATOM 3481 O O . THR A 1 445 ? 91.242 40.903 -112.924 1.00 33.16 445 THR A O 1
ATOM 3484 N N . THR A 1 446 ? 90.578 38.720 -112.715 1.00 34.72 446 THR A N 1
ATOM 3485 C CA . THR A 1 446 ? 91.192 38.141 -111.467 1.00 34.72 446 THR A CA 1
ATOM 3486 C C . THR A 1 446 ? 91.345 39.026 -110.207 1.00 34.72 446 THR A C 1
ATOM 3488 O O . THR A 1 446 ? 91.784 40.152 -110.323 1.00 34.72 446 THR A O 1
ATOM 3491 N N . GLY A 1 447 ? 91.113 38.652 -108.940 1.00 30.19 447 GLY A N 1
ATOM 3492 C CA . GLY A 1 447 ? 91.081 37.397 -108.172 1.00 30.19 447 GLY A CA 1
ATOM 3493 C C . GLY A 1 447 ? 91.733 37.665 -106.782 1.00 30.19 447 GLY A C 1
ATOM 3494 O O . GLY A 1 447 ? 92.628 38.496 -106.725 1.00 30.19 447 GLY A O 1
ATOM 3495 N N . GLU A 1 448 ? 91.300 36.965 -105.711 1.00 33.41 448 GLU A N 1
ATOM 3496 C CA . GLU A 1 448 ? 91.972 36.709 -104.390 1.00 33.41 448 GLU A CA 1
ATOM 3497 C C . GLU A 1 448 ? 91.337 37.177 -103.038 1.00 33.41 448 GLU A C 1
ATOM 3499 O O . GLU A 1 448 ? 91.320 38.348 -102.682 1.00 33.41 448 GLU A O 1
ATOM 3504 N N . LYS A 1 449 ? 90.880 36.159 -102.269 1.00 35.09 449 LYS A N 1
ATOM 3505 C CA . LYS A 1 449 ? 91.060 35.751 -100.836 1.00 35.09 449 LYS A CA 1
ATOM 3506 C C . LYS A 1 449 ? 91.256 36.734 -99.647 1.00 35.09 449 LYS A C 1
ATOM 3508 O O . LYS A 1 449 ? 92.196 37.518 -99.636 1.00 35.09 449 LYS A O 1
ATOM 3513 N N . LYS A 1 450 ? 90.557 36.419 -98.524 1.00 32.84 450 LYS A N 1
ATOM 3514 C CA . LYS A 1 450 ? 91.053 36.151 -97.123 1.00 32.84 450 LYS A CA 1
ATOM 3515 C C . LYS A 1 450 ? 89.870 35.757 -96.182 1.00 32.84 450 LYS A C 1
ATOM 3517 O O . LYS A 1 450 ? 88.882 36.474 -96.169 1.00 32.84 450 LYS A O 1
ATOM 3522 N N . SER A 1 451 ? 89.772 34.511 -95.666 1.00 35.16 451 SER A N 1
ATOM 3523 C CA . SER A 1 451 ? 90.042 33.994 -94.276 1.00 35.16 451 SER A CA 1
ATOM 3524 C C . SER A 1 451 ? 89.315 34.731 -93.123 1.00 35.16 451 SER A C 1
ATOM 3526 O O . SER A 1 451 ? 89.387 35.949 -93.113 1.00 35.16 451 SER A O 1
ATOM 3528 N N . SER A 1 452 ? 88.653 34.132 -92.110 1.00 31.12 452 SER A N 1
ATOM 3529 C CA . SER A 1 452 ? 88.976 32.986 -91.212 1.00 31.12 452 SER A CA 1
ATOM 3530 C C . SER A 1 452 ? 87.694 32.358 -90.580 1.00 31.12 452 SER A C 1
ATOM 3532 O O . SER A 1 452 ? 86.738 33.087 -90.351 1.00 31.12 452 SER A O 1
ATOM 3534 N N . ALA A 1 453 ? 87.534 31.026 -90.444 1.00 32.28 453 ALA A N 1
ATOM 3535 C CA . ALA A 1 453 ? 87.773 30.154 -89.255 1.00 32.28 453 ALA A CA 1
ATOM 3536 C C . ALA A 1 453 ? 87.059 30.582 -87.937 1.00 32.28 453 ALA A C 1
ATOM 3538 O O . ALA A 1 453 ? 87.089 31.759 -87.618 1.00 32.28 453 ALA A O 1
ATOM 3539 N N . ALA A 1 454 ? 86.488 29.739 -87.058 1.00 34.84 454 ALA A N 1
ATOM 3540 C CA . ALA A 1 454 ? 86.190 28.301 -87.007 1.00 34.84 454 ALA A CA 1
ATOM 3541 C C . ALA A 1 454 ? 85.375 27.977 -85.712 1.00 34.84 454 ALA A C 1
ATOM 3543 O O . ALA A 1 454 ? 85.695 28.504 -84.656 1.00 34.84 454 ALA A O 1
ATOM 3544 N N . VAL A 1 455 ? 84.393 27.064 -85.827 1.00 33.28 455 VAL A N 1
ATOM 3545 C CA . VAL A 1 455 ? 84.120 25.873 -84.969 1.00 33.28 455 VAL A CA 1
ATOM 3546 C C . VAL A 1 455 ? 83.596 25.999 -83.502 1.00 33.28 455 VAL A C 1
ATOM 3548 O O . VAL A 1 455 ? 84.123 26.716 -82.665 1.00 33.28 455 VAL A O 1
ATOM 3551 N N . ALA A 1 456 ? 82.541 25.204 -83.229 1.00 36.66 456 ALA A N 1
ATOM 3552 C CA . ALA A 1 456 ? 81.816 24.881 -81.971 1.00 36.66 456 ALA A CA 1
ATOM 3553 C C . ALA A 1 456 ? 82.548 23.783 -81.119 1.00 36.66 456 ALA A C 1
ATOM 3555 O O . ALA A 1 456 ? 83.731 23.598 -81.387 1.00 36.66 456 ALA A O 1
ATOM 3556 N N . PRO A 1 457 ? 81.965 22.933 -80.212 1.00 56.94 457 PRO A N 1
ATOM 3557 C CA . PRO A 1 457 ? 80.654 22.866 -79.514 1.00 56.94 457 PRO A CA 1
ATOM 3558 C C . PRO A 1 457 ? 80.689 22.367 -78.015 1.00 56.94 457 PRO A C 1
ATOM 3560 O O . PRO A 1 457 ? 81.734 22.047 -77.463 1.00 56.94 457 PRO A O 1
ATOM 3563 N N . ARG A 1 458 ? 79.477 22.144 -77.450 1.00 33.16 458 ARG A N 1
ATOM 3564 C CA . ARG A 1 458 ? 78.999 21.000 -76.604 1.00 33.16 458 ARG A CA 1
ATOM 3565 C C . ARG A 1 458 ? 78.920 21.060 -75.048 1.00 33.16 458 ARG A C 1
ATOM 3567 O O . ARG A 1 458 ? 79.918 21.024 -74.351 1.00 33.16 458 ARG A O 1
ATOM 3574 N N . ALA A 1 459 ? 77.662 20.890 -74.594 1.00 34.19 459 ALA A N 1
ATOM 3575 C CA . ALA A 1 459 ? 77.094 19.970 -73.576 1.00 34.19 459 ALA A CA 1
ATOM 3576 C C . ALA A 1 459 ? 77.425 20.077 -72.066 1.00 34.19 459 ALA A C 1
ATOM 3578 O O . ALA A 1 459 ? 78.576 20.017 -71.659 1.00 34.19 459 ALA A O 1
ATOM 3579 N N . GLY A 1 460 ? 76.372 20.023 -71.224 1.00 30.59 460 GLY A N 1
ATOM 3580 C CA . GLY A 1 460 ? 76.499 19.667 -69.800 1.00 30.59 460 GLY A CA 1
ATOM 3581 C C . GLY A 1 460 ? 75.290 19.951 -68.888 1.00 30.59 460 GLY A C 1
ATOM 3582 O O . GLY A 1 460 ? 75.176 21.018 -68.307 1.00 30.59 460 GLY A O 1
ATOM 3583 N N . SER A 1 461 ? 74.422 18.948 -68.742 1.00 34.16 461 SER A N 1
ATOM 3584 C CA . SER A 1 461 ? 73.453 18.658 -67.660 1.00 34.16 461 SER A CA 1
ATOM 3585 C C . SER A 1 461 ? 73.821 19.119 -66.223 1.00 34.16 461 SER A C 1
ATOM 3587 O O . SER A 1 461 ? 74.932 18.832 -65.790 1.00 34.16 461 SER A O 1
ATOM 3589 N N . ARG A 1 462 ? 72.882 19.706 -65.437 1.00 34.47 462 ARG A N 1
ATOM 3590 C CA . ARG A 1 462 ? 72.089 19.071 -64.327 1.00 34.47 462 ARG A CA 1
ATOM 3591 C C . ARG A 1 462 ? 71.517 20.077 -63.277 1.00 34.47 462 ARG A C 1
ATOM 3593 O O . ARG A 1 462 ? 72.259 20.752 -62.586 1.00 34.47 462 ARG A O 1
ATOM 3600 N N . ARG A 1 463 ? 70.187 19.996 -63.083 1.00 37.88 463 ARG A N 1
ATOM 3601 C CA . ARG A 1 463 ? 69.346 20.034 -61.845 1.00 37.88 463 ARG A CA 1
ATOM 3602 C C . ARG A 1 463 ? 69.252 21.220 -60.841 1.00 37.88 463 ARG A C 1
ATOM 3604 O O . ARG A 1 463 ? 70.186 21.548 -60.124 1.00 37.88 463 ARG A O 1
ATOM 3611 N N . SER A 1 464 ? 67.963 21.492 -60.549 1.00 33.69 464 SER A N 1
ATOM 3612 C CA . SER A 1 464 ? 67.299 21.998 -59.315 1.00 33.69 464 SER A CA 1
ATOM 3613 C C . SER A 1 464 ? 67.398 23.512 -59.062 1.00 33.69 464 SER A C 1
ATOM 3615 O O . SER A 1 464 ? 68.449 24.090 -59.262 1.00 33.69 464 SER A O 1
ATOM 3617 N N . ARG A 1 465 ? 66.346 24.235 -58.647 1.00 35.12 465 ARG A N 1
ATOM 3618 C CA . ARG A 1 465 ? 65.361 23.913 -57.602 1.00 35.12 465 ARG A CA 1
ATOM 3619 C C . ARG A 1 465 ? 64.096 24.788 -57.745 1.00 35.12 465 ARG A C 1
ATOM 3621 O O . ARG A 1 465 ? 64.169 25.945 -58.137 1.00 35.12 465 ARG A O 1
ATOM 3628 N N . SER A 1 466 ? 62.957 24.196 -57.401 1.00 36.34 466 SER A N 1
ATOM 3629 C CA . SER A 1 466 ? 61.586 24.721 -57.407 1.00 36.34 466 SER A CA 1
ATOM 3630 C C . SER A 1 466 ? 61.275 25.669 -56.239 1.00 36.34 466 SER A C 1
ATOM 3632 O O . SER A 1 466 ? 61.673 25.394 -55.105 1.00 36.34 466 SER A O 1
ATOM 3634 N N . GLY A 1 467 ? 60.472 26.705 -56.503 1.00 35.62 467 GLY A N 1
ATOM 3635 C CA . GLY A 1 467 ? 59.760 27.513 -55.509 1.00 35.62 467 GLY A CA 1
ATOM 3636 C C . GLY A 1 467 ? 58.319 27.021 -55.291 1.00 35.62 467 GLY A C 1
ATOM 3637 O O . GLY A 1 467 ? 57.648 26.603 -56.228 1.00 35.62 467 GLY A O 1
ATOM 3638 N N . ARG A 1 468 ? 57.889 27.054 -54.025 1.00 40.75 468 ARG A N 1
ATOM 3639 C CA . ARG A 1 468 ? 56.515 26.913 -53.476 1.00 40.75 468 ARG A CA 1
ATOM 3640 C C . ARG A 1 468 ? 55.603 28.079 -53.953 1.00 40.75 468 ARG A C 1
ATOM 3642 O O . ARG A 1 468 ? 56.195 29.076 -54.365 1.00 40.75 468 ARG A O 1
ATOM 3649 N N . PRO A 1 469 ? 54.243 28.055 -53.834 1.00 50.03 469 PRO A N 1
ATOM 3650 C CA . PRO A 1 469 ? 53.502 27.713 -52.599 1.00 50.03 469 PRO A CA 1
ATOM 3651 C C . PRO A 1 469 ? 52.106 27.023 -52.700 1.00 50.03 469 PRO A C 1
ATOM 3653 O O . PRO A 1 469 ? 51.378 27.160 -53.668 1.00 50.03 469 PRO A O 1
ATOM 3656 N N . ARG A 1 470 ? 51.772 26.310 -51.605 1.00 38.34 470 ARG A N 1
ATOM 3657 C CA . ARG A 1 470 ? 50.555 26.371 -50.746 1.00 38.34 470 ARG A CA 1
ATOM 3658 C C . ARG A 1 470 ? 49.154 26.456 -51.400 1.00 38.34 470 ARG A C 1
ATOM 3660 O O . ARG A 1 470 ? 48.812 27.499 -51.935 1.00 38.34 470 ARG A O 1
ATOM 3667 N N . ALA A 1 471 ? 48.301 25.456 -51.143 1.00 33.88 471 ALA A N 1
ATOM 3668 C CA . ALA A 1 471 ? 47.085 25.543 -50.302 1.00 33.88 471 ALA A CA 1
ATOM 3669 C C . ALA A 1 471 ? 46.181 24.298 -50.479 1.00 33.88 471 ALA A C 1
ATOM 3671 O O . ALA A 1 471 ? 45.974 23.833 -51.593 1.00 33.88 471 ALA A O 1
ATOM 3672 N N . SER A 1 472 ? 45.666 23.783 -49.358 1.00 39.72 472 SER A N 1
ATOM 3673 C CA . SER A 1 472 ? 44.525 22.850 -49.212 1.00 39.72 472 SER A CA 1
ATOM 3674 C C . SER A 1 472 ? 43.216 23.486 -49.765 1.00 39.72 472 SER A C 1
ATOM 3676 O O . SER A 1 472 ? 43.261 24.699 -49.993 1.00 39.72 472 SER A O 1
ATOM 3678 N N . PRO A 1 473 ? 42.050 22.802 -49.935 1.00 55.47 473 PRO A N 1
ATOM 3679 C CA . PRO A 1 473 ? 41.455 21.848 -48.980 1.00 55.47 473 PRO A CA 1
ATOM 3680 C C . PRO A 1 473 ? 40.653 20.650 -49.555 1.00 55.47 473 PRO A C 1
ATOM 3682 O O . PRO A 1 473 ? 40.456 20.537 -50.763 1.00 55.47 473 PRO A O 1
ATOM 3685 N N . LEU A 1 474 ? 40.145 19.870 -48.584 1.00 39.72 474 LEU A N 1
ATOM 3686 C CA . LEU A 1 474 ? 39.162 18.771 -48.588 1.00 39.72 474 LEU A CA 1
ATOM 3687 C C . LEU A 1 474 ? 39.709 17.358 -48.812 1.00 39.72 474 LEU A C 1
ATOM 3689 O O . LEU A 1 474 ? 40.107 17.019 -49.946 1.00 39.72 474 LEU A O 1
#

Organism: NCBI:txid28005

Foldseek 3Di:
DWKKKFKWKFAQAFIAGQPPRHGWDFDADPPPCGTDTDGDIGTPPDPVVQPRDHPDDDLRMKMKMKMWDWDPQDPVRDIDIDIDMDIRHRALDPVHHPVVVLVLQLLCQLLVNHPPVSNDHSPQVSHPVSSNCVCVQQQVDAEEAEQEAEPDPVCVVSRVSSVVSLVSSVSGHRYHYHYHYPYDPVSVVVVVVVVVVVVVVVVVVVVVVVVVVVVVLVVVLVVCVVPPDCDPCPSVVVNVVVVVVVVVVVVVVVVVVVVVVVVVVVVVVVVVVVVVVVVVVVVVVVVVVVVVVVVVVVVVVVVVVVVVVVVVVVVVVVVVVVVVVVVVVVVVVVVVVVVVVVVVVVVVVVVVVVVVVVVVVVVVVVVVVVVVVVVVVVVVVVVVVVVVVVVVVVVVVVVVVVPPPPPPPVVVVVVVVVVVVVVVVVVVVVVPPDDDYDDDDDDDDDDDDDDDDDDDDDDDDDDDDDDDDDDDDD

Secondary structure (DSSP, 8-state):
-EEEEEEEEEETTEEEETTT-PBPEEEEETTTTEEEEE---EE-S-GGGT----SS--TT-EEEEEEEEEPPPPTT----EEEEEEEEPPP--SSPPHHHHHHHHHHHHHTT-S-TT--S---GGGSHHHHHHHHHHTTSS-EEEEEEEE--GGGHHHHHHHHHHHHHHTTSTTEEEEEEEE--THHHHHHHHHHHHHHHHHHHHHHHHHHHHHHHHHHHHHHHHHHS--GGGHHHHHHHHHHHHHHHHHHHHHHHHHHHHHHHHHHHHHHHHHHHHHHHHHHHHHHHHHHHHHHHHHHHHHHHHHHHHHHHHHHHHHHHHHHHHHHHHHHHHHHHHHHHHHHHHHHHHHHHHHHHHHHHHHHHHHHHHHHHHHHHHHHHHHHHHHHHHHHHHHHHHHHHHHSTTSTTSHHHHHHHHHHHHHHHHHHHTTT--SS------------------------------PPP------